Protein AF-A0AA38TT19-F1 (afdb_monomer)

Sequence (562 aa):
MSSSSSSDSDNDDIDLAINQIVMNNVRAAELIKELYDNNLLQDEVGETSKIPRGPRKDRGREEGHNKLVADYFAEHPVYNDVDFDRRFRMSRRLFLRIVNDLDREVDFFKQQWDARGVKGLSPLQKCVSAIRQLAYGSASDAFDEYLRMSETTSRDCLEHFCKGIIFLYMRQYLRKPTTTDVQAIYALHEQTHGLPGMLGSIDCMHWYWKNCPMAWRGQFHRGDHTGPSVILEAVASQDQWIWHAFFGVPGTTNDIIVVNQSPIFNDLFENKAPDSSFVMNNTHYNHGYYLADGIYPEWTTFVKAFRYPVEEPRVHFKTRQESARKDIERTFATLKDKWHVVKYPARVWTQRKLSLIMHTCIILHNMIREDEGFSYYPFDPTEVLPGEIETTISEEDRARNVNLVKNRKRHANLRHDLSIHGSGKADVAADVAAAVRVAAAPISNTSPTAFGIVVMMDNLLTVGPEPNSSHVGRAQGMYASADLNDLSFMMVQNYVFDEERYNGSTLSILGRNSVMSSMRELPVVGGSGVFRFARGYAEARTYSFNLTSQDAVVEYDVYVLH

pLDDT: mean 83.55, std 15.4, range [28.12, 98.5]

Mean predicted aligned error: 15.31 Å

Nearest PDB structures (foldseek):
  6ooc-assembly1_A  TM=9.122E-01  e=2.785E-12  Glycyrrhiza echinata
  6ooc-assembly1_C  TM=9.369E-01  e=5.289E-12  Glycyrrhiza echinata
  6ood-assembly1_A  TM=9.259E-01  e=6.769E-12  Pisum sativum
  6ooc-assembly1_B  TM=9.101E-01  e=7.849E-12  Glycyrrhiza echinata
  8th2-assembly1_C  TM=9.486E-01  e=1.645E-11  Pisum sativum

Solvent-accessible surface area (backbone atoms only — not comparable to full-atom values): 29930 Å² total; per-residue (Å²): 142,83,85,90,85,88,79,69,68,68,60,53,54,52,49,48,46,51,51,54,34,70,48,58,60,45,55,41,43,62,50,49,44,50,35,47,78,67,46,72,66,49,74,70,83,68,83,64,78,79,68,82,77,69,84,82,76,86,53,54,49,65,59,23,47,55,50,53,35,46,38,61,67,42,98,79,31,77,41,52,70,70,55,41,22,73,61,61,65,38,52,67,68,60,51,51,52,53,40,53,51,38,36,74,74,34,74,88,32,40,68,46,66,46,100,85,72,47,76,50,67,46,33,64,56,40,50,53,44,22,43,42,33,41,41,60,47,54,66,47,60,75,36,36,82,65,52,29,37,56,40,69,59,34,50,50,26,35,53,54,46,26,54,47,47,41,48,74,39,26,80,71,36,54,30,69,62,43,50,69,44,45,55,52,39,22,54,52,34,26,75,74,63,66,37,74,46,30,66,27,15,46,51,74,48,77,36,42,34,70,41,55,47,78,92,50,34,76,61,17,34,29,94,92,48,100,52,28,21,36,27,35,38,35,28,17,28,84,73,45,44,50,46,44,64,42,64,70,49,44,44,53,59,52,69,54,58,50,60,72,71,42,57,90,52,50,35,56,33,54,74,27,46,49,79,37,54,46,76,53,94,93,40,80,40,80,54,38,22,28,36,35,57,88,75,51,69,65,18,38,40,36,43,57,61,58,91,81,54,83,54,64,49,40,44,52,35,26,54,46,48,58,57,52,41,45,27,32,57,49,34,53,50,51,51,27,71,49,24,26,39,66,59,42,64,30,76,62,71,49,71,58,62,49,42,39,51,51,52,32,53,49,29,52,48,31,52,43,37,40,75,73,66,61,50,85,76,86,78,59,92,84,59,81,49,34,56,60,56,91,67,89,72,53,72,66,55,30,51,51,33,47,49,58,45,54,25,48,69,55,18,54,50,52,53,49,50,55,22,53,51,89,62,56,74,48,54,32,16,33,46,51,91,42,62,46,80,77,46,65,41,94,58,16,88,78,36,97,28,34,31,48,29,29,30,40,35,56,18,46,25,16,61,38,83,53,96,84,39,58,74,45,32,34,41,38,39,36,36,27,24,72,29,87,86,47,55,22,31,40,40,44,34,31,44,39,27,68,42,84,97,43,48,76,16,32,41,32,38,58,34,65,40,49,70,86,44,81,64,31,68,32,40,32,77,28,33,34,66,80,28,42,79,20,40,45,35,28,42,38,29,73,75,43,72,41,87,87,82,67,42,36,33,36,36,33,42,54,48,74,50,87

Radius of gyration: 32.57 Å; Cα contacts (8 Å, |Δi|>4): 1025; chains: 1; bounding box: 66×92×99 Å

Foldseek 3Di:
DDDDDDDPPLLVVVLVVLLVCLQQPLCNLVVLVVCVVVCVPVPPPPCPPCPPDPPDDDLPQVVLVVLLCQQDPDPDHVDDQVRVCLQLVFGPVLLVVLLVQCCVPPPLQPWDADPVRHIDHHSSLLSSLQSNCFQAVDQLPVCCNRNVDDSVSSVVSNQSSLSSLCNPFCCPQAAADALLRLVVLQVQCCVPLVFGLENFAKDKDWAAAPQEDPVCFVQQDDPPDPGGTKMWIWGAGQLLRTHHIRIGHRNNDDPQVVVVVHSPCVLLLQVLHHASWDAFPNDIARHGAHEYEPRYALWLNYAYQDPDDPDPLSVSLNVSSVVRNVSVVVSVVSLCNRTVCRVHHHPDHDSSSVSSSVSSSSSVSSSRSVVVVSDDPDDDPPDNGSSNDDGDDDPVSSVVSVCSRRPNVSSVVSNVSSSCRLQDFQFWKWWQPFKDWPDADPCQVVQPLSARIKIWGWIWIFSDQDPPGHTFFTKGDMWGSHDRPANKIFDWTKTAGCDDPQRRKIWTWTDIGRPPDQKDKIWGPAMDDVGHVKTFIKIKGWPDADPVVRITIITIGTRIDD

Secondary structure (DSSP, 8-state):
------SSHHHHHHHHHHHHHHHH-SSHHHHHHHHHHTTSSS----------PPP-----HHHHHHHHHHHHTSSS-SS-HHHHHHHHSS-HHHHHHHHHHHHHH-TTTS-PBPTTS-B---HHHHHHHHHHHHHH---GGGGHHHH---HHHHHHHHHHHHHHHHHHHHHHHTPPP-HHHHHHHHHHHHHHH--TTEEEEEEEEEEEBTT--HHHHHHHB-TTSSSBEEEEEEEE-TT--EEEEEEEEETTS-HHHHHHH-GGGHHHHTT-SPP--EEETTEEESS-EEEE-SSS---TTEEE--SS--SHHHHHHHHHHHHHHHHHHHHHHHHHHH-HHHHSPB--S-HHHHHHHHHHHHHHHHHHHHHTTS------TTSPPGGG------HHHHHHHHHHHT-HHHHHHHHHHHHTSS-----EEEE-TTEEEEE--TTTTT-TT-TT-EEEEEEEEESSSSTTSPEEEEEEEEEEE--SSS-EEEEEEEEEE-SGGGTT-EEEEEEEEETTSSSEEEEEEEEEGGGTT-EEEEEEEEEEE-TTT--EEEEEEEEEE-

Structure (mmCIF, N/CA/C/O backbone):
data_AF-A0AA38TT19-F1
#
_entry.id   AF-A0AA38TT19-F1
#
loop_
_atom_site.group_PDB
_atom_site.id
_atom_site.type_symbol
_atom_site.label_atom_id
_atom_site.label_alt_id
_atom_site.label_comp_id
_atom_site.label_asym_id
_atom_site.label_entity_id
_atom_site.label_seq_id
_atom_site.pdbx_PDB_ins_code
_atom_site.Cartn_x
_atom_site.Cartn_y
_atom_site.Cartn_z
_atom_site.occupancy
_atom_site.B_iso_or_equiv
_atom_site.auth_seq_id
_atom_site.auth_comp_id
_atom_site.auth_asym_id
_atom_site.auth_atom_id
_atom_site.pdbx_PDB_model_num
ATOM 1 N N . MET A 1 1 ? -17.876 47.503 28.095 1.00 33.75 1 MET A N 1
ATOM 2 C CA . MET A 1 1 ? -18.298 46.518 27.079 1.00 33.75 1 MET A CA 1
ATOM 3 C C . MET A 1 1 ? -17.035 45.915 26.501 1.00 33.75 1 MET A C 1
ATOM 5 O O . MET A 1 1 ? -16.372 46.556 25.703 1.00 33.75 1 MET A O 1
ATOM 9 N N . SER A 1 2 ? -16.650 44.752 27.009 1.00 28.12 2 SER A N 1
ATOM 10 C CA . SER A 1 2 ? -15.461 44.004 26.603 1.00 28.12 2 SER A CA 1
ATOM 11 C C . SER A 1 2 ? -15.882 42.541 26.554 1.00 28.12 2 SER A C 1
ATOM 13 O O . SER A 1 2 ? -16.122 41.938 27.598 1.00 28.12 2 SER A O 1
ATOM 15 N N . SER A 1 3 ? -16.077 42.016 25.349 1.00 31.59 3 SER A N 1
ATOM 16 C CA . SER A 1 3 ? -16.354 40.603 25.097 1.00 31.59 3 SER A CA 1
ATOM 17 C C . SER A 1 3 ? -15.047 39.921 24.713 1.00 31.59 3 SER A C 1
ATOM 19 O O . SER A 1 3 ? -14.434 40.277 23.709 1.00 31.59 3 SER A O 1
ATOM 21 N N . SER A 1 4 ? -14.628 38.977 25.548 1.00 33.00 4 SER A N 1
ATOM 22 C CA . SER A 1 4 ? -13.478 38.097 25.374 1.00 33.00 4 SER A CA 1
ATOM 23 C C . SER A 1 4 ? -13.748 37.040 24.302 1.00 33.00 4 SER A C 1
ATOM 25 O O . SER A 1 4 ? -14.723 36.297 24.401 1.00 33.00 4 SER A O 1
ATOM 27 N N . SER A 1 5 ? -12.854 36.958 23.320 1.00 37.47 5 SER A N 1
ATOM 28 C CA . SER A 1 5 ? -12.723 35.860 22.363 1.00 37.47 5 SER A CA 1
ATOM 29 C C . SER A 1 5 ? -11.367 35.181 22.576 1.00 37.47 5 SER A C 1
ATOM 31 O O . SER A 1 5 ? -10.349 35.784 22.244 1.00 37.47 5 SER A O 1
ATOM 33 N N . SER A 1 6 ? -11.339 33.964 23.116 1.00 41.88 6 SER A N 1
ATOM 34 C CA . SER A 1 6 ? -10.221 33.021 22.934 1.00 41.88 6 SER A CA 1
ATOM 35 C C . SER A 1 6 ? -10.591 31.651 23.511 1.00 41.88 6 SER A C 1
ATOM 37 O O . SER A 1 6 ? -10.704 31.525 24.729 1.00 41.88 6 SER A O 1
ATOM 39 N N . SER A 1 7 ? -10.780 30.654 22.642 1.00 37.59 7 SER A N 1
ATOM 40 C CA . SER A 1 7 ? -10.655 29.221 22.987 1.00 37.59 7 SER A CA 1
ATOM 41 C C . SER A 1 7 ? -10.660 28.286 21.764 1.00 37.59 7 SER A C 1
ATOM 43 O O . SER A 1 7 ? -10.302 27.128 21.914 1.00 37.59 7 SER A O 1
ATOM 45 N N . ASP A 1 8 ? -11.039 28.747 20.562 1.00 38.94 8 ASP A N 1
ATOM 46 C CA . ASP A 1 8 ? -11.103 27.873 19.369 1.00 38.94 8 ASP A CA 1
ATOM 47 C C . ASP A 1 8 ? -9.807 27.817 18.530 1.00 38.94 8 ASP A C 1
ATOM 49 O O . ASP A 1 8 ? -9.650 26.893 17.741 1.00 38.94 8 ASP A O 1
ATOM 53 N N . SER A 1 9 ? -8.855 28.748 18.692 1.00 46.69 9 SER A N 1
ATOM 54 C CA . SER A 1 9 ? -7.628 28.786 17.868 1.00 46.69 9 SER A CA 1
ATOM 55 C C . SER A 1 9 ? -6.648 27.649 18.158 1.00 46.69 9 SER A C 1
ATOM 57 O O . SER A 1 9 ? -5.979 27.166 17.251 1.00 46.69 9 SER A O 1
ATOM 59 N N . ASP A 1 10 ? -6.573 27.207 19.412 1.00 40.34 10 ASP A N 1
ATOM 60 C CA . ASP A 1 10 ? -5.473 26.348 19.863 1.00 40.34 10 ASP A CA 1
ATOM 61 C C . ASP A 1 10 ? -5.699 24.874 19.468 1.00 40.34 10 ASP A C 1
ATOM 63 O O . ASP A 1 10 ? -4.746 24.141 19.207 1.00 40.34 10 ASP A O 1
ATOM 67 N N . ASN A 1 11 ? -6.963 24.447 19.330 1.00 43.47 11 ASN A N 1
ATOM 68 C CA . ASN A 1 11 ? -7.315 23.120 18.806 1.00 43.47 11 ASN A CA 1
ATOM 69 C C . ASN A 1 11 ? -7.106 23.014 17.286 1.00 43.47 11 ASN A C 1
ATOM 71 O O . ASN A 1 11 ? -6.727 21.949 16.796 1.00 43.47 11 ASN A O 1
ATOM 75 N N . ASP A 1 12 ? -7.311 24.102 16.539 1.00 49.16 12 ASP A N 1
ATOM 76 C CA . ASP A 1 12 ? -7.100 24.123 15.088 1.00 49.16 12 ASP A CA 1
ATOM 77 C C . ASP A 1 12 ? -5.610 23.955 14.729 1.00 49.16 12 ASP A C 1
ATOM 79 O O . ASP A 1 12 ? -5.282 23.263 13.759 1.00 49.16 12 ASP A O 1
ATOM 83 N N . ASP A 1 13 ? -4.700 24.500 15.543 1.00 50.81 13 ASP A N 1
ATOM 84 C CA . ASP A 1 13 ? -3.249 24.373 15.347 1.00 50.81 13 ASP A CA 1
ATOM 85 C C . ASP A 1 13 ? -2.743 22.942 15.602 1.00 50.81 13 ASP A C 1
ATOM 87 O O . ASP A 1 13 ? -1.930 22.415 14.836 1.00 50.81 13 ASP A O 1
ATOM 91 N N . ILE A 1 14 ? -3.264 22.268 16.632 1.00 52.16 14 ILE A N 1
ATOM 92 C CA . ILE A 1 14 ? -2.950 20.858 16.926 1.00 52.16 14 ILE A CA 1
ATOM 93 C C . ILE A 1 14 ? -3.505 19.949 15.820 1.00 52.16 14 ILE A C 1
ATOM 95 O O . ILE A 1 14 ? -2.841 19.007 15.375 1.00 52.16 14 ILE A O 1
ATOM 99 N N . ASP A 1 15 ? -4.710 20.241 15.334 1.00 51.56 15 ASP A N 1
ATOM 100 C CA . ASP A 1 15 ? -5.358 19.501 14.253 1.00 51.56 15 ASP A CA 1
ATOM 101 C C . ASP A 1 15 ? -4.602 19.637 12.935 1.00 51.56 15 ASP A C 1
ATOM 103 O O . ASP A 1 15 ? -4.436 18.654 12.199 1.00 51.56 15 ASP A O 1
ATOM 107 N N . LEU A 1 16 ? -4.110 20.840 12.653 1.00 57.34 16 LEU A N 1
ATOM 108 C CA . LEU A 1 16 ? -3.240 21.113 11.522 1.00 57.34 16 LEU A CA 1
ATOM 109 C C . LEU A 1 16 ? -1.906 20.375 11.666 1.00 57.34 16 LEU A C 1
ATOM 111 O O . LEU A 1 16 ? -1.473 19.734 10.709 1.00 57.34 16 LEU A O 1
ATOM 115 N N . ALA A 1 17 ? -1.301 20.387 12.857 1.00 57.94 17 ALA A N 1
ATOM 116 C CA . ALA A 1 17 ? -0.060 19.674 13.131 1.00 57.94 17 ALA A CA 1
ATOM 117 C C . ALA A 1 17 ? -0.219 18.166 12.902 1.00 57.94 17 ALA A C 1
ATOM 119 O O . ALA A 1 17 ? 0.559 17.588 12.152 1.00 57.94 17 ALA A O 1
ATOM 120 N N . ILE A 1 18 ? -1.258 17.525 13.448 1.00 55.88 18 ILE A N 1
ATOM 121 C CA . ILE A 1 18 ? -1.507 16.082 13.267 1.00 55.88 18 ILE A CA 1
ATOM 122 C C . ILE A 1 18 ? -1.689 15.735 11.795 1.00 55.88 18 ILE A C 1
ATOM 124 O O . ILE A 1 18 ? -1.112 14.758 11.321 1.00 55.88 18 ILE A O 1
ATOM 128 N N . ASN A 1 19 ? -2.468 16.532 11.061 1.00 57.47 19 ASN A N 1
ATOM 129 C CA . ASN A 1 19 ? -2.633 16.324 9.628 1.00 57.47 19 ASN A CA 1
ATOM 130 C C . ASN A 1 19 ? -1.294 16.465 8.898 1.00 57.47 19 ASN A C 1
ATOM 132 O O . ASN A 1 19 ? -0.947 15.596 8.109 1.00 57.47 19 ASN A O 1
ATOM 136 N N . GLN A 1 20 ? -0.508 17.495 9.201 1.00 60.09 20 GLN A N 1
ATOM 137 C CA . GLN A 1 20 ? 0.800 17.714 8.586 1.00 60.09 20 GLN A CA 1
ATOM 138 C C . GLN A 1 20 ? 1.801 16.595 8.933 1.00 60.09 20 GLN A C 1
ATOM 140 O O . GLN A 1 20 ? 2.594 16.183 8.090 1.00 60.09 20 GLN A O 1
ATOM 145 N N . ILE A 1 21 ? 1.749 16.062 10.152 1.00 60.25 21 ILE A N 1
ATOM 146 C CA . ILE A 1 21 ? 2.613 14.986 10.653 1.00 60.25 21 ILE A CA 1
ATOM 147 C C . ILE A 1 21 ? 2.290 13.657 9.975 1.00 60.25 21 ILE A C 1
ATOM 149 O O . ILE A 1 21 ? 3.187 13.029 9.413 1.00 60.25 21 ILE A O 1
ATOM 153 N N . VAL A 1 22 ? 1.011 13.264 9.992 1.00 59.84 22 VAL A N 1
ATOM 154 C CA . VAL A 1 22 ? 0.508 12.044 9.343 1.00 59.84 22 VAL A CA 1
ATOM 155 C C . VAL A 1 22 ? 0.858 12.045 7.855 1.00 59.84 22 VAL A C 1
ATOM 157 O O . VAL A 1 22 ? 1.158 10.993 7.298 1.00 59.84 22 VAL A O 1
ATOM 160 N N . MET A 1 23 ? 0.873 13.227 7.238 1.00 57.41 23 MET A N 1
ATOM 161 C CA . MET A 1 23 ? 1.240 13.402 5.839 1.00 57.41 23 MET A CA 1
ATOM 162 C C . MET A 1 23 ? 2.754 13.303 5.600 1.00 57.41 23 MET A C 1
ATOM 164 O O . MET A 1 23 ? 3.146 12.751 4.583 1.00 57.41 23 MET A O 1
ATOM 168 N N . ASN A 1 24 ? 3.616 13.780 6.510 1.00 56.34 24 ASN A N 1
ATOM 169 C CA . ASN A 1 24 ? 5.062 13.935 6.257 1.00 56.34 24 ASN A CA 1
ATOM 170 C C . ASN A 1 24 ? 5.974 12.821 6.821 1.00 56.34 24 ASN A C 1
ATOM 172 O O . ASN A 1 24 ? 7.165 12.820 6.518 1.00 56.34 24 ASN A O 1
ATOM 176 N N . ASN A 1 25 ? 5.444 11.911 7.648 1.00 57.88 25 ASN A N 1
ATOM 177 C CA . ASN A 1 25 ? 6.090 10.768 8.331 1.00 57.88 25 ASN A CA 1
ATOM 178 C C . ASN A 1 25 ? 7.621 10.654 8.279 1.00 57.88 25 ASN A C 1
ATOM 180 O O . ASN A 1 25 ? 8.202 9.845 7.553 1.00 57.88 25 ASN A O 1
ATOM 184 N N . VAL A 1 26 ? 8.241 11.429 9.166 1.00 50.59 26 VAL A N 1
ATOM 185 C CA . VAL A 1 26 ? 9.640 11.307 9.594 1.00 50.59 26 VAL A CA 1
ATOM 186 C C . VAL A 1 26 ? 9.718 10.989 11.100 1.00 50.59 26 VAL A C 1
ATOM 188 O O . VAL A 1 26 ? 10.550 10.192 11.498 1.00 50.59 26 VAL A O 1
ATOM 191 N N . ARG A 1 27 ? 8.821 11.548 11.936 1.00 57.31 27 ARG A N 1
ATOM 192 C CA . ARG A 1 27 ? 8.788 11.369 13.413 1.00 57.31 27 ARG A CA 1
ATOM 193 C C . ARG A 1 27 ? 7.372 11.261 13.997 1.00 57.31 27 ARG A C 1
ATOM 195 O O . ARG A 1 27 ? 7.122 11.613 15.146 1.00 57.31 27 ARG A O 1
ATOM 202 N N . ALA A 1 28 ? 6.399 10.827 13.196 1.00 62.03 28 ALA A N 1
ATOM 203 C CA . ALA A 1 28 ? 4.988 10.933 13.569 1.00 62.03 28 ALA A CA 1
ATOM 204 C C . ALA A 1 28 ? 4.608 10.163 14.833 1.00 62.03 28 ALA A C 1
ATOM 206 O O . ALA A 1 28 ? 3.841 10.681 15.633 1.00 62.03 28 ALA A O 1
ATOM 207 N N . ALA A 1 29 ? 5.162 8.969 15.048 1.00 54.12 29 ALA A N 1
ATOM 208 C CA . ALA A 1 29 ? 4.875 8.186 16.248 1.00 54.12 29 ALA A CA 1
ATOM 209 C C . ALA A 1 29 ? 5.407 8.864 17.525 1.00 54.12 29 ALA A C 1
ATOM 211 O O . ALA A 1 29 ? 4.695 8.912 18.524 1.00 54.12 29 ALA A O 1
ATOM 212 N N . GLU A 1 30 ? 6.613 9.438 17.478 1.00 57.19 30 GLU A N 1
ATOM 213 C CA . GLU A 1 30 ? 7.232 10.157 18.601 1.00 57.19 30 GLU A CA 1
ATOM 214 C C . GLU A 1 30 ? 6.508 11.469 18.897 1.00 57.19 30 GLU A C 1
ATOM 216 O O . GLU A 1 30 ? 6.209 11.758 20.049 1.00 57.19 30 GLU A O 1
ATOM 221 N N . LEU A 1 31 ? 6.133 12.230 17.866 1.00 61.31 31 LEU A N 1
ATOM 222 C CA . LEU A 1 31 ? 5.399 13.476 18.074 1.00 61.31 31 LEU A CA 1
ATOM 223 C C . LEU A 1 31 ? 3.948 13.224 18.499 1.00 61.31 31 LEU A C 1
ATOM 225 O O . LEU A 1 31 ? 3.423 13.945 19.336 1.00 61.31 31 LEU A O 1
ATOM 229 N N . ILE A 1 32 ? 3.287 12.183 17.974 1.00 62.34 32 ILE A N 1
ATOM 230 C CA . ILE A 1 32 ? 1.976 11.751 18.482 1.00 62.34 32 ILE A CA 1
ATOM 231 C C . ILE A 1 32 ? 2.109 11.331 19.945 1.00 62.34 32 ILE A C 1
ATOM 233 O O . ILE A 1 32 ? 1.224 11.667 20.725 1.00 62.34 32 ILE A O 1
ATOM 237 N N . LYS A 1 33 ? 3.211 10.671 20.329 1.00 60.69 33 LYS A N 1
ATOM 238 C CA . LYS A 1 33 ? 3.522 10.373 21.731 1.00 60.69 33 LYS A CA 1
ATOM 239 C C . LYS A 1 33 ? 3.607 11.644 22.563 1.00 60.69 33 LYS A C 1
ATOM 241 O O . LYS A 1 33 ? 2.896 11.748 23.548 1.00 60.69 33 LYS A O 1
ATOM 246 N N . GLU A 1 34 ? 4.402 12.624 22.142 1.00 61.31 34 GLU A N 1
ATOM 247 C CA . GLU A 1 34 ? 4.526 13.907 22.839 1.00 61.31 34 GLU A CA 1
ATOM 248 C C . GLU A 1 34 ? 3.179 14.630 22.937 1.00 61.31 34 GLU A C 1
ATOM 250 O O . GLU A 1 34 ? 2.825 15.133 23.997 1.00 61.31 34 GLU A O 1
ATOM 255 N N . LEU A 1 35 ? 2.385 14.658 21.866 1.00 62.47 35 LEU A N 1
ATOM 256 C CA . LEU A 1 35 ? 1.050 15.260 21.882 1.00 62.47 35 LEU A CA 1
ATOM 257 C C . LEU A 1 35 ? 0.084 14.501 22.811 1.00 62.47 35 LEU A C 1
ATOM 259 O O . LEU A 1 35 ? -0.813 15.107 23.397 1.00 62.47 35 LEU A O 1
ATOM 263 N N . TYR A 1 36 ? 0.251 13.185 22.953 1.00 58.75 36 TYR A N 1
ATOM 264 C CA . TYR A 1 36 ? -0.549 12.352 23.849 1.00 58.75 36 TYR A CA 1
ATOM 265 C C . TYR A 1 36 ? -0.130 12.540 25.313 1.00 58.75 36 TYR A C 1
ATOM 267 O O . TYR A 1 36 ? -0.985 12.801 26.157 1.00 58.75 36 TYR A O 1
ATOM 275 N N . ASP A 1 37 ? 1.175 12.489 25.590 1.00 58.19 37 ASP A N 1
ATOM 276 C CA . ASP A 1 37 ? 1.792 12.661 26.912 1.00 58.19 37 ASP A CA 1
ATOM 277 C C . ASP A 1 37 ? 1.572 14.082 27.460 1.00 58.19 37 ASP A C 1
ATOM 279 O O . ASP A 1 37 ? 1.371 14.268 28.660 1.00 58.19 37 ASP A O 1
ATOM 283 N N . ASN A 1 38 ? 1.531 15.089 26.582 1.00 58.78 38 ASN A N 1
ATOM 284 C CA . ASN A 1 38 ? 1.217 16.475 26.938 1.00 58.78 38 ASN A CA 1
ATOM 285 C C . ASN A 1 38 ? -0.297 16.753 27.048 1.00 58.78 38 ASN A C 1
ATOM 287 O O . ASN A 1 38 ? -0.690 17.912 27.162 1.00 58.78 38 ASN A O 1
ATOM 291 N N . ASN A 1 39 ? -1.160 15.728 26.995 1.00 53.94 39 ASN A N 1
ATOM 292 C CA . ASN A 1 39 ? -2.626 15.843 26.990 1.00 53.94 39 ASN A CA 1
ATOM 293 C C . ASN A 1 39 ? -3.213 16.741 25.878 1.00 53.94 39 ASN A C 1
ATOM 295 O O . ASN A 1 39 ? -4.395 17.055 25.921 1.00 53.94 39 ASN A O 1
ATOM 299 N N . LEU A 1 40 ? -2.444 17.098 24.846 1.00 50.94 40 LEU A N 1
ATOM 300 C CA . LEU A 1 40 ? -2.897 17.907 23.703 1.00 50.94 40 LEU A CA 1
ATOM 301 C C . LEU A 1 40 ? -3.786 17.100 22.731 1.00 50.94 40 LEU A C 1
ATOM 303 O O . LEU A 1 40 ? -4.477 17.664 21.889 1.00 50.94 40 LEU A O 1
ATOM 307 N N . LEU A 1 41 ? -3.767 15.763 22.827 1.00 46.34 41 LEU A N 1
ATOM 308 C CA . LEU A 1 41 ? -4.659 14.840 22.103 1.00 46.34 41 LEU A CA 1
ATOM 309 C C . LEU A 1 41 ? -5.853 14.340 22.921 1.00 46.34 41 LEU A C 1
ATOM 311 O O . LEU A 1 41 ? -6.752 13.709 22.341 1.00 46.34 41 LEU A O 1
ATOM 315 N N . GLN A 1 42 ? -5.840 14.569 24.238 1.00 47.91 42 GLN A N 1
ATOM 316 C CA . GLN A 1 42 ? -7.049 14.484 25.039 1.00 47.91 42 GLN A CA 1
ATOM 317 C C . GLN A 1 42 ? -7.828 15.732 24.673 1.00 47.91 42 GLN A C 1
ATOM 319 O O . GLN A 1 42 ? -7.362 16.832 24.946 1.00 47.91 42 GLN A O 1
ATOM 324 N N . ASP A 1 43 ? -8.969 15.580 24.007 1.00 42.28 43 ASP A N 1
ATOM 325 C CA . ASP A 1 43 ? -9.863 16.719 23.864 1.00 42.28 43 ASP A CA 1
ATOM 326 C C . ASP A 1 43 ? -10.039 17.306 25.278 1.00 42.28 43 ASP A C 1
ATOM 328 O O . ASP A 1 43 ? -10.522 16.611 26.185 1.00 42.28 43 ASP A O 1
ATOM 332 N N . GLU A 1 44 ? -9.665 18.578 25.485 1.00 38.91 44 GLU A N 1
ATOM 333 C CA . GLU A 1 44 ? -10.400 19.371 26.459 1.00 38.91 44 GLU A CA 1
ATOM 334 C C . GLU A 1 44 ? -11.856 19.115 26.105 1.00 38.91 44 GLU A C 1
ATOM 336 O O . GLU A 1 44 ? -12.239 19.228 24.938 1.00 38.91 44 GLU A O 1
ATOM 341 N N . VAL A 1 45 ? -12.653 18.666 27.073 1.00 38.16 45 VAL A N 1
ATOM 342 C CA . VAL A 1 45 ? -14.098 18.567 26.905 1.00 38.16 45 VAL A CA 1
ATOM 343 C C . VAL A 1 45 ? -14.559 19.980 26.576 1.00 38.16 45 VAL A C 1
ATOM 345 O O . VAL A 1 45 ? -14.874 20.748 27.483 1.00 38.16 45 VAL A O 1
ATOM 348 N N . GLY A 1 46 ? -14.544 20.330 25.289 1.00 33.31 46 GLY A N 1
ATOM 349 C CA . GLY A 1 46 ? -14.935 21.632 24.811 1.00 33.31 46 GLY A CA 1
ATOM 350 C C . GLY A 1 46 ? -16.321 21.854 25.362 1.00 33.31 46 GLY A C 1
ATOM 351 O O . GLY A 1 46 ? -17.171 20.952 25.316 1.00 33.31 46 GLY A O 1
ATOM 352 N N . GLU A 1 47 ? -16.535 23.016 25.964 1.00 30.05 47 GLU A N 1
ATOM 353 C CA . GLU A 1 47 ? -17.848 23.443 26.408 1.00 30.05 47 GLU A CA 1
ATOM 354 C C . GLU A 1 47 ? -18.749 23.655 25.184 1.00 30.05 47 GLU A C 1
ATOM 356 O O . GLU A 1 47 ? -19.194 24.755 24.881 1.00 30.05 47 GLU A O 1
ATOM 361 N N . THR A 1 48 ? -19.101 22.576 24.479 1.00 32.44 48 THR A N 1
ATOM 362 C CA . THR A 1 48 ? -20.358 22.521 23.753 1.00 32.44 48 THR A CA 1
ATOM 363 C C . THR A 1 48 ? -21.413 22.815 24.799 1.00 32.44 48 THR A C 1
ATOM 365 O O . THR A 1 48 ? -21.485 22.102 25.807 1.00 32.44 48 THR A O 1
ATOM 368 N N . SER A 1 49 ? -22.159 23.897 24.589 1.00 34.62 49 SER A N 1
ATOM 369 C CA . SER A 1 49 ? -23.230 24.390 25.447 1.00 34.62 49 SER A CA 1
ATOM 370 C C . SER A 1 49 ? -23.911 23.207 26.133 1.00 34.62 49 SER A C 1
ATOM 372 O O . SER A 1 49 ? -24.524 22.381 25.454 1.00 34.62 49 SER A O 1
ATOM 374 N N . LYS A 1 50 ? -23.698 23.051 27.449 1.00 37.19 50 LYS A N 1
ATOM 375 C CA . LYS A 1 50 ? -24.147 21.889 28.229 1.00 37.19 50 LYS A CA 1
ATOM 376 C C . LYS A 1 50 ? -25.673 21.822 28.188 1.00 37.19 50 LYS A C 1
ATOM 378 O O . LYS A 1 50 ? -26.348 22.301 29.093 1.00 37.19 50 LYS A O 1
ATOM 383 N N . ILE A 1 51 ? -26.230 21.202 27.149 1.00 44.84 51 ILE A N 1
ATOM 384 C CA . ILE A 1 51 ? -27.583 20.663 27.206 1.00 44.84 51 ILE A CA 1
ATOM 385 C C . ILE A 1 51 ? -27.547 19.680 28.381 1.00 44.84 51 ILE A C 1
ATOM 387 O O . ILE A 1 51 ? -26.642 18.836 28.415 1.00 44.84 51 ILE A O 1
ATOM 391 N N . PRO A 1 52 ? -28.451 19.790 29.370 1.00 36.44 52 PRO A N 1
ATOM 392 C CA . PRO A 1 52 ? -28.457 18.894 30.514 1.00 36.44 52 PRO A CA 1
ATOM 393 C C . PRO A 1 52 ? -28.460 17.452 30.011 1.00 36.44 52 PRO A C 1
ATOM 395 O O . PRO A 1 52 ? -29.421 17.004 29.383 1.00 36.44 52 PRO A O 1
ATOM 398 N N . ARG A 1 53 ? -27.353 16.728 30.228 1.00 52.47 53 ARG A N 1
ATOM 399 C CA . ARG A 1 53 ? -27.287 15.308 29.887 1.00 52.47 53 ARG A CA 1
ATOM 400 C C . ARG A 1 53 ? -28.351 14.625 30.736 1.00 52.47 53 ARG A C 1
ATOM 402 O O . ARG A 1 53 ? -28.277 14.664 31.964 1.00 52.47 53 ARG A O 1
ATOM 409 N N . GLY A 1 54 ? -29.349 14.037 30.079 1.00 56.53 54 GLY A N 1
ATOM 410 C CA . GLY A 1 54 ? -30.338 13.208 30.756 1.00 56.53 54 GLY A CA 1
ATOM 411 C C . GLY A 1 54 ? -29.653 12.110 31.583 1.00 56.53 54 GLY A C 1
ATOM 412 O O . GLY A 1 54 ? -28.484 11.786 31.337 1.00 56.53 54 GLY A O 1
ATOM 413 N N . PRO A 1 55 ? -30.350 11.531 32.573 1.00 59.34 55 PRO A N 1
ATOM 414 C CA . PRO A 1 55 ? -29.770 10.523 33.451 1.00 59.34 55 PRO A CA 1
ATOM 415 C C . PRO A 1 55 ? -29.106 9.400 32.643 1.00 59.34 55 PRO A C 1
ATOM 417 O O . PRO A 1 55 ? -29.661 8.886 31.666 1.00 59.34 55 PRO A O 1
ATOM 420 N N . ARG A 1 56 ? -27.880 9.035 33.037 1.00 66.31 56 ARG A N 1
ATOM 421 C CA . ARG A 1 56 ? -27.097 7.986 32.376 1.00 66.31 56 ARG A CA 1
ATOM 422 C C . ARG A 1 56 ? -27.876 6.674 32.471 1.00 66.31 56 ARG A C 1
ATOM 424 O O . ARG A 1 56 ? -27.993 6.122 33.558 1.00 66.31 56 ARG A O 1
ATOM 431 N N . LYS A 1 57 ? -28.390 6.177 31.340 1.00 75.69 57 LYS A N 1
ATOM 432 C CA . LYS A 1 57 ? -29.044 4.861 31.289 1.00 75.69 57 LYS A CA 1
ATOM 433 C C . LYS A 1 57 ? -28.053 3.792 31.751 1.00 75.69 57 LYS A C 1
ATOM 435 O O . LYS A 1 57 ? -26.945 3.716 31.197 1.00 75.69 57 LYS A O 1
ATOM 440 N N . ASP A 1 58 ? -28.456 2.993 32.731 1.00 79.00 58 ASP A N 1
ATOM 441 C CA . ASP A 1 58 ? -27.790 1.729 33.005 1.00 79.00 58 ASP A CA 1
ATOM 442 C C . ASP A 1 58 ? -28.100 0.773 31.852 1.00 79.00 58 ASP A C 1
ATOM 444 O O . ASP A 1 58 ? -29.254 0.585 31.474 1.00 79.00 58 ASP A O 1
ATOM 448 N N . ARG A 1 59 ? -27.043 0.265 31.228 1.00 83.19 59 ARG A N 1
ATOM 449 C CA . ARG A 1 59 ? -27.116 -0.562 30.021 1.00 83.19 59 ARG A CA 1
ATOM 450 C C . ARG A 1 59 ? -26.677 -2.000 30.284 1.00 83.19 59 ARG A C 1
ATOM 452 O O . ARG A 1 59 ? -26.644 -2.773 29.339 1.00 83.19 59 ARG A O 1
ATOM 459 N N . GLY A 1 60 ? -26.295 -2.357 31.515 1.00 83.44 60 GLY A N 1
ATOM 460 C CA . GLY A 1 60 ? -25.773 -3.697 31.804 1.00 83.44 60 GLY A CA 1
ATOM 461 C C . GLY A 1 60 ? -24.451 -3.973 31.077 1.00 83.44 60 GLY A C 1
ATOM 462 O O . GLY A 1 60 ? -24.323 -4.927 30.316 1.00 83.44 60 GLY A O 1
ATOM 463 N N . ARG A 1 61 ? -23.446 -3.107 31.262 1.00 85.81 61 ARG A N 1
ATOM 464 C CA . ARG A 1 61 ? -22.165 -3.183 30.522 1.00 85.81 61 ARG A CA 1
ATOM 465 C C . ARG A 1 61 ? -21.421 -4.501 30.715 1.00 85.81 61 ARG A C 1
ATOM 467 O O . ARG A 1 61 ? -20.801 -4.980 29.770 1.00 85.81 61 ARG A O 1
ATOM 474 N N . GLU A 1 62 ? -21.476 -5.053 31.923 1.00 87.38 62 GLU A N 1
ATOM 475 C CA . GLU A 1 62 ? -20.850 -6.331 32.270 1.00 87.38 62 GLU A CA 1
ATOM 476 C C . GLU A 1 62 ? -21.550 -7.506 31.577 1.00 87.38 62 GLU A C 1
ATOM 478 O O . GLU A 1 62 ? -20.883 -8.363 31.009 1.00 87.38 62 GLU A O 1
ATOM 483 N N . GLU A 1 63 ? -22.884 -7.489 31.498 1.00 87.88 63 GLU A N 1
ATOM 484 C CA . GLU A 1 63 ? -23.651 -8.453 30.697 1.00 87.88 63 GLU A CA 1
ATOM 485 C C . GLU A 1 63 ? -23.240 -8.382 29.218 1.00 87.88 63 GLU A C 1
ATOM 487 O O . GLU A 1 63 ? -22.987 -9.409 28.587 1.00 87.88 63 GLU A O 1
ATOM 492 N N . GLY A 1 64 ? -23.092 -7.165 28.681 1.00 89.69 64 GLY A N 1
ATOM 493 C CA . GLY A 1 64 ? -22.586 -6.946 27.325 1.00 89.69 64 GLY A CA 1
ATOM 494 C C . GLY A 1 64 ? -21.179 -7.516 27.109 1.00 89.69 64 GLY A C 1
ATOM 495 O O . GLY A 1 64 ? -20.916 -8.118 26.070 1.00 89.69 64 GLY A O 1
ATOM 496 N N . HIS A 1 65 ? -20.282 -7.371 28.089 1.00 92.19 65 HIS A N 1
ATOM 497 C CA . HIS A 1 65 ? -18.943 -7.962 28.040 1.00 92.19 65 HIS A CA 1
ATOM 498 C C . HIS A 1 65 ? -19.002 -9.493 28.047 1.00 92.19 65 HIS A C 1
ATOM 500 O O . HIS A 1 65 ? -18.435 -10.128 27.161 1.00 92.19 65 HIS A O 1
ATOM 506 N N . ASN A 1 66 ? -19.725 -10.080 29.001 1.00 93.44 66 ASN A N 1
ATOM 507 C CA . ASN A 1 66 ? -19.827 -11.531 29.151 1.00 93.44 66 ASN A CA 1
ATOM 508 C C . ASN A 1 66 ? -20.409 -12.180 27.891 1.00 93.44 66 ASN A C 1
ATOM 510 O O . ASN A 1 66 ? -19.897 -13.196 27.422 1.00 93.44 66 ASN A O 1
ATOM 514 N N . LYS A 1 67 ? -21.428 -11.551 27.293 1.00 93.31 67 LYS A N 1
ATOM 515 C CA . LYS A 1 67 ? -22.000 -11.997 26.021 1.00 93.31 67 LYS A CA 1
ATOM 516 C C . LYS A 1 67 ? -20.996 -11.908 24.874 1.00 93.31 67 LYS A C 1
ATOM 518 O O . LYS A 1 67 ? -20.867 -12.857 24.112 1.00 93.31 67 LYS A O 1
ATOM 523 N N . LEU A 1 68 ? -20.262 -10.799 24.765 1.00 93.88 68 LEU A N 1
ATOM 524 C CA . LEU A 1 68 ? -19.240 -10.634 23.731 1.00 93.88 68 LEU A CA 1
ATOM 525 C C . LEU A 1 68 ? -18.147 -11.710 23.834 1.00 93.88 68 LEU A C 1
ATOM 527 O O . LEU A 1 68 ? -17.719 -12.251 22.814 1.00 93.88 68 LEU A O 1
ATOM 531 N N . VAL A 1 69 ? -17.712 -12.026 25.057 1.00 95.56 69 VAL A N 1
ATOM 532 C CA . VAL A 1 69 ? -16.730 -13.085 25.314 1.00 95.56 69 VAL A CA 1
ATOM 533 C C . VAL A 1 69 ? -17.294 -14.449 24.931 1.00 95.56 69 VAL A C 1
ATOM 535 O O . VAL A 1 69 ? -16.649 -15.161 24.170 1.00 95.56 69 VAL A O 1
ATOM 538 N N . ALA A 1 70 ? -18.505 -14.791 25.372 1.00 96.06 70 ALA A N 1
ATOM 539 C CA . ALA A 1 70 ? -19.152 -16.050 25.003 1.00 96.06 70 ALA A CA 1
ATOM 540 C C . ALA A 1 70 ? -19.322 -16.205 23.479 1.00 96.06 70 ALA A C 1
ATOM 542 O O . ALA A 1 70 ? -19.130 -17.290 22.934 1.00 96.06 70 ALA A O 1
ATOM 543 N N . ASP A 1 71 ? -19.633 -15.113 22.781 1.00 95.00 71 ASP A N 1
ATOM 544 C CA . ASP A 1 71 ? -19.870 -15.137 21.341 1.00 95.00 71 ASP A CA 1
ATOM 545 C C . ASP A 1 71 ? -18.585 -15.372 20.525 1.00 95.00 71 ASP A C 1
ATOM 547 O O . ASP A 1 71 ? -18.648 -16.072 19.516 1.00 95.00 71 ASP A O 1
ATOM 551 N N . TYR A 1 72 ? -17.435 -14.811 20.927 1.00 95.25 72 TYR A N 1
ATOM 552 C CA . TYR A 1 72 ? -16.227 -14.785 20.076 1.00 95.25 72 TYR A CA 1
ATOM 553 C C . TYR A 1 72 ? -14.900 -15.148 20.749 1.00 95.25 72 TYR A C 1
ATOM 555 O O . TYR A 1 72 ? -13.941 -15.468 20.048 1.00 95.25 72 TYR A O 1
ATOM 563 N N . PHE A 1 73 ? -14.784 -15.049 22.072 1.00 95.62 73 PHE A N 1
ATOM 564 C CA . PHE A 1 73 ? -13.485 -15.091 22.763 1.00 95.62 73 PHE A CA 1
ATOM 565 C C . PHE A 1 73 ? -13.365 -16.204 23.812 1.00 95.62 73 PHE A C 1
ATOM 567 O O . PHE A 1 73 ? -12.279 -16.411 24.342 1.00 95.62 73 PHE A O 1
ATOM 574 N N . ALA A 1 74 ? -14.446 -16.928 24.102 1.00 94.50 74 ALA A N 1
ATOM 575 C CA . ALA A 1 74 ? -14.416 -18.129 24.928 1.00 94.50 74 ALA A CA 1
ATOM 576 C C . ALA A 1 74 ? -13.670 -19.282 24.229 1.00 94.50 74 ALA A C 1
ATOM 578 O O . ALA A 1 74 ? -13.471 -19.258 23.015 1.00 94.50 74 ALA A O 1
ATOM 579 N N . GLU A 1 75 ? -13.301 -20.313 24.995 1.00 91.75 75 GLU A N 1
ATOM 580 C CA . GLU A 1 75 ? -12.669 -21.544 24.488 1.00 91.75 75 GLU A CA 1
ATOM 581 C C . GLU A 1 75 ? -13.541 -22.257 23.439 1.00 91.75 75 GLU A C 1
ATOM 583 O O . GLU A 1 75 ? -13.051 -22.743 22.419 1.00 91.75 75 GLU A O 1
ATOM 588 N N . HIS A 1 76 ? -14.859 -22.245 23.652 1.00 93.88 76 HIS A N 1
ATOM 589 C CA . HIS A 1 76 ? -15.863 -22.754 22.719 1.00 93.88 76 HIS A CA 1
ATOM 590 C C . HIS A 1 76 ? -16.849 -21.633 22.364 1.00 93.88 76 HIS A C 1
ATOM 592 O O . HIS A 1 76 ? -17.935 -21.561 22.944 1.00 93.88 76 HIS A O 1
ATOM 598 N N . PRO A 1 77 ? -16.460 -20.707 21.470 1.00 95.88 77 PRO A N 1
ATOM 599 C CA . PRO A 1 77 ? -17.279 -19.554 21.12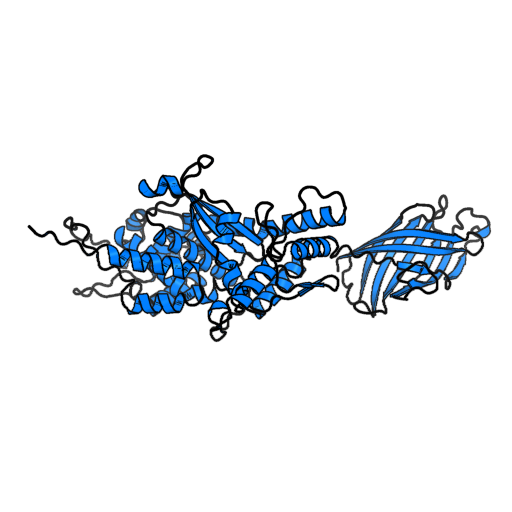9 1.00 95.88 77 PRO A CA 1
ATOM 600 C C . PRO A 1 77 ? -18.467 -19.964 20.253 1.00 95.88 77 PRO A C 1
ATOM 602 O O . PRO A 1 77 ? -18.402 -20.942 19.507 1.00 95.88 77 PRO A O 1
ATOM 605 N N . VAL A 1 78 ? -19.533 -19.164 20.283 1.00 96.31 78 VAL A N 1
ATOM 606 C CA . VAL A 1 78 ? -20.682 -19.340 19.374 1.00 96.31 78 VAL A CA 1
ATOM 607 C C . VAL A 1 78 ? -20.261 -19.169 17.911 1.00 96.31 78 VAL A C 1
ATOM 609 O O . VAL A 1 78 ? -20.730 -19.898 17.039 1.00 96.31 78 VAL A O 1
ATOM 612 N N . TYR A 1 79 ? -19.377 -18.206 17.640 1.00 95.50 79 TYR A N 1
ATOM 613 C CA . TYR A 1 79 ? -18.865 -17.904 16.307 1.00 95.50 79 TYR A CA 1
ATOM 614 C C . TYR A 1 79 ? -17.407 -18.349 16.183 1.00 95.50 79 TYR A C 1
ATOM 616 O O . TYR A 1 79 ? -16.556 -17.979 16.993 1.00 95.50 79 TYR A O 1
ATOM 624 N N . ASN A 1 80 ? -17.119 -19.139 15.150 1.00 95.25 80 ASN A N 1
ATOM 625 C CA . ASN A 1 80 ? -15.778 -19.662 14.891 1.00 95.25 80 ASN A CA 1
ATOM 626 C C . ASN A 1 80 ? -14.854 -18.606 14.247 1.00 95.25 80 ASN A C 1
ATOM 628 O O . ASN A 1 80 ? -15.250 -17.462 14.019 1.00 95.25 80 ASN A O 1
ATOM 632 N N . ASP A 1 81 ? -13.615 -18.986 13.922 1.00 94.62 81 ASP A N 1
ATOM 633 C CA . ASP A 1 81 ? -12.641 -18.065 13.318 1.00 94.62 81 ASP A CA 1
ATOM 634 C C . ASP A 1 81 ? -13.038 -17.550 11.933 1.00 94.62 81 ASP A C 1
ATOM 636 O O . ASP A 1 81 ? -12.719 -16.413 11.600 1.00 94.62 81 ASP A O 1
ATOM 640 N N . VAL A 1 82 ? -13.780 -18.333 11.145 1.00 94.38 82 VAL A N 1
ATOM 641 C CA . VAL A 1 82 ? -14.276 -17.896 9.829 1.00 94.38 82 VAL A CA 1
ATOM 642 C C . VAL A 1 82 ? -15.333 -16.806 9.998 1.00 94.38 82 VAL A C 1
ATOM 644 O O . VAL A 1 82 ? -15.324 -15.790 9.299 1.00 94.38 82 VAL A O 1
ATOM 647 N N . ASP A 1 83 ? -16.242 -16.984 10.957 1.00 94.62 83 ASP A N 1
ATOM 648 C CA . ASP A 1 83 ? -17.201 -15.947 11.321 1.00 94.62 83 ASP A CA 1
ATOM 649 C C . ASP A 1 83 ? -16.515 -14.710 11.895 1.00 94.62 83 ASP A C 1
ATOM 651 O O . ASP A 1 83 ? -16.935 -13.589 11.591 1.00 94.62 83 ASP A O 1
ATOM 655 N N . PHE A 1 84 ? -15.477 -14.908 12.710 1.00 95.12 84 PHE A N 1
ATOM 656 C CA . PHE A 1 84 ? -14.688 -13.827 13.280 1.00 95.12 84 PHE A CA 1
ATOM 657 C C . PHE A 1 84 ? -14.021 -13.006 12.177 1.00 95.12 84 PHE A C 1
ATOM 659 O O . PHE A 1 84 ? -14.280 -11.807 12.086 1.00 95.12 84 PHE A O 1
ATOM 666 N N . ASP A 1 85 ? -13.250 -13.640 11.294 1.00 93.75 85 ASP A N 1
ATOM 667 C CA . ASP A 1 85 ? -12.556 -12.960 10.199 1.00 93.75 85 ASP A CA 1
ATOM 668 C C . ASP A 1 85 ? -13.538 -12.200 9.305 1.00 93.75 85 ASP A C 1
ATOM 670 O O . ASP A 1 85 ? -13.381 -11.005 9.056 1.00 93.75 85 ASP A O 1
ATOM 674 N N . ARG A 1 86 ? -14.662 -12.826 8.942 1.00 91.12 86 ARG A N 1
ATOM 675 C CA . ARG A 1 86 ? -15.705 -12.146 8.171 1.00 91.12 86 ARG A CA 1
ATOM 676 C C . ARG A 1 86 ? -16.233 -10.899 8.881 1.00 91.12 86 ARG A C 1
ATOM 678 O O . ARG A 1 86 ? -16.527 -9.910 8.207 1.00 91.12 86 ARG A O 1
ATOM 685 N N . ARG A 1 87 ? -16.403 -10.937 10.208 1.00 91.12 87 ARG A N 1
ATOM 686 C CA . ARG A 1 87 ? -17.056 -9.861 10.974 1.00 91.12 87 ARG A CA 1
ATOM 687 C C . ARG A 1 87 ? -16.116 -8.758 11.446 1.00 91.12 87 ARG A C 1
ATOM 689 O O . ARG A 1 87 ? -16.572 -7.622 11.580 1.00 91.12 87 ARG A O 1
ATOM 696 N N . PHE A 1 88 ? -14.860 -9.096 11.700 1.00 93.69 88 PHE A N 1
ATOM 697 C CA . PHE A 1 88 ? -13.819 -8.202 12.208 1.00 93.69 88 PHE A CA 1
ATOM 698 C C . PHE A 1 88 ? -12.774 -7.839 11.148 1.00 93.69 88 PHE A C 1
ATOM 700 O O . PHE A 1 88 ? -11.980 -6.932 11.373 1.00 93.69 88 PHE A O 1
ATOM 707 N N . ARG A 1 89 ? -12.842 -8.480 9.973 1.00 95.00 89 ARG A N 1
ATOM 708 C CA . ARG A 1 89 ? -12.001 -8.272 8.777 1.00 95.00 89 ARG A CA 1
ATOM 709 C C . ARG A 1 89 ? -10.540 -8.693 8.943 1.00 95.00 89 ARG A C 1
ATOM 711 O O . ARG A 1 89 ? -9.738 -8.431 8.048 1.00 95.00 89 ARG A O 1
ATOM 718 N N . MET A 1 90 ? -10.231 -9.340 10.062 1.00 96.81 90 MET A N 1
ATOM 719 C CA . MET A 1 90 ? -8.909 -9.802 10.462 1.00 96.81 90 MET A CA 1
ATOM 720 C C . MET A 1 90 ? -9.018 -11.045 11.345 1.00 96.81 90 MET A C 1
ATOM 722 O O . MET A 1 90 ? -10.058 -11.281 11.972 1.00 96.81 90 MET A O 1
ATOM 726 N N . SER A 1 91 ? -7.911 -11.776 11.480 1.00 96.81 91 SER A N 1
ATOM 727 C CA . SER A 1 91 ? -7.839 -12.926 12.375 1.00 96.81 91 SER A CA 1
ATOM 728 C C . SER A 1 91 ? -8.069 -12.535 13.839 1.00 96.81 91 SER A C 1
ATOM 730 O O . SER A 1 91 ? -7.737 -11.434 14.296 1.00 96.81 91 SER A O 1
ATOM 732 N N . ARG A 1 92 ? -8.599 -13.481 14.620 1.00 96.44 92 ARG A N 1
ATOM 733 C CA . ARG A 1 92 ? -8.792 -13.309 16.066 1.00 96.44 92 ARG A CA 1
ATOM 734 C C . ARG A 1 92 ? -7.477 -13.036 16.794 1.00 96.44 92 ARG A C 1
ATOM 736 O O . ARG A 1 92 ? -7.449 -12.236 17.726 1.00 96.44 92 ARG A O 1
ATOM 743 N N . ARG A 1 93 ? -6.386 -13.667 16.347 1.00 96.44 93 ARG A N 1
ATOM 744 C CA . ARG A 1 93 ? -5.039 -13.474 16.898 1.00 96.44 93 ARG A CA 1
ATOM 745 C C . ARG A 1 93 ? -4.568 -12.033 16.705 1.00 96.44 93 ARG A C 1
ATOM 747 O O . ARG A 1 93 ? -4.142 -11.414 17.679 1.00 96.44 93 ARG A O 1
ATOM 754 N N . LEU A 1 94 ? -4.675 -11.497 15.486 1.00 97.62 94 LEU A N 1
ATOM 755 C CA . LEU A 1 94 ? -4.296 -10.114 15.197 1.00 97.62 94 LEU A CA 1
ATOM 756 C C . LEU A 1 94 ? -5.161 -9.123 15.981 1.00 97.62 94 LEU A C 1
ATOM 758 O O . LEU A 1 94 ? -4.634 -8.201 16.601 1.00 97.62 94 LEU A O 1
ATOM 762 N N . PHE A 1 95 ? -6.475 -9.357 16.029 1.00 98.31 95 PHE A N 1
ATOM 763 C CA . PHE A 1 95 ? -7.384 -8.528 16.815 1.00 98.31 95 PHE A CA 1
ATOM 764 C C . PHE A 1 95 ? -6.986 -8.494 18.297 1.00 98.31 95 PHE A C 1
ATOM 766 O O . PHE A 1 95 ? -6.870 -7.418 18.875 1.00 98.31 95 PHE A O 1
ATOM 773 N N . LEU A 1 96 ? -6.733 -9.650 18.920 1.00 98.19 96 LEU A N 1
ATOM 774 C CA . LEU A 1 96 ? -6.345 -9.713 20.332 1.00 98.19 96 LEU A CA 1
ATOM 775 C C . LEU A 1 96 ? -4.986 -9.056 20.604 1.00 98.19 96 LEU A C 1
ATOM 777 O O . LEU A 1 96 ? -4.838 -8.417 21.644 1.00 98.19 96 LEU A O 1
ATOM 781 N N . ARG A 1 97 ? -4.023 -9.148 19.674 1.00 98.19 97 ARG A N 1
ATOM 782 C CA . ARG A 1 97 ? -2.758 -8.394 19.755 1.00 98.19 97 ARG A CA 1
ATOM 783 C C . ARG A 1 97 ? -3.029 -6.891 19.849 1.00 98.19 97 ARG A C 1
ATOM 785 O O . ARG A 1 97 ? -2.557 -6.257 20.785 1.00 98.19 97 ARG A O 1
ATOM 792 N N . ILE A 1 98 ? -3.861 -6.361 18.949 1.00 98.50 98 ILE A N 1
ATOM 793 C CA . ILE A 1 98 ? -4.255 -4.945 18.941 1.00 98.50 98 ILE A CA 1
ATOM 794 C C . ILE A 1 98 ? -4.941 -4.549 20.252 1.00 98.50 98 ILE A C 1
ATOM 796 O O . ILE A 1 98 ? -4.611 -3.516 20.828 1.00 98.50 98 ILE A O 1
ATOM 800 N N . VAL A 1 99 ? -5.885 -5.359 20.746 1.00 98.38 99 VAL A N 1
ATOM 801 C CA . VAL A 1 99 ? -6.582 -5.063 22.009 1.00 98.38 99 VAL A CA 1
ATOM 802 C C . VAL A 1 99 ? -5.607 -4.994 23.182 1.00 98.38 99 VAL A C 1
ATOM 804 O O . VAL A 1 99 ? -5.706 -4.071 23.986 1.00 98.38 99 VAL A O 1
ATOM 807 N N . ASN A 1 100 ? -4.673 -5.941 23.274 1.00 98.19 100 ASN A N 1
ATOM 808 C CA . ASN A 1 100 ? -3.703 -5.993 24.364 1.00 98.19 100 ASN A CA 1
ATOM 809 C C . ASN A 1 100 ? -2.718 -4.819 24.316 1.00 98.19 100 ASN A C 1
ATOM 811 O O . ASN A 1 100 ? -2.430 -4.226 25.354 1.00 98.19 100 ASN A O 1
ATOM 815 N N . ASP A 1 101 ? -2.220 -4.464 23.129 1.00 97.19 101 ASP A N 1
ATOM 816 C CA . ASP A 1 101 ? -1.310 -3.326 22.978 1.00 97.19 101 ASP A CA 1
ATOM 817 C C . ASP A 1 101 ? -2.028 -2.000 23.297 1.00 97.19 101 ASP A C 1
ATOM 819 O O . ASP A 1 101 ? -1.486 -1.169 24.023 1.00 97.19 101 ASP A O 1
ATOM 823 N N . LEU A 1 102 ? -3.281 -1.823 22.856 1.00 95.81 102 LEU A N 1
ATOM 824 C CA . LEU A 1 102 ? -4.084 -0.645 23.204 1.00 95.81 102 LEU A CA 1
ATOM 825 C C . LEU A 1 102 ? -4.403 -0.568 24.704 1.00 95.81 102 LEU A C 1
ATOM 827 O O . LEU A 1 102 ? -4.323 0.512 25.278 1.00 95.81 102 LEU A O 1
ATOM 831 N N . ASP A 1 103 ? -4.756 -1.681 25.350 1.00 95.62 103 ASP A N 1
ATOM 832 C CA . ASP A 1 103 ? -5.000 -1.719 26.800 1.00 95.62 103 ASP A CA 1
ATOM 833 C C . ASP A 1 103 ? -3.742 -1.354 27.601 1.00 95.62 103 ASP A C 1
ATOM 835 O O . ASP A 1 103 ? -3.819 -0.638 28.599 1.00 95.62 103 ASP A O 1
ATOM 839 N N . ARG A 1 104 ? -2.562 -1.786 27.141 1.00 93.94 104 ARG A N 1
ATOM 840 C CA . ARG A 1 104 ? -1.289 -1.481 27.803 1.00 93.94 104 ARG A CA 1
ATOM 841 C C . ARG A 1 104 ? -0.883 -0.015 27.630 1.00 93.94 104 ARG A C 1
ATOM 843 O O . ARG A 1 104 ? -0.561 0.647 28.618 1.00 93.94 104 ARG A O 1
ATOM 850 N N . GLU A 1 105 ? -0.922 0.485 26.399 1.00 89.88 105 GLU A N 1
ATOM 851 C CA . GLU A 1 105 ? -0.276 1.750 26.025 1.00 89.88 105 GLU A CA 1
ATOM 852 C C . GLU A 1 105 ? -1.233 2.952 25.978 1.00 89.88 105 GLU A C 1
ATOM 854 O O . GLU A 1 105 ? -0.789 4.091 26.078 1.00 89.88 105 GLU A O 1
ATOM 859 N N . VAL A 1 106 ? -2.547 2.739 25.842 1.00 86.69 106 VAL A N 1
ATOM 860 C CA . VAL A 1 106 ? -3.514 3.824 25.602 1.00 86.69 106 VAL A CA 1
ATOM 861 C C . VAL A 1 106 ? -4.533 3.908 26.737 1.00 86.69 106 VAL A C 1
ATOM 863 O O . VAL A 1 106 ? -5.433 3.076 26.867 1.00 86.69 106 VAL A O 1
ATOM 866 N N . ASP A 1 107 ? -4.456 4.977 27.533 1.00 89.06 107 ASP A N 1
ATOM 867 C CA . ASP A 1 107 ? -5.265 5.147 28.752 1.00 89.06 107 ASP A CA 1
ATOM 868 C C . ASP A 1 107 ? -6.779 5.053 28.539 1.00 89.06 107 ASP A C 1
ATOM 870 O O . ASP A 1 107 ? -7.498 4.541 29.399 1.00 89.06 107 ASP A O 1
ATOM 874 N N . PHE A 1 108 ? -7.276 5.485 27.375 1.00 90.12 108 PHE A N 1
ATOM 875 C CA . PHE A 1 108 ? -8.693 5.355 27.042 1.00 90.12 108 PHE A CA 1
ATOM 876 C C . PHE A 1 108 ? -9.154 3.893 27.030 1.00 90.12 108 PHE A C 1
ATOM 878 O O . PHE A 1 108 ? -10.309 3.623 27.365 1.00 90.12 108 PHE A O 1
ATOM 885 N N . PHE A 1 109 ? -8.297 2.939 26.653 1.00 92.88 109 PHE A N 1
ATOM 886 C CA . PHE A 1 109 ? -8.667 1.527 26.555 1.00 92.88 109 PHE A CA 1
ATOM 887 C C . PHE A 1 109 ? -8.621 0.810 27.901 1.00 92.88 109 PHE A C 1
ATOM 889 O O . PHE A 1 109 ? -9.527 0.002 28.134 1.00 92.88 109 PHE A O 1
ATOM 896 N N . LYS A 1 110 ? -7.738 1.227 28.819 1.00 92.12 110 LYS A N 1
ATOM 897 C CA . LYS A 1 110 ? -7.650 0.706 30.194 1.00 92.12 110 LYS A CA 1
ATOM 898 C C . LYS A 1 110 ? -9.018 0.656 30.871 1.00 92.12 110 LYS A C 1
ATOM 900 O O . LYS A 1 110 ? -9.798 1.620 30.853 1.00 92.12 110 LYS A O 1
ATOM 905 N N . GLN A 1 111 ? -9.358 -0.492 31.453 1.00 90.38 111 GLN A N 1
ATOM 906 C CA . GLN A 1 111 ? -10.623 -0.639 32.170 1.00 90.38 111 GLN A CA 1
ATOM 907 C C . GLN A 1 111 ? -10.535 0.055 33.533 1.00 90.38 111 GLN A C 1
ATOM 909 O O . GLN A 1 111 ? -9.838 -0.396 34.435 1.00 90.38 111 GLN A O 1
ATOM 914 N N . GLN A 1 112 ? -11.275 1.151 33.679 1.00 86.00 112 GLN A N 1
ATOM 915 C CA . GLN A 1 112 ? -11.330 1.930 34.915 1.00 86.00 112 GLN A CA 1
ATOM 916 C C . GLN A 1 112 ? -12.516 1.517 35.790 1.00 86.00 112 GLN A C 1
ATOM 918 O O . GLN A 1 112 ? -13.512 0.979 35.297 1.00 86.00 112 GLN A O 1
ATOM 923 N N . TRP A 1 113 ? -12.428 1.819 37.082 1.00 85.31 113 TRP A N 1
ATOM 924 C CA . TRP A 1 113 ? -13.521 1.683 38.043 1.00 85.31 113 TRP A CA 1
ATOM 925 C C . TRP A 1 113 ? -14.124 3.058 38.308 1.00 85.31 113 TRP A C 1
ATOM 927 O O . TRP A 1 113 ? -13.394 4.042 38.425 1.00 85.31 113 TRP A O 1
ATOM 937 N N . ASP A 1 114 ? -15.449 3.151 38.385 1.00 79.44 114 ASP A N 1
ATOM 938 C CA . ASP A 1 114 ? -16.070 4.395 38.830 1.00 79.44 114 ASP A CA 1
ATOM 939 C C . ASP A 1 114 ? -16.008 4.547 40.360 1.00 79.44 114 ASP A C 1
ATOM 941 O O . ASP A 1 114 ? -15.698 3.609 41.096 1.00 79.44 114 ASP A O 1
ATOM 945 N N . ALA A 1 115 ? -16.330 5.745 40.857 1.00 76.50 115 ALA A N 1
ATOM 946 C CA . ALA A 1 115 ? -16.311 6.054 42.290 1.00 76.50 115 ALA A CA 1
ATOM 947 C C . ALA A 1 115 ? -17.297 5.210 43.130 1.00 76.50 115 ALA A C 1
ATOM 949 O O . ALA A 1 115 ? -17.275 5.282 44.355 1.00 76.50 115 ALA A O 1
ATOM 950 N N . ARG A 1 116 ? -18.180 4.434 42.487 1.00 78.19 116 ARG A N 1
ATOM 951 C CA . ARG A 1 116 ? -19.128 3.514 43.130 1.00 78.19 116 ARG A CA 1
ATOM 952 C C . ARG A 1 116 ? -18.645 2.061 43.073 1.00 78.19 116 ARG A C 1
ATOM 954 O O . ARG A 1 116 ? -19.385 1.173 43.485 1.00 78.19 116 ARG A O 1
ATOM 961 N N . GLY A 1 117 ? -17.434 1.816 42.569 1.00 78.56 117 GLY A N 1
ATOM 962 C CA . GLY A 1 117 ? -16.865 0.480 42.421 1.00 78.56 117 GLY A CA 1
ATOM 963 C C . GLY A 1 117 ? -17.444 -0.310 41.246 1.00 78.56 117 GLY A C 1
ATOM 964 O O . GLY A 1 117 ? -17.319 -1.531 41.224 1.00 78.56 117 GLY A O 1
ATOM 965 N N . VAL A 1 118 ? -18.072 0.344 40.263 1.00 78.19 118 VAL A N 1
ATOM 966 C CA . VAL A 1 118 ? -18.589 -0.322 39.060 1.00 78.19 118 VAL A CA 1
ATOM 967 C C . VAL A 1 118 ? -17.528 -0.298 37.963 1.00 78.19 118 VAL A C 1
ATOM 969 O O . VAL A 1 118 ? -16.966 0.753 37.641 1.00 78.19 118 VAL A O 1
ATOM 972 N N . LYS A 1 119 ? -17.269 -1.458 37.347 1.00 85.44 119 LYS A N 1
ATOM 973 C CA . LYS A 1 119 ? -16.333 -1.563 36.221 1.00 85.44 119 LYS A CA 1
ATOM 974 C C . LYS A 1 119 ? -16.831 -0.783 35.000 1.00 85.44 119 LYS A C 1
ATOM 976 O O . LYS A 1 119 ? -17.993 -0.866 34.590 1.00 85.44 119 LYS A O 1
ATOM 981 N N . GLY A 1 120 ? -15.917 -0.049 34.375 1.00 88.44 120 GLY A N 1
ATOM 982 C CA . GLY A 1 120 ? -16.104 0.566 33.067 1.00 88.44 120 GLY A CA 1
ATOM 983 C C . GLY A 1 120 ? -16.175 -0.463 31.934 1.00 88.44 120 GLY A C 1
ATOM 984 O O . GLY A 1 120 ? -16.083 -1.671 32.146 1.00 88.44 120 GLY A O 1
ATOM 985 N N . LEU A 1 121 ? -16.331 0.021 30.699 1.00 91.31 121 LEU A N 1
ATOM 986 C CA . LEU A 1 121 ? -16.292 -0.837 29.509 1.00 91.31 121 LEU A CA 1
ATOM 987 C C . LEU A 1 121 ? -14.910 -1.480 29.355 1.00 91.31 121 LEU A C 1
ATOM 989 O O . LEU A 1 121 ? -13.893 -0.808 29.533 1.00 91.31 121 LEU A O 1
ATOM 993 N N . SER A 1 122 ? -14.901 -2.759 28.993 1.00 94.44 122 SER A N 1
ATOM 994 C CA . SER A 1 122 ? -13.671 -3.511 28.727 1.00 94.44 122 SER A CA 1
ATOM 995 C C . SER A 1 122 ? -12.955 -3.030 27.451 1.00 94.44 122 SER A C 1
ATOM 997 O O . SER A 1 122 ? -13.619 -2.512 26.542 1.00 94.44 122 SER A O 1
ATOM 999 N N . PRO A 1 123 ? -11.633 -3.259 27.325 1.00 95.69 123 PRO A N 1
ATOM 1000 C CA . PRO A 1 123 ? -10.883 -2.989 26.096 1.00 95.69 123 PRO A CA 1
ATOM 1001 C C . PRO A 1 123 ? -11.485 -3.702 24.882 1.00 95.69 123 PRO A C 1
ATOM 1003 O O . PRO A 1 123 ? -11.643 -3.092 23.825 1.00 95.69 123 PRO A O 1
ATOM 1006 N N . LEU A 1 124 ? -11.932 -4.955 25.062 1.00 95.81 124 LEU A N 1
ATOM 1007 C CA . LEU A 1 124 ? -12.641 -5.728 24.039 1.00 95.81 124 LEU A CA 1
ATOM 1008 C C . LEU A 1 124 ? -13.875 -4.979 23.528 1.00 95.81 124 LEU A C 1
ATOM 1010 O O . LEU A 1 124 ? -13.998 -4.758 22.329 1.00 95.81 124 LEU A O 1
ATOM 1014 N N . GLN A 1 125 ? -14.771 -4.528 24.412 1.00 94.81 125 GLN A N 1
ATOM 1015 C CA . GLN A 1 125 ? -15.977 -3.801 23.989 1.00 94.81 125 GLN A CA 1
ATOM 1016 C C . GLN A 1 125 ? -15.641 -2.527 23.206 1.00 94.81 125 GLN A C 1
ATOM 1018 O O . GLN A 1 125 ? -16.282 -2.251 22.190 1.00 94.81 125 GLN A O 1
ATOM 1023 N N . LYS A 1 126 ? -14.635 -1.766 23.656 1.00 95.44 126 LYS A N 1
ATOM 1024 C CA . LYS A 1 126 ? -14.193 -0.530 22.993 1.00 95.44 126 LYS A CA 1
ATOM 1025 C C . LYS A 1 126 ? -13.619 -0.817 21.599 1.00 95.44 126 LYS A C 1
ATOM 1027 O O . LYS A 1 126 ? -14.043 -0.198 20.625 1.00 95.44 126 LYS A O 1
ATOM 1032 N N . CYS A 1 127 ? -12.736 -1.807 21.474 1.00 96.62 127 CYS A N 1
ATOM 1033 C CA . CYS A 1 127 ? -12.129 -2.181 20.192 1.00 96.62 127 CYS A CA 1
ATOM 1034 C C . CYS A 1 127 ? -13.144 -2.797 19.221 1.00 96.62 127 CYS A C 1
ATOM 1036 O O . CYS A 1 127 ? -13.141 -2.466 18.038 1.00 96.62 127 CYS A O 1
ATOM 1038 N N . VAL A 1 128 ? -14.066 -3.641 19.705 1.00 95.19 128 VAL A N 1
ATOM 1039 C CA . VAL A 1 128 ? -15.148 -4.194 18.873 1.00 95.19 128 VAL A CA 1
ATOM 1040 C C . VAL A 1 128 ? -16.046 -3.082 18.330 1.00 95.19 128 VAL A C 1
ATOM 1042 O O . VAL A 1 128 ? -16.440 -3.137 17.164 1.00 95.19 128 VAL A O 1
ATOM 1045 N N . SER A 1 129 ? -16.342 -2.060 19.138 1.00 94.19 129 SER A N 1
ATOM 1046 C CA . SER A 1 129 ? -17.094 -0.886 18.686 1.00 94.19 129 SER A CA 1
ATOM 1047 C C . SER A 1 129 ? -16.385 -0.155 17.540 1.00 94.19 129 SER A C 1
ATOM 1049 O O . SER A 1 129 ? -17.006 0.139 16.516 1.00 94.19 129 SER A O 1
ATOM 1051 N N . ALA A 1 130 ? -15.079 0.091 17.667 1.00 95.25 130 ALA A N 1
ATOM 1052 C CA . ALA A 1 130 ? -14.291 0.763 16.635 1.00 95.25 130 ALA A CA 1
ATOM 1053 C C . ALA A 1 130 ? -14.169 -0.069 15.346 1.00 95.25 130 ALA A C 1
ATOM 1055 O O . ALA A 1 130 ? -14.510 0.411 14.264 1.00 95.25 130 ALA A O 1
ATOM 1056 N N . ILE A 1 131 ? -13.768 -1.342 15.450 1.00 95.75 131 ILE A N 1
ATOM 1057 C CA . ILE A 1 131 ? -13.596 -2.222 14.284 1.00 95.75 131 ILE A CA 1
ATOM 1058 C C . ILE A 1 131 ? -14.905 -2.402 13.523 1.00 95.75 131 ILE A C 1
ATOM 1060 O O . ILE A 1 131 ? -14.902 -2.348 12.297 1.00 95.75 131 ILE A O 1
ATOM 1064 N N . ARG A 1 132 ? -16.048 -2.555 14.203 1.00 92.50 132 ARG A N 1
ATOM 1065 C CA . ARG A 1 132 ? -17.331 -2.677 13.496 1.00 92.50 132 ARG A CA 1
ATOM 1066 C C . ARG A 1 132 ? -17.724 -1.394 12.764 1.00 92.50 132 ARG A C 1
ATOM 1068 O O . ARG A 1 132 ? -18.314 -1.482 11.688 1.00 92.50 132 ARG A O 1
ATOM 1075 N N . GLN A 1 133 ? -17.385 -0.222 13.299 1.00 92.94 133 GLN A N 1
ATOM 1076 C CA . GLN A 1 133 ? -17.576 1.040 12.579 1.00 92.94 133 GLN A CA 1
ATOM 1077 C C . GLN A 1 133 ? -16.721 1.086 11.305 1.00 92.94 133 GLN A C 1
ATOM 1079 O O . GLN A 1 133 ? -17.252 1.407 10.242 1.00 92.94 133 GLN A O 1
ATOM 1084 N N . LEU A 1 134 ? -15.448 0.681 11.370 1.00 95.31 134 LEU A N 1
ATOM 1085 C CA . LEU A 1 134 ? -14.559 0.623 10.200 1.00 95.31 134 LEU A CA 1
ATOM 1086 C C . LEU A 1 134 ? -15.014 -0.429 9.167 1.00 95.31 134 LEU A C 1
ATOM 1088 O O . LEU A 1 134 ? -15.120 -0.146 7.971 1.00 95.31 134 LEU A O 1
ATOM 1092 N N . ALA A 1 135 ? -15.335 -1.636 9.634 1.00 93.88 135 ALA A N 1
ATOM 1093 C CA . ALA A 1 135 ? -15.662 -2.802 8.815 1.00 93.88 135 ALA A CA 1
ATOM 1094 C C . ALA A 1 135 ? -16.989 -2.677 8.056 1.00 93.88 135 ALA A C 1
ATOM 1096 O O . ALA A 1 135 ? -17.121 -3.249 6.971 1.00 93.88 135 ALA A O 1
ATOM 1097 N N . TYR A 1 136 ? -17.972 -1.967 8.623 1.00 90.12 136 TYR A N 1
ATOM 1098 C CA . TYR A 1 136 ? -19.327 -1.876 8.066 1.00 90.12 136 TYR A CA 1
ATOM 1099 C C . TYR A 1 136 ? -19.769 -0.458 7.695 1.00 90.12 136 TYR A C 1
ATOM 1101 O O . TYR A 1 136 ? -20.749 -0.312 6.966 1.00 90.12 136 TYR A O 1
ATOM 1109 N N . GLY A 1 137 ? -19.081 0.588 8.165 1.00 82.12 137 GLY A N 1
ATOM 1110 C CA . GLY A 1 137 ? -19.553 1.969 8.016 1.00 82.12 137 GLY A CA 1
ATOM 1111 C C . GLY A 1 137 ? -20.875 2.229 8.754 1.00 82.12 137 GLY A C 1
ATOM 1112 O O . GLY A 1 137 ? -21.671 3.075 8.328 1.00 82.12 137 GLY A O 1
ATOM 1113 N N . SER A 1 138 ? -21.146 1.454 9.811 1.00 75.88 138 SER A N 1
ATOM 1114 C CA . SER A 1 138 ? -22.376 1.523 10.604 1.00 75.88 138 SER A CA 1
ATOM 1115 C C . SER A 1 138 ? -22.494 2.841 11.367 1.00 75.88 138 SER A C 1
ATOM 1117 O O . SER A 1 138 ? -21.495 3.470 11.711 1.00 75.88 138 SER A O 1
ATOM 1119 N N . ALA A 1 139 ? -23.732 3.247 11.653 1.00 69.56 139 ALA A N 1
ATOM 1120 C CA . ALA A 1 139 ? -23.990 4.346 12.574 1.00 69.56 139 ALA A CA 1
ATOM 1121 C C . ALA A 1 139 ? -23.648 3.932 14.020 1.00 69.56 139 ALA A C 1
ATOM 1123 O O . ALA A 1 139 ? -23.741 2.756 14.379 1.00 69.56 139 ALA A O 1
ATOM 1124 N N . SER A 1 140 ? -23.201 4.894 14.829 1.00 65.44 140 SER A N 1
ATOM 1125 C CA . SER A 1 140 ? -22.694 4.680 16.193 1.00 65.44 140 SER A CA 1
ATOM 1126 C C . SER A 1 140 ? -23.769 4.250 17.200 1.00 65.44 140 SER A C 1
ATOM 1128 O O . SER A 1 140 ? -23.447 3.697 18.248 1.00 65.44 140 SER A O 1
ATOM 1130 N N . ASP A 1 141 ? -25.041 4.489 16.896 1.00 60.88 141 ASP A N 1
ATOM 1131 C CA . ASP A 1 141 ? -26.206 4.112 17.701 1.00 60.88 141 ASP A CA 1
ATOM 1132 C C . ASP A 1 141 ? -26.534 2.612 17.613 1.00 60.88 141 ASP A C 1
ATOM 1134 O O . ASP A 1 141 ? -27.006 2.029 18.589 1.00 60.88 141 ASP A O 1
ATOM 1138 N N . ALA A 1 142 ? -26.187 1.952 16.502 1.00 68.12 142 ALA A N 1
ATOM 1139 C CA . ALA A 1 142 ? -26.429 0.522 16.277 1.00 68.12 142 ALA A CA 1
ATOM 1140 C C . ALA A 1 142 ? -25.727 -0.410 17.293 1.00 68.12 142 ALA A C 1
ATOM 1142 O O . ALA A 1 142 ? -26.013 -1.607 17.353 1.00 68.12 142 ALA A O 1
ATOM 1143 N N . PHE A 1 143 ? -24.794 0.113 18.094 1.00 69.31 143 PHE A N 1
ATOM 1144 C CA . PHE A 1 143 ? -24.038 -0.651 19.088 1.00 69.31 143 PHE A CA 1
ATOM 1145 C C . PHE A 1 143 ? -24.630 -0.600 20.504 1.00 69.31 143 PHE A C 1
ATOM 1147 O O . PHE A 1 143 ? -24.152 -1.336 21.372 1.00 69.31 143 PHE A O 1
ATOM 1154 N N . ASP A 1 144 ? -25.676 0.201 20.742 1.00 67.56 144 ASP A N 1
ATOM 1155 C CA . ASP A 1 144 ? -26.338 0.283 22.055 1.00 67.56 144 ASP A CA 1
ATOM 1156 C C . ASP A 1 144 ? -26.965 -1.066 22.450 1.00 67.56 144 ASP A C 1
ATOM 1158 O O . ASP A 1 144 ? -26.861 -1.498 23.598 1.00 67.56 144 ASP A O 1
ATOM 1162 N N . GLU A 1 145 ? -27.528 -1.795 21.481 1.00 67.69 145 GLU A N 1
ATOM 1163 C CA . GLU A 1 145 ? -28.201 -3.078 21.721 1.00 67.69 145 GLU A CA 1
ATOM 1164 C C . GLU A 1 145 ? -27.224 -4.217 22.036 1.00 67.69 145 GLU A C 1
ATOM 1166 O O . GLU A 1 145 ? -27.437 -4.974 22.984 1.00 67.69 145 GLU A O 1
ATOM 1171 N N . TYR A 1 146 ? -26.143 -4.340 21.256 1.00 77.00 146 TYR A N 1
ATOM 1172 C CA . TYR A 1 146 ? -25.214 -5.469 21.367 1.00 77.00 146 TYR A CA 1
ATOM 1173 C C . TYR A 1 146 ? -24.048 -5.200 22.326 1.00 77.00 146 TYR A C 1
ATOM 1175 O O . TYR A 1 146 ? -23.739 -6.042 23.165 1.00 77.00 146 TYR A O 1
ATOM 1183 N N . LEU A 1 147 ? -23.404 -4.030 22.235 1.00 80.06 147 LEU A N 1
ATOM 1184 C CA . LEU A 1 147 ? -22.248 -3.688 23.075 1.00 80.06 147 LEU A CA 1
ATOM 1185 C C . LEU A 1 147 ? -22.638 -2.978 24.373 1.00 80.06 147 LEU A C 1
ATOM 1187 O O . LEU A 1 147 ? -21.762 -2.743 25.210 1.00 80.06 147 LEU A O 1
ATOM 1191 N N . ARG A 1 148 ? -23.928 -2.652 24.556 1.00 84.75 148 ARG A N 1
ATOM 1192 C CA . ARG A 1 148 ? -24.446 -1.934 25.732 1.00 84.75 148 ARG A CA 1
ATOM 1193 C C . ARG A 1 148 ? -23.734 -0.586 25.937 1.00 84.75 148 ARG A C 1
ATOM 1195 O O . ARG A 1 148 ? -23.418 -0.178 27.061 1.00 84.75 148 ARG A O 1
ATOM 1202 N N . MET A 1 149 ? -23.451 0.097 24.826 1.00 85.44 149 MET A N 1
ATOM 1203 C CA . MET A 1 149 ? -22.599 1.284 24.740 1.00 85.44 149 MET A CA 1
ATOM 1204 C C . MET A 1 149 ? -23.378 2.472 24.163 1.00 85.44 149 MET A C 1
ATOM 1206 O O . MET A 1 149 ? -24.021 2.351 23.129 1.00 85.44 149 MET A O 1
ATOM 1210 N N . SER A 1 150 ? -23.293 3.645 24.801 1.00 86.00 150 SER A N 1
ATOM 1211 C CA . SER A 1 150 ? -23.907 4.861 24.251 1.00 86.00 150 SER A CA 1
ATOM 1212 C C . SER A 1 150 ? -23.215 5.328 22.976 1.00 86.00 150 SER A C 1
ATOM 1214 O O . SER A 1 150 ? -21.996 5.213 22.864 1.00 86.00 150 SER A O 1
ATOM 1216 N N . GLU A 1 151 ? -23.975 5.977 22.094 1.00 83.94 151 GLU A N 1
ATOM 1217 C CA . GLU A 1 151 ? -23.485 6.531 20.829 1.00 83.94 151 GLU A CA 1
ATOM 1218 C C . GLU A 1 151 ? -22.220 7.394 20.985 1.00 83.94 151 GLU A C 1
ATOM 1220 O O . GLU A 1 151 ? -21.247 7.179 20.268 1.00 83.94 151 GLU A O 1
ATOM 1225 N N . THR A 1 152 ? -22.194 8.325 21.950 1.00 84.56 152 THR A N 1
ATOM 1226 C CA . THR A 1 152 ? -21.017 9.174 22.220 1.00 84.56 152 THR A CA 1
ATOM 1227 C C . THR A 1 152 ? -19.780 8.324 22.487 1.00 84.56 152 THR A C 1
ATOM 1229 O O . THR A 1 152 ? -18.790 8.441 21.782 1.00 84.56 152 THR A O 1
ATOM 1232 N N . THR A 1 153 ? -19.886 7.364 23.407 1.00 88.19 153 THR A N 1
ATOM 1233 C CA . THR A 1 153 ? -18.789 6.444 23.728 1.00 88.19 153 THR A CA 1
ATOM 1234 C C . THR A 1 153 ? -18.373 5.594 22.530 1.00 88.19 153 THR A C 1
ATOM 1236 O O . THR A 1 153 ? -17.192 5.311 22.384 1.00 88.19 153 THR A O 1
ATOM 1239 N N . SER A 1 154 ? -19.304 5.202 21.656 1.00 89.56 154 SER A N 1
ATOM 1240 C CA . SER A 1 154 ? -18.975 4.484 20.418 1.00 89.56 154 SER A CA 1
ATOM 1241 C C . SER A 1 154 ? -18.132 5.338 19.471 1.00 89.56 154 SER A C 1
ATOM 1243 O O . SER A 1 154 ? -17.179 4.832 18.878 1.00 89.56 154 SER A O 1
ATOM 1245 N N . ARG A 1 155 ? -18.453 6.629 19.340 1.00 87.81 155 ARG A N 1
ATOM 1246 C CA . ARG A 1 155 ? -17.673 7.577 18.534 1.00 87.81 155 ARG A CA 1
ATOM 1247 C C . ARG A 1 155 ? -16.289 7.810 19.138 1.00 87.81 155 ARG A C 1
ATOM 1249 O O . ARG A 1 155 ? -15.308 7.751 18.402 1.00 87.81 155 ARG A O 1
ATOM 1256 N N . ASP A 1 156 ? -16.215 7.974 20.458 1.00 89.25 156 ASP A N 1
ATOM 1257 C CA . ASP A 1 156 ? -14.949 8.129 21.184 1.00 89.25 156 ASP A CA 1
ATOM 1258 C C . ASP A 1 156 ? -14.068 6.881 21.007 1.00 89.25 156 ASP A C 1
ATOM 1260 O O . ASP A 1 156 ? -12.871 6.993 20.759 1.00 89.25 156 ASP A O 1
ATOM 1264 N N . CYS A 1 157 ? -14.666 5.681 21.038 1.00 92.88 157 CYS A N 1
ATOM 1265 C CA . CYS A 1 157 ? -13.947 4.435 20.768 1.00 92.88 157 CYS A CA 1
ATOM 1266 C C . CYS A 1 157 ? -13.310 4.433 19.380 1.00 92.88 157 CYS A C 1
ATOM 1268 O O . CYS A 1 157 ? -12.153 4.054 19.272 1.00 92.88 157 CYS A O 1
ATOM 1270 N N . LEU A 1 158 ? -14.030 4.852 18.332 1.00 92.69 158 LEU A N 1
ATOM 1271 C CA . LEU A 1 158 ? -13.468 4.921 16.979 1.00 92.69 158 LEU A CA 1
ATOM 1272 C C . LEU A 1 158 ? -12.284 5.890 16.920 1.00 92.69 158 LEU A C 1
ATOM 1274 O O . LEU A 1 158 ? -11.243 5.557 16.365 1.00 92.69 158 LEU A O 1
ATOM 1278 N N . GLU A 1 159 ? -12.434 7.075 17.503 1.00 88.06 159 GLU A N 1
ATOM 1279 C CA . GLU A 1 159 ? -11.398 8.101 17.456 1.00 88.06 159 GLU A CA 1
ATOM 1280 C C . GLU A 1 159 ? -10.131 7.698 18.218 1.00 88.06 159 GLU A C 1
ATOM 1282 O O . GLU A 1 159 ? -9.038 7.743 17.650 1.00 88.06 159 GLU A O 1
ATOM 1287 N N . HIS A 1 160 ? -10.269 7.248 19.469 1.00 90.62 160 HIS A N 1
ATOM 1288 C CA . HIS A 1 160 ? -9.134 6.768 20.258 1.00 90.62 160 HIS A CA 1
ATOM 1289 C C . HIS A 1 160 ? -8.512 5.508 19.659 1.00 90.62 160 HIS A C 1
ATOM 1291 O O . HIS A 1 160 ? -7.296 5.345 19.731 1.00 90.62 160 HIS A O 1
ATOM 1297 N N . PHE A 1 161 ? -9.311 4.638 19.034 1.00 95.81 161 PHE A N 1
ATOM 1298 C CA . PHE A 1 161 ? -8.790 3.483 18.311 1.00 95.81 161 PHE A CA 1
ATOM 1299 C C . PHE A 1 161 ? -7.922 3.922 17.133 1.00 95.81 161 PHE A C 1
ATOM 1301 O O . PHE A 1 161 ? -6.786 3.475 17.032 1.00 95.81 161 PHE A O 1
ATOM 1308 N N . CYS A 1 162 ? -8.397 4.837 16.281 1.00 93.56 162 CYS A N 1
ATOM 1309 C CA . CYS A 1 162 ? -7.606 5.316 15.148 1.00 93.56 162 CYS A CA 1
ATOM 1310 C C . CYS A 1 162 ? -6.302 5.994 15.597 1.00 93.56 162 CYS A C 1
ATOM 1312 O O . CYS A 1 162 ? -5.234 5.674 15.073 1.00 93.56 162 CYS A O 1
ATOM 1314 N N . LYS A 1 163 ? -6.375 6.879 16.606 1.00 88.31 163 LYS A N 1
ATOM 1315 C CA . LYS A 1 163 ? -5.196 7.524 17.213 1.00 88.31 163 LYS A CA 1
ATOM 1316 C C . LYS A 1 163 ? -4.210 6.474 17.748 1.00 88.31 163 LYS A C 1
ATOM 1318 O O . LYS A 1 163 ? -3.027 6.543 17.434 1.00 88.31 163 LYS A O 1
ATOM 1323 N N . GLY A 1 164 ? -4.703 5.477 18.486 1.00 90.38 164 GLY A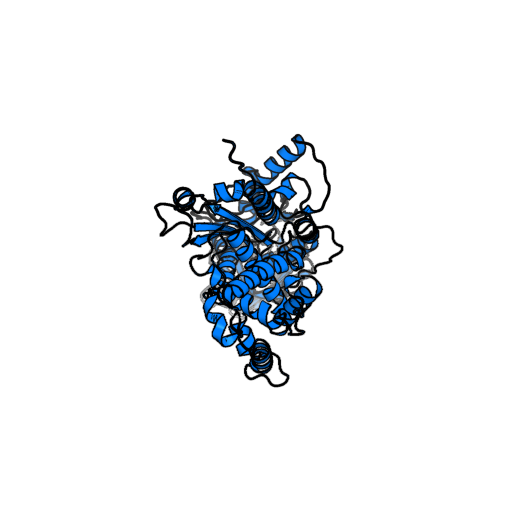 N 1
ATOM 1324 C CA . GLY A 1 164 ? -3.892 4.396 19.052 1.00 90.38 164 GLY A CA 1
ATOM 1325 C C . GLY A 1 164 ? -3.247 3.491 17.999 1.00 90.38 164 GLY A C 1
ATOM 1326 O O . GLY A 1 164 ? -2.071 3.169 18.122 1.00 90.38 164 GLY A O 1
ATOM 1327 N N . ILE A 1 165 ? -3.965 3.128 16.930 1.00 95.00 165 ILE A N 1
ATOM 1328 C CA . ILE A 1 165 ? -3.398 2.336 15.826 1.00 95.00 165 ILE A CA 1
ATOM 1329 C C . ILE A 1 165 ? -2.265 3.092 15.134 1.00 95.00 165 ILE A C 1
ATOM 1331 O O . ILE A 1 165 ? -1.211 2.515 14.881 1.00 95.00 165 ILE A O 1
ATOM 1335 N N . ILE A 1 166 ? -2.468 4.376 14.836 1.00 88.44 166 ILE A N 1
ATOM 1336 C CA . ILE A 1 166 ? -1.432 5.203 14.210 1.00 88.44 166 ILE A CA 1
ATOM 1337 C C . ILE A 1 166 ? -0.218 5.302 15.139 1.00 88.44 166 ILE A C 1
ATOM 1339 O O . ILE A 1 166 ? 0.899 5.030 14.710 1.00 88.44 166 ILE A O 1
ATOM 1343 N N . PHE A 1 167 ? -0.444 5.608 16.416 1.00 85.50 167 PHE A N 1
ATOM 1344 C CA . PHE A 1 167 ? 0.612 5.705 17.420 1.00 85.50 167 PHE A CA 1
ATOM 1345 C C . PHE A 1 167 ? 1.456 4.423 17.526 1.00 85.50 167 PHE A C 1
ATOM 1347 O O . PHE A 1 167 ? 2.682 4.490 17.479 1.00 85.50 167 PHE A O 1
ATOM 1354 N N . LEU A 1 168 ? 0.811 3.259 17.634 1.00 89.94 168 LEU A N 1
ATOM 1355 C CA . LEU A 1 168 ? 1.495 1.992 17.902 1.00 89.94 168 LEU A CA 1
ATOM 1356 C C . LEU A 1 168 ? 2.120 1.354 16.661 1.00 89.94 168 LEU A C 1
ATOM 1358 O O . LEU A 1 168 ? 3.158 0.705 16.763 1.00 89.94 168 LEU A O 1
ATOM 1362 N N . TYR A 1 169 ? 1.479 1.493 15.499 1.00 93.00 169 TYR A N 1
ATOM 1363 C CA . TYR A 1 169 ? 1.762 0.628 14.353 1.00 93.00 169 TYR A CA 1
ATOM 1364 C C . TYR A 1 169 ? 2.220 1.376 13.098 1.00 93.00 169 TYR A C 1
ATOM 1366 O O . TYR A 1 169 ? 2.775 0.740 12.205 1.00 93.00 169 TYR A O 1
ATOM 1374 N N . MET A 1 170 ? 2.065 2.702 13.003 1.00 88.75 170 MET A N 1
ATOM 1375 C CA . MET A 1 170 ? 2.444 3.447 11.790 1.00 88.75 170 MET A CA 1
ATOM 1376 C C . MET A 1 170 ? 3.933 3.315 11.451 1.00 88.75 170 MET A C 1
ATOM 1378 O O . MET A 1 170 ? 4.268 3.090 10.291 1.00 88.75 170 MET A O 1
ATOM 1382 N N . ARG A 1 171 ? 4.820 3.383 12.458 1.00 86.81 171 ARG A N 1
ATOM 1383 C CA . ARG A 1 171 ? 6.282 3.297 12.267 1.00 86.81 171 ARG A CA 1
ATOM 1384 C C . ARG A 1 171 ? 6.733 1.983 11.615 1.00 86.81 171 ARG A C 1
ATOM 1386 O O . ARG A 1 171 ? 7.783 1.954 10.991 1.00 86.81 171 ARG A O 1
ATOM 1393 N N . GLN A 1 172 ? 5.946 0.916 11.737 1.00 89.75 172 GLN A N 1
ATOM 1394 C CA . GLN A 1 172 ? 6.213 -0.365 11.083 1.00 89.75 172 GLN A CA 1
ATOM 1395 C C . GLN A 1 172 ? 5.381 -0.528 9.805 1.00 89.75 172 GLN A C 1
ATOM 1397 O O . GLN A 1 172 ? 5.908 -0.793 8.727 1.00 89.75 172 GLN A O 1
ATOM 1402 N N . TYR A 1 173 ? 4.065 -0.375 9.924 1.00 93.69 173 TYR A N 1
ATOM 1403 C CA . TYR A 1 173 ? 3.108 -0.806 8.909 1.00 93.69 173 TYR A CA 1
ATOM 1404 C C . TYR A 1 173 ? 2.709 0.300 7.928 1.00 93.69 173 TYR A C 1
ATOM 1406 O O . TYR A 1 173 ? 1.935 0.037 7.020 1.00 93.69 173 TYR A O 1
ATOM 1414 N N . LEU A 1 174 ? 3.214 1.526 8.069 1.00 91.69 174 LEU A N 1
ATOM 1415 C CA . LEU A 1 174 ? 3.116 2.584 7.056 1.00 91.69 174 LEU A CA 1
ATOM 1416 C C . LEU A 1 174 ? 4.396 3.431 7.075 1.00 91.69 174 LEU A C 1
ATOM 1418 O O . LEU A 1 174 ? 4.381 4.648 7.253 1.00 91.69 174 LEU A O 1
ATOM 1422 N N . ARG A 1 175 ? 5.527 2.737 6.949 1.00 89.19 175 ARG A N 1
ATOM 1423 C CA . ARG A 1 175 ? 6.867 3.323 6.908 1.00 89.19 175 ARG A CA 1
ATOM 1424 C C . ARG A 1 175 ? 7.378 3.438 5.482 1.00 89.19 175 ARG A C 1
ATOM 1426 O O . ARG A 1 175 ? 6.975 2.676 4.605 1.00 89.19 175 ARG A O 1
ATOM 1433 N N . LYS A 1 176 ? 8.341 4.334 5.293 1.00 88.44 176 LYS A N 1
ATOM 1434 C CA . LYS A 1 176 ? 9.123 4.407 4.059 1.00 88.44 176 LYS A CA 1
ATOM 1435 C C . LYS A 1 176 ? 10.052 3.189 3.967 1.00 88.44 176 LYS A C 1
ATOM 1437 O O . LYS A 1 176 ? 10.557 2.766 5.009 1.00 88.44 176 LYS A O 1
ATOM 1442 N N . PRO A 1 177 ? 10.274 2.631 2.764 1.00 91.62 177 PRO A N 1
ATOM 1443 C CA . PRO A 1 177 ? 11.102 1.444 2.604 1.00 91.62 177 PRO A CA 1
ATOM 1444 C C . PRO A 1 177 ? 12.545 1.725 3.023 1.00 91.62 177 PRO A C 1
ATOM 1446 O O . PRO A 1 177 ? 13.081 2.790 2.720 1.00 91.62 177 PRO A O 1
ATOM 1449 N N . THR A 1 178 ? 13.170 0.775 3.710 1.00 90.50 178 THR A N 1
ATOM 1450 C CA . THR A 1 178 ? 14.609 0.774 3.997 1.00 90.50 178 THR A CA 1
ATOM 1451 C C . THR A 1 178 ? 15.390 0.159 2.835 1.00 90.50 178 THR A C 1
ATOM 1453 O O . THR A 1 178 ? 14.806 -0.320 1.862 1.00 90.50 178 THR A O 1
ATOM 1456 N N . THR A 1 179 ? 16.723 0.144 2.897 1.00 89.56 179 THR A N 1
ATOM 1457 C CA . THR A 1 179 ? 17.539 -0.502 1.852 1.00 89.56 179 THR A CA 1
ATOM 1458 C C . THR A 1 179 ? 17.174 -1.981 1.694 1.00 89.56 179 THR A C 1
ATOM 1460 O O . THR A 1 179 ? 17.072 -2.473 0.572 1.00 89.56 179 THR A O 1
ATOM 1463 N N . THR A 1 180 ? 16.915 -2.680 2.802 1.00 89.50 180 THR A N 1
ATOM 1464 C CA . THR A 1 180 ? 16.484 -4.085 2.791 1.00 89.50 180 THR A CA 1
ATOM 1465 C C . THR A 1 180 ? 15.123 -4.243 2.116 1.00 89.50 180 THR A C 1
ATOM 1467 O O . THR A 1 180 ? 14.953 -5.132 1.280 1.00 89.50 180 THR A O 1
ATOM 1470 N N . ASP A 1 181 ? 14.178 -3.348 2.418 1.00 92.69 181 ASP A N 1
ATOM 1471 C CA . ASP A 1 181 ? 12.864 -3.345 1.774 1.00 92.69 181 ASP A CA 1
ATOM 1472 C C . ASP A 1 181 ? 12.976 -3.116 0.268 1.00 92.69 181 ASP A C 1
ATOM 1474 O O . ASP A 1 181 ? 12.374 -3.854 -0.504 1.00 92.69 181 ASP A O 1
ATOM 1478 N N . VAL A 1 182 ? 13.777 -2.135 -0.166 1.00 94.06 182 VAL A N 1
ATOM 1479 C CA . VAL A 1 182 ? 13.971 -1.825 -1.591 1.00 94.06 182 VAL A CA 1
ATOM 1480 C C . VAL A 1 182 ? 14.460 -3.053 -2.358 1.00 94.06 182 VAL A C 1
ATOM 1482 O O . VAL A 1 182 ? 13.909 -3.369 -3.411 1.00 94.06 182 VAL A O 1
ATOM 1485 N N . GLN A 1 183 ? 15.438 -3.788 -1.822 1.00 91.75 183 GLN A N 1
ATOM 1486 C CA . GLN A 1 183 ? 15.936 -5.008 -2.467 1.00 91.75 183 GLN A CA 1
ATOM 1487 C C . GLN A 1 183 ? 14.863 -6.105 -2.536 1.00 91.75 183 GLN A C 1
ATOM 1489 O O . GLN A 1 183 ? 14.724 -6.770 -3.564 1.00 91.75 183 GLN A O 1
ATOM 1494 N N . ALA A 1 184 ? 14.067 -6.274 -1.475 1.00 91.88 184 ALA A N 1
ATOM 1495 C CA . ALA A 1 184 ? 12.964 -7.232 -1.462 1.00 91.88 184 ALA A CA 1
ATOM 1496 C C . ALA A 1 184 ? 11.855 -6.853 -2.462 1.00 91.88 184 ALA A C 1
ATOM 1498 O O . ALA A 1 184 ? 11.352 -7.713 -3.186 1.00 91.88 184 ALA A O 1
ATOM 1499 N N . ILE A 1 185 ? 11.507 -5.567 -2.547 1.00 94.69 185 ILE A N 1
ATOM 1500 C CA . ILE A 1 185 ? 10.534 -5.026 -3.505 1.00 94.69 185 ILE A CA 1
ATOM 1501 C C . ILE A 1 185 ? 11.027 -5.234 -4.945 1.00 94.69 185 ILE A C 1
ATOM 1503 O O . ILE A 1 185 ? 10.256 -5.690 -5.792 1.00 94.69 185 ILE A O 1
ATOM 1507 N N . TYR A 1 186 ? 12.309 -4.967 -5.221 1.00 94.31 186 TYR A N 1
ATOM 1508 C CA . TYR A 1 186 ? 12.917 -5.210 -6.533 1.00 94.31 186 TYR A CA 1
ATOM 1509 C C . TYR A 1 186 ? 12.844 -6.678 -6.926 1.00 94.31 186 TYR A C 1
ATOM 1511 O O . TYR A 1 186 ? 12.338 -6.986 -8.003 1.00 94.31 186 TYR A O 1
ATOM 1519 N N . ALA A 1 187 ? 13.273 -7.580 -6.042 1.00 91.81 187 ALA A N 1
ATOM 1520 C CA . ALA A 1 187 ? 13.209 -9.014 -6.299 1.00 91.81 187 ALA A CA 1
ATOM 1521 C C . ALA A 1 187 ? 11.768 -9.474 -6.584 1.00 91.81 187 ALA A C 1
ATOM 1523 O O . ALA A 1 187 ? 11.535 -10.216 -7.539 1.00 91.81 187 ALA A O 1
ATOM 1524 N N . LEU A 1 188 ? 10.792 -8.986 -5.809 1.00 92.00 188 LEU A N 1
ATOM 1525 C CA . LEU A 1 188 ? 9.379 -9.322 -5.978 1.00 92.00 188 LEU A CA 1
ATOM 1526 C C . LEU A 1 188 ? 8.829 -8.868 -7.340 1.00 92.00 188 LEU A C 1
ATOM 1528 O O . LEU A 1 188 ? 8.181 -9.651 -8.045 1.00 92.00 188 LEU A O 1
ATOM 1532 N N . HIS A 1 189 ? 9.077 -7.614 -7.730 1.00 93.75 189 HIS A N 1
ATOM 1533 C CA . HIS A 1 189 ? 8.572 -7.075 -8.995 1.00 93.75 189 HIS A CA 1
ATOM 1534 C C . HIS A 1 189 ? 9.330 -7.596 -10.218 1.00 93.75 189 HIS A C 1
ATOM 1536 O O . HIS A 1 189 ? 8.718 -7.792 -11.273 1.00 93.75 189 HIS A O 1
ATOM 1542 N N . GLU A 1 190 ? 10.626 -7.874 -10.097 1.00 90.62 190 GLU A N 1
ATOM 1543 C CA . GLU A 1 190 ? 11.398 -8.515 -11.159 1.00 90.62 190 GLU A CA 1
ATOM 1544 C C . GLU A 1 190 ? 10.921 -9.954 -11.376 1.00 90.62 190 GLU A C 1
ATOM 1546 O O . GLU A 1 190 ? 10.605 -10.323 -12.505 1.00 90.62 190 GLU A O 1
ATOM 1551 N N . GLN A 1 191 ? 10.729 -10.733 -10.308 1.00 87.94 191 GLN A N 1
ATOM 1552 C CA . GLN A 1 191 ? 10.201 -12.094 -10.411 1.00 87.94 191 GLN A CA 1
ATOM 1553 C C . GLN A 1 191 ? 8.776 -12.132 -10.984 1.00 87.94 191 GLN A C 1
ATOM 1555 O O . GLN A 1 191 ? 8.449 -13.017 -11.775 1.00 87.94 191 GLN A O 1
ATOM 1560 N N . THR A 1 192 ? 7.914 -11.188 -10.591 1.00 87.69 192 THR A N 1
ATOM 1561 C CA . THR A 1 192 ? 6.485 -11.247 -10.943 1.00 87.69 192 THR A CA 1
ATOM 1562 C C . THR A 1 192 ? 6.154 -10.561 -12.268 1.00 87.69 192 THR A C 1
ATOM 1564 O O . THR A 1 192 ? 5.299 -11.041 -13.014 1.00 87.69 192 THR A O 1
ATOM 1567 N N . HIS A 1 193 ? 6.804 -9.437 -12.582 1.00 90.69 193 HIS A N 1
ATOM 1568 C CA . HIS A 1 193 ? 6.504 -8.633 -13.777 1.00 90.69 193 HIS A CA 1
ATOM 1569 C C . HIS A 1 193 ? 7.680 -8.513 -14.755 1.00 90.69 193 HIS A C 1
ATOM 1571 O O . HIS A 1 193 ? 7.516 -7.940 -15.842 1.00 90.69 193 HIS A O 1
ATOM 1577 N N . GLY A 1 194 ? 8.869 -8.998 -14.384 1.00 88.81 194 GLY A N 1
ATOM 1578 C CA . GLY A 1 194 ? 10.104 -8.835 -15.154 1.00 88.81 194 GLY A CA 1
ATOM 1579 C C . GLY A 1 194 ? 10.624 -7.397 -15.183 1.00 88.81 194 GLY A C 1
ATOM 1580 O O . GLY A 1 194 ? 11.277 -7.028 -16.157 1.00 88.81 194 GLY A O 1
ATOM 1581 N N . LEU A 1 195 ? 10.230 -6.543 -14.230 1.00 92.00 195 LEU A N 1
ATOM 1582 C CA . LEU A 1 195 ? 10.522 -5.103 -14.221 1.00 92.00 195 LEU A CA 1
ATOM 1583 C C . LEU A 1 195 ? 11.570 -4.769 -13.138 1.00 92.00 195 LEU A C 1
ATOM 1585 O O . LEU A 1 195 ? 11.185 -4.516 -11.995 1.00 92.00 195 LEU A O 1
ATOM 1589 N N . PRO A 1 196 ? 12.878 -4.743 -13.467 1.00 92.19 196 PRO A N 1
ATOM 1590 C CA . PRO A 1 196 ? 13.923 -4.384 -12.511 1.00 92.19 196 PRO A CA 1
ATOM 1591 C C . PRO A 1 196 ? 13.798 -2.922 -12.094 1.00 92.19 196 PRO A C 1
ATOM 1593 O O . PRO A 1 196 ? 13.376 -2.088 -12.898 1.00 92.19 196 PRO A O 1
ATOM 1596 N N . GLY A 1 197 ? 14.187 -2.599 -10.860 1.00 94.75 197 GLY A N 1
ATOM 1597 C CA . GLY A 1 197 ? 14.169 -1.226 -10.341 1.00 94.75 197 GLY A CA 1
ATOM 1598 C C . GLY A 1 197 ? 12.775 -0.670 -10.011 1.00 94.75 197 GLY A C 1
ATOM 1599 O O . GLY A 1 197 ? 12.647 0.508 -9.669 1.00 94.75 197 GLY A O 1
ATOM 1600 N N . MET A 1 198 ? 11.722 -1.489 -10.123 1.00 96.94 198 MET A N 1
ATOM 1601 C CA . MET A 1 198 ? 10.348 -1.100 -9.799 1.00 96.94 198 MET A CA 1
ATOM 1602 C C . MET A 1 198 ? 10.123 -1.115 -8.282 1.00 96.94 198 MET A C 1
ATOM 1604 O O . MET A 1 198 ? 10.262 -2.154 -7.645 1.00 96.94 198 MET A O 1
ATOM 1608 N N . LEU A 1 199 ? 9.710 0.024 -7.721 1.00 96.88 199 LEU A N 1
ATOM 1609 C CA . LEU A 1 199 ? 9.358 0.183 -6.301 1.00 96.88 199 LEU A CA 1
ATOM 1610 C C . LEU A 1 199 ? 7.868 -0.066 -6.007 1.00 96.88 199 LEU A C 1
ATOM 1612 O O . LEU A 1 199 ? 7.466 -0.165 -4.851 1.00 96.88 199 LEU A O 1
ATOM 1616 N N . GLY A 1 200 ? 7.035 -0.105 -7.045 1.00 97.31 200 GLY A N 1
ATOM 1617 C CA . GLY A 1 200 ? 5.591 -0.279 -6.928 1.00 97.31 200 GLY A CA 1
ATOM 1618 C C . GLY A 1 200 ? 4.825 0.513 -7.978 1.00 97.31 200 GLY A C 1
ATOM 1619 O O . GLY A 1 200 ? 5.404 1.122 -8.883 1.00 97.31 200 GLY A O 1
ATOM 1620 N N . SER A 1 201 ? 3.504 0.518 -7.853 1.00 98.06 201 SER A N 1
ATOM 1621 C CA . SER A 1 201 ? 2.616 1.347 -8.671 1.00 98.06 201 SER A CA 1
ATOM 1622 C C . SER A 1 201 ? 2.039 2.483 -7.834 1.00 98.06 201 SER A C 1
ATOM 1624 O O . SER A 1 201 ? 1.592 2.244 -6.713 1.00 98.06 201 SER A O 1
ATOM 1626 N N . ILE A 1 202 ? 2.042 3.700 -8.385 1.00 97.38 202 ILE A N 1
ATOM 1627 C CA . ILE A 1 202 ? 1.461 4.894 -7.759 1.00 97.38 202 ILE A CA 1
ATOM 1628 C C . ILE A 1 202 ? 0.119 5.227 -8.402 1.00 97.38 202 ILE A C 1
ATOM 1630 O O . ILE A 1 202 ? -0.008 5.185 -9.630 1.00 97.38 202 ILE A O 1
ATOM 1634 N N . ASP A 1 203 ? -0.882 5.552 -7.595 1.00 96.31 203 ASP A N 1
ATOM 1635 C CA . ASP A 1 203 ? -2.156 6.044 -8.110 1.00 96.31 203 ASP A CA 1
ATOM 1636 C C . ASP A 1 203 ? -2.942 6.828 -7.058 1.00 96.31 203 ASP A C 1
ATOM 1638 O O . ASP A 1 203 ? -2.668 6.735 -5.856 1.00 96.31 203 ASP A O 1
ATOM 1642 N N . CYS A 1 204 ? -3.951 7.561 -7.521 1.00 94.31 204 CYS A N 1
ATOM 1643 C CA . CYS A 1 204 ? -4.903 8.263 -6.679 1.00 94.31 204 CYS A CA 1
ATOM 1644 C C . CYS A 1 204 ? -6.246 7.528 -6.617 1.00 94.31 204 CYS A C 1
ATOM 1646 O O . CYS A 1 204 ? -6.753 7.000 -7.605 1.00 94.31 204 CYS A O 1
ATOM 1648 N N . MET A 1 205 ? -6.900 7.569 -5.458 1.00 93.50 205 MET A N 1
ATOM 1649 C CA . MET A 1 205 ? -8.311 7.220 -5.336 1.00 93.50 205 MET A CA 1
ATOM 1650 C C . MET A 1 205 ? -9.110 8.311 -4.631 1.00 93.50 205 MET A C 1
ATOM 1652 O O . MET A 1 205 ? -8.644 8.964 -3.699 1.00 93.50 205 MET A O 1
ATOM 1656 N N . HIS A 1 206 ? -10.367 8.459 -5.045 1.00 92.56 206 HIS A N 1
ATOM 1657 C CA . HIS A 1 206 ? -11.305 9.396 -4.440 1.00 92.56 206 HIS A CA 1
ATOM 1658 C C . HIS A 1 206 ? -12.146 8.718 -3.358 1.00 92.56 206 HIS A C 1
ATOM 1660 O O . HIS A 1 206 ? -12.730 7.649 -3.576 1.00 92.56 206 HIS A O 1
ATOM 1666 N N . TRP A 1 207 ? -12.277 9.390 -2.215 1.00 93.69 207 TRP A N 1
ATOM 1667 C CA . TRP A 1 207 ? -13.251 9.061 -1.181 1.00 93.69 207 TRP A CA 1
ATOM 1668 C C . TRP A 1 207 ? -14.285 10.182 -1.064 1.00 93.69 207 TRP A C 1
ATOM 1670 O O . TRP A 1 207 ? -13.966 11.326 -0.739 1.00 93.69 207 TRP A O 1
ATOM 1680 N N . TYR A 1 208 ? -15.544 9.871 -1.370 1.00 92.69 208 TYR A N 1
ATOM 1681 C CA . TYR A 1 208 ? -16.626 10.854 -1.332 1.00 92.69 208 TYR A CA 1
ATOM 1682 C C . TYR A 1 208 ? -16.908 11.330 0.090 1.00 92.69 208 TYR A C 1
ATOM 1684 O O . TYR A 1 208 ? -17.051 10.525 1.004 1.00 92.69 208 TYR A O 1
ATOM 1692 N N . TRP A 1 209 ? -17.090 12.636 0.265 1.00 90.75 209 TRP A N 1
ATOM 1693 C CA . TRP A 1 209 ? -17.322 13.260 1.560 1.00 90.75 209 TRP A CA 1
ATOM 1694 C C . TRP A 1 209 ? -18.764 13.763 1.678 1.00 90.75 209 TRP A C 1
ATOM 1696 O O . TRP A 1 209 ? -19.072 14.926 1.426 1.00 90.75 209 TRP A O 1
ATOM 1706 N N . LYS A 1 210 ? -19.685 12.878 2.080 1.00 87.81 210 LYS A N 1
ATOM 1707 C CA . LYS A 1 210 ? -21.127 13.186 2.155 1.00 87.81 210 LYS A CA 1
ATOM 1708 C C . LYS A 1 210 ? -21.424 14.402 3.035 1.00 87.81 210 LYS A C 1
ATOM 1710 O O . LYS A 1 210 ? -22.206 15.263 2.638 1.00 87.81 210 LYS A O 1
ATOM 1715 N N . ASN A 1 211 ? -20.792 14.459 4.205 1.00 87.06 211 ASN A N 1
ATOM 1716 C CA . ASN A 1 211 ? -20.989 15.522 5.193 1.00 87.06 211 ASN A CA 1
ATOM 1717 C C . ASN A 1 211 ? -19.953 16.654 5.064 1.00 87.06 211 ASN A C 1
ATOM 1719 O O . ASN A 1 211 ? -19.681 17.344 6.042 1.00 87.06 211 ASN A O 1
ATOM 1723 N N . CYS A 1 212 ? -19.373 16.848 3.872 1.00 85.00 212 CYS A N 1
ATOM 1724 C CA . CYS A 1 212 ? -18.476 17.971 3.602 1.00 85.00 212 CYS A CA 1
ATOM 1725 C C . CYS A 1 212 ? -19.173 19.301 3.950 1.00 85.00 212 CYS A C 1
ATOM 1727 O O . CYS A 1 212 ? -20.245 19.578 3.387 1.00 85.00 212 CYS A O 1
ATOM 1729 N N . PRO A 1 213 ? -18.602 20.117 4.859 1.00 83.00 213 PRO A N 1
ATOM 1730 C CA . PRO A 1 213 ? -19.186 21.397 5.239 1.00 83.00 213 PRO A CA 1
ATOM 1731 C C . PRO A 1 213 ? -19.384 22.317 4.030 1.00 83.00 213 PRO A C 1
ATOM 1733 O O . PRO A 1 213 ? -18.572 22.336 3.104 1.00 83.00 213 PRO A O 1
ATOM 1736 N N . MET A 1 214 ? -20.440 23.136 4.048 1.00 78.44 214 MET A N 1
ATOM 1737 C CA . MET A 1 214 ? -20.766 24.030 2.925 1.00 78.44 214 MET A CA 1
ATOM 1738 C C . MET A 1 214 ? -19.616 24.974 2.552 1.00 78.44 214 MET A C 1
ATOM 1740 O O . MET A 1 214 ? -19.396 25.207 1.368 1.00 78.44 214 MET A O 1
ATOM 1744 N N . ALA A 1 215 ? -18.852 25.453 3.540 1.00 76.44 215 ALA A N 1
ATOM 1745 C CA . ALA A 1 215 ? -17.685 26.309 3.320 1.00 76.44 215 ALA A CA 1
ATOM 1746 C C . ALA A 1 215 ? -16.570 25.625 2.500 1.00 76.44 215 ALA A C 1
ATOM 1748 O O . ALA A 1 215 ? -15.840 26.295 1.779 1.00 76.44 215 ALA A O 1
ATOM 1749 N N . TRP A 1 216 ? -16.476 24.294 2.562 1.00 72.38 216 TRP A N 1
ATOM 1750 C CA . TRP A 1 216 ? -15.443 23.496 1.896 1.00 72.38 216 TRP A CA 1
ATOM 1751 C C . TRP A 1 216 ? -15.947 22.867 0.589 1.00 72.38 216 TRP A C 1
ATOM 1753 O O . TRP A 1 216 ? -15.153 22.487 -0.271 1.00 72.38 216 TRP A O 1
ATOM 1763 N N . ARG A 1 217 ? -17.271 22.806 0.373 1.00 72.94 217 ARG A N 1
ATOM 1764 C CA . ARG A 1 217 ? -17.866 22.167 -0.813 1.00 72.94 217 ARG A CA 1
ATOM 1765 C C . ARG A 1 217 ? -17.309 22.685 -2.133 1.00 72.94 217 ARG A C 1
ATOM 1767 O O . ARG A 1 217 ? -17.058 21.872 -3.012 1.00 72.94 217 ARG A O 1
ATOM 1774 N N . GLY A 1 218 ? -17.109 23.996 -2.273 1.00 68.62 218 GLY A N 1
ATOM 1775 C CA . GLY A 1 218 ? -16.598 24.584 -3.517 1.00 68.62 218 GLY A CA 1
ATOM 1776 C C . GLY A 1 218 ? -15.186 24.110 -3.881 1.00 68.62 218 GLY A C 1
ATOM 1777 O O . GLY A 1 218 ? -14.893 23.919 -5.053 1.00 68.62 218 GLY A O 1
ATOM 1778 N N . GLN A 1 219 ? -14.333 23.864 -2.883 1.00 72.25 219 GLN A N 1
ATOM 1779 C CA . GLN A 1 219 ? -12.964 23.385 -3.095 1.00 72.25 219 GLN A CA 1
ATOM 1780 C C . GLN A 1 219 ? -12.910 21.871 -3.343 1.00 72.25 219 GLN A C 1
ATOM 1782 O O . GLN A 1 219 ? -12.046 21.405 -4.076 1.00 72.25 219 GLN A O 1
ATOM 1787 N N . PHE A 1 220 ? -13.825 21.096 -2.753 1.00 75.00 220 PHE A N 1
ATOM 1788 C CA . PHE A 1 220 ? -13.784 19.627 -2.774 1.00 75.00 220 PHE A CA 1
ATOM 1789 C C . PHE A 1 220 ? -14.697 18.999 -3.832 1.00 75.00 220 PHE A C 1
ATOM 1791 O O . PHE A 1 220 ? -14.570 17.807 -4.115 1.00 75.00 220 PHE A O 1
ATOM 1798 N N . HIS A 1 221 ? -15.619 19.767 -4.414 1.00 72.62 221 HIS A N 1
ATOM 1799 C CA . HIS A 1 221 ? -16.550 19.304 -5.437 1.00 72.62 221 HIS A CA 1
ATOM 1800 C C . HIS A 1 221 ? -16.089 19.697 -6.839 1.00 72.62 221 HIS A C 1
ATOM 1802 O O . HIS A 1 221 ? -16.073 20.869 -7.206 1.00 72.62 221 HIS A O 1
ATOM 1808 N N . ARG A 1 222 ? -15.755 18.687 -7.640 1.00 64.12 222 ARG A N 1
ATOM 1809 C CA . ARG A 1 222 ? -15.488 18.830 -9.071 1.00 64.12 222 ARG A CA 1
ATOM 1810 C C . ARG A 1 222 ? -16.808 18.668 -9.832 1.00 64.12 222 ARG A C 1
ATOM 1812 O O . ARG A 1 222 ? -17.578 17.767 -9.515 1.00 64.12 222 ARG A O 1
ATOM 1819 N N . GLY A 1 223 ? -17.089 19.542 -10.801 1.00 61.81 223 GLY A N 1
ATOM 1820 C CA . GLY A 1 223 ? -18.393 19.592 -11.488 1.00 61.81 223 GLY A CA 1
ATOM 1821 C C . GLY A 1 223 ? -18.745 18.355 -12.331 1.00 61.81 223 GLY A C 1
ATOM 1822 O O . GLY A 1 223 ? -19.899 18.179 -12.701 1.00 61.81 223 GLY A O 1
ATOM 1823 N N . ASP A 1 224 ? -17.766 17.497 -12.616 1.00 61.44 224 ASP A N 1
ATOM 1824 C CA . ASP A 1 224 ? -17.901 16.197 -13.286 1.00 61.44 224 ASP A CA 1
ATOM 1825 C C . ASP A 1 224 ? -18.089 15.018 -12.306 1.00 61.44 224 ASP A C 1
ATOM 1827 O O . ASP A 1 224 ? -18.312 13.890 -12.739 1.00 61.44 224 ASP A O 1
ATOM 1831 N N . HIS A 1 225 ? -18.026 15.259 -10.991 1.00 65.75 225 HIS A N 1
ATOM 1832 C CA . HIS A 1 225 ? -18.192 14.244 -9.947 1.00 65.75 225 HIS A CA 1
ATOM 1833 C C . HIS A 1 225 ? -19.544 14.379 -9.240 1.00 65.75 225 HIS A C 1
ATOM 1835 O O . HIS A 1 225 ? -20.121 15.456 -9.140 1.00 65.75 225 HIS A O 1
ATOM 1841 N N . THR A 1 226 ? -20.045 13.284 -8.663 1.00 69.31 226 THR A N 1
ATOM 1842 C CA . THR A 1 226 ? -21.363 13.249 -7.999 1.00 69.31 226 THR A CA 1
ATOM 1843 C C . THR A 1 226 ? -21.423 14.009 -6.667 1.00 69.31 226 THR A C 1
ATOM 1845 O O . THR A 1 226 ? -22.497 14.159 -6.088 1.00 69.31 226 THR A O 1
ATOM 1848 N N . GLY A 1 227 ? -20.286 14.463 -6.136 1.00 80.75 227 GLY A N 1
ATOM 1849 C CA . GLY A 1 227 ? -20.207 15.168 -4.859 1.00 80.75 227 GLY A CA 1
ATOM 1850 C C . GLY A 1 227 ? -18.774 15.554 -4.485 1.00 80.75 227 GLY A C 1
ATOM 1851 O O . GLY A 1 227 ? -17.845 15.253 -5.236 1.00 80.75 227 GLY A O 1
ATOM 1852 N N . PRO A 1 228 ? -18.577 16.251 -3.354 1.00 87.44 228 PRO A N 1
ATOM 1853 C CA . PRO A 1 228 ? -17.246 16.553 -2.847 1.00 87.44 228 PRO A CA 1
ATOM 1854 C C . PRO A 1 228 ? -16.488 15.268 -2.498 1.00 87.44 228 PRO A C 1
ATOM 1856 O O . PRO A 1 228 ? -17.080 14.311 -1.992 1.00 87.44 228 PRO A O 1
ATOM 1859 N N . SER A 1 229 ? -15.185 15.233 -2.766 1.00 90.56 229 SER A N 1
ATOM 1860 C CA . SER A 1 229 ? -14.324 14.085 -2.456 1.00 90.56 229 SER A CA 1
ATOM 1861 C C . SER A 1 229 ? -12.952 14.524 -1.965 1.00 90.56 229 SER A C 1
ATOM 1863 O O . SER A 1 229 ? -12.528 15.649 -2.222 1.00 90.56 229 SER A O 1
ATOM 1865 N N . VAL A 1 230 ? -12.284 13.631 -1.241 1.00 90.06 230 VAL A N 1
ATOM 1866 C CA . VAL A 1 230 ? -10.908 13.784 -0.763 1.00 90.06 230 VAL A CA 1
ATOM 1867 C C . VAL A 1 230 ? -10.055 12.710 -1.433 1.00 90.06 230 VAL A C 1
ATOM 1869 O O . VAL A 1 230 ? -10.501 11.565 -1.551 1.00 90.06 230 VAL A O 1
ATOM 1872 N N . ILE A 1 231 ? -8.862 13.077 -1.892 1.00 90.69 231 ILE A N 1
ATOM 1873 C CA . ILE A 1 231 ? -7.947 12.185 -2.610 1.00 90.69 231 ILE A CA 1
ATOM 1874 C C . ILE A 1 231 ? -6.982 11.511 -1.631 1.00 90.69 231 ILE A C 1
ATOM 1876 O O . ILE A 1 231 ? -6.457 12.165 -0.725 1.00 90.69 231 ILE A O 1
ATOM 1880 N N . LEU A 1 232 ? -6.764 10.212 -1.848 1.00 93.88 232 LEU A N 1
ATOM 1881 C CA . LEU A 1 232 ? -5.625 9.429 -1.367 1.00 93.88 232 LEU A CA 1
ATOM 1882 C C . LEU A 1 232 ? -4.701 9.156 -2.558 1.00 93.88 232 LEU A C 1
ATOM 1884 O O . LEU A 1 232 ? -5.126 8.449 -3.466 1.00 93.88 232 LEU A O 1
ATOM 1888 N N . GLU A 1 233 ? -3.466 9.642 -2.535 1.00 94.94 233 GLU A N 1
ATOM 1889 C CA . GLU A 1 233 ? -2.372 9.100 -3.351 1.00 94.94 233 GLU A CA 1
ATOM 1890 C C . GLU A 1 233 ? -1.692 7.979 -2.563 1.00 94.94 233 GLU A C 1
ATOM 1892 O O . GLU A 1 233 ? -1.413 8.148 -1.375 1.00 94.94 233 GLU A O 1
ATOM 1897 N N . ALA A 1 234 ? -1.422 6.842 -3.200 1.00 96.38 234 ALA A N 1
ATOM 1898 C CA . ALA A 1 234 ? -0.708 5.747 -2.559 1.00 96.38 234 ALA A CA 1
ATOM 1899 C C . ALA A 1 234 ? 0.258 5.040 -3.510 1.00 96.38 234 ALA A C 1
ATOM 1901 O O . ALA A 1 234 ? 0.054 5.027 -4.724 1.00 96.38 234 ALA A O 1
ATOM 1902 N N . VAL A 1 235 ? 1.282 4.411 -2.928 1.00 97.38 235 VAL A N 1
ATOM 1903 C CA . VAL A 1 235 ? 2.151 3.445 -3.612 1.00 97.38 235 VAL A CA 1
ATOM 1904 C C . VAL A 1 235 ? 1.937 2.072 -3.006 1.00 97.38 235 VAL A C 1
ATOM 1906 O O . VAL A 1 235 ? 2.023 1.923 -1.785 1.00 97.38 235 VAL A O 1
ATOM 1909 N N . ALA A 1 236 ? 1.720 1.077 -3.863 1.00 97.12 236 ALA A N 1
ATOM 1910 C CA . ALA A 1 236 ? 1.641 -0.318 -3.459 1.00 97.12 236 ALA A CA 1
ATOM 1911 C C . ALA A 1 236 ? 2.571 -1.212 -4.283 1.00 97.12 236 ALA A C 1
ATOM 1913 O O . ALA A 1 236 ? 2.715 -1.023 -5.498 1.00 97.12 236 ALA A O 1
ATOM 1914 N N . SER A 1 237 ? 3.170 -2.193 -3.611 1.00 96.00 237 SER A N 1
ATOM 1915 C CA . SER A 1 237 ? 3.909 -3.294 -4.231 1.00 96.00 237 SER A CA 1
ATOM 1916 C C . SER A 1 237 ? 2.973 -4.437 -4.647 1.00 96.00 237 SER A C 1
ATOM 1918 O O . SER A 1 237 ? 1.759 -4.402 -4.422 1.00 96.00 237 SER A O 1
ATOM 1920 N N . GLN A 1 238 ? 3.532 -5.454 -5.307 1.00 94.75 238 GLN A N 1
ATOM 1921 C CA . GLN A 1 238 ? 2.776 -6.548 -5.931 1.00 94.75 238 GLN A CA 1
ATOM 1922 C C . GLN A 1 238 ? 1.922 -7.345 -4.932 1.00 94.75 238 GLN A C 1
ATOM 1924 O O . GLN A 1 238 ? 0.793 -7.745 -5.234 1.00 94.75 238 GLN A O 1
ATOM 1929 N N . ASP A 1 239 ? 2.448 -7.518 -3.725 1.00 94.25 239 ASP A N 1
ATOM 1930 C CA . ASP A 1 239 ? 1.833 -8.172 -2.570 1.00 94.25 239 ASP A CA 1
ATOM 1931 C C . ASP A 1 239 ? 0.736 -7.324 -1.893 1.00 94.25 239 ASP A C 1
ATOM 1933 O O . ASP A 1 239 ? 0.144 -7.751 -0.896 1.00 94.25 239 ASP A O 1
ATOM 1937 N N . GLN A 1 240 ? 0.404 -6.164 -2.472 1.00 95.94 240 GLN A N 1
ATOM 1938 C CA . GLN A 1 240 ? -0.549 -5.171 -1.973 1.00 95.94 240 GLN A CA 1
ATOM 1939 C C . GLN A 1 240 ? -0.114 -4.466 -0.685 1.00 95.94 240 GLN A C 1
ATOM 1941 O O . GLN A 1 240 ? -0.966 -3.893 0.001 1.00 95.94 240 GLN A O 1
ATOM 1946 N N . TRP A 1 241 ? 1.174 -4.501 -0.334 1.00 97.06 241 TRP A N 1
ATOM 1947 C CA . TRP A 1 241 ? 1.689 -3.685 0.760 1.00 97.06 241 TRP A CA 1
ATOM 1948 C C . TRP A 1 241 ? 1.726 -2.212 0.352 1.00 97.06 241 TRP A C 1
ATOM 1950 O O . TRP A 1 241 ? 2.267 -1.864 -0.698 1.00 97.06 241 TRP A O 1
ATOM 1960 N N . ILE A 1 242 ? 1.144 -1.338 1.174 1.00 97.00 242 ILE A N 1
ATOM 1961 C CA . ILE A 1 242 ? 1.117 0.108 0.925 1.00 97.00 242 ILE A CA 1
ATOM 1962 C C . ILE A 1 242 ? 2.330 0.759 1.595 1.00 97.00 242 ILE A C 1
ATOM 1964 O O . ILE A 1 242 ? 2.435 0.764 2.819 1.00 97.00 242 ILE A O 1
ATOM 1968 N N . TRP A 1 243 ? 3.227 1.328 0.793 1.00 94.69 243 TRP A N 1
ATOM 1969 C CA . TRP A 1 243 ? 4.483 1.947 1.246 1.00 94.69 243 TRP A CA 1
ATOM 1970 C C . TRP A 1 243 ? 4.386 3.456 1.447 1.00 94.69 243 TRP A C 1
ATOM 1972 O O . TRP A 1 243 ? 5.107 4.038 2.252 1.00 94.69 243 TRP A O 1
ATOM 1982 N N . HIS A 1 244 ? 3.492 4.096 0.700 1.00 93.88 244 HIS A N 1
ATOM 1983 C CA . HIS A 1 244 ? 3.270 5.536 0.742 1.00 93.88 244 HIS A CA 1
ATOM 1984 C C . HIS A 1 244 ? 1.776 5.814 0.729 1.00 93.88 244 HIS A C 1
ATOM 1986 O O . HIS A 1 244 ? 1.029 5.139 0.019 1.00 93.88 244 HIS A O 1
ATOM 1992 N N . ALA A 1 245 ? 1.363 6.819 1.496 1.00 93.38 245 ALA A N 1
ATOM 1993 C CA . ALA A 1 245 ? 0.001 7.319 1.539 1.00 93.38 245 ALA A CA 1
ATOM 1994 C C . ALA A 1 245 ? 0.021 8.832 1.791 1.00 93.38 245 ALA A C 1
ATOM 1996 O O . ALA A 1 245 ? 0.593 9.293 2.775 1.00 93.38 245 ALA A O 1
ATOM 1997 N N . PHE A 1 246 ? -0.633 9.596 0.920 1.00 90.38 246 PHE A N 1
ATOM 1998 C CA . PHE A 1 246 ? -0.830 11.035 1.060 1.00 90.38 246 PHE A CA 1
ATOM 1999 C C . PHE A 1 246 ? -2.317 11.346 0.872 1.00 90.38 246 PHE A C 1
ATOM 2001 O O . PHE A 1 246 ? -2.866 11.189 -0.219 1.00 90.38 246 PHE A O 1
ATOM 2008 N N . PHE A 1 247 ? -3.000 11.731 1.953 1.00 89.25 247 PHE A N 1
ATOM 2009 C CA . PHE A 1 247 ? -4.459 11.838 1.991 1.00 89.25 247 PHE A CA 1
ATOM 2010 C C . PHE A 1 247 ? -4.963 13.164 2.551 1.00 89.25 247 PHE A C 1
ATOM 2012 O O . PHE A 1 247 ? -4.694 13.517 3.695 1.00 89.25 247 PHE A O 1
ATOM 2019 N N . GLY A 1 248 ? -5.821 13.850 1.802 1.00 83.69 248 GLY A N 1
ATOM 2020 C CA . GLY A 1 248 ? -6.405 15.117 2.256 1.00 83.69 248 GLY A CA 1
ATOM 2021 C C . GLY A 1 248 ? -6.580 16.146 1.151 1.00 83.69 248 GLY A C 1
ATOM 2022 O O . GLY A 1 248 ? -7.212 17.178 1.365 1.00 83.69 248 GLY A O 1
ATOM 2023 N N . VAL A 1 249 ? -6.041 15.874 -0.036 1.00 83.62 249 VAL A N 1
ATOM 2024 C CA . VAL A 1 249 ? -6.108 16.816 -1.148 1.00 83.62 249 VAL A CA 1
ATOM 2025 C C . VAL A 1 249 ? -7.552 16.902 -1.666 1.00 83.62 249 VAL A C 1
ATOM 2027 O O . VAL A 1 249 ? -8.223 15.867 -1.780 1.00 83.62 249 VAL A O 1
ATOM 2030 N N . PRO A 1 250 ? -8.073 18.105 -1.974 1.00 83.50 250 PRO A N 1
ATOM 2031 C CA . PRO A 1 250 ? -9.413 18.244 -2.526 1.00 83.50 250 PRO A CA 1
ATOM 2032 C C . PRO A 1 250 ? -9.578 17.494 -3.851 1.00 83.50 250 PRO A C 1
ATOM 2034 O O . PRO A 1 250 ? -8.748 17.617 -4.749 1.00 83.50 250 PRO A O 1
ATOM 2037 N N . GLY A 1 251 ? -10.704 16.801 -4.031 1.00 82.56 251 GLY A N 1
ATOM 2038 C CA . GLY A 1 251 ? -11.028 16.023 -5.235 1.00 82.56 251 GLY A CA 1
ATOM 2039 C C . GLY A 1 251 ? -11.154 16.809 -6.543 1.00 82.56 251 GLY A C 1
ATOM 2040 O O . GLY A 1 251 ? -11.380 16.224 -7.598 1.00 82.56 251 GLY A O 1
ATOM 2041 N N . THR A 1 252 ? -11.040 18.135 -6.492 1.00 79.50 252 THR A N 1
ATOM 2042 C CA . THR A 1 252 ? -10.943 19.004 -7.672 1.00 79.50 252 THR A CA 1
ATOM 2043 C C . THR A 1 252 ? -9.546 19.021 -8.286 1.00 79.50 252 THR A C 1
ATOM 2045 O O . THR A 1 252 ? -9.399 19.421 -9.442 1.00 79.50 252 THR A O 1
ATOM 2048 N N . THR A 1 253 ? -8.527 18.599 -7.536 1.00 82.62 253 THR A N 1
ATOM 2049 C CA . THR A 1 253 ? -7.150 18.508 -8.026 1.00 82.62 253 THR A CA 1
ATOM 2050 C C . THR A 1 253 ? -6.954 17.285 -8.918 1.00 82.62 253 THR A C 1
ATOM 2052 O O . THR A 1 253 ? -7.674 16.295 -8.819 1.00 82.62 253 THR A O 1
ATOM 2055 N N . ASN A 1 254 ? -5.997 17.387 -9.838 1.00 83.75 254 ASN A N 1
ATOM 2056 C CA . ASN A 1 254 ? -5.550 16.268 -10.662 1.00 83.75 254 ASN A CA 1
ATOM 2057 C C . ASN A 1 254 ? -4.268 15.656 -10.080 1.00 83.75 254 ASN A C 1
ATOM 2059 O O . ASN A 1 254 ? -3.605 16.271 -9.241 1.00 83.75 254 ASN A O 1
ATOM 2063 N N . ASP A 1 255 ? -3.883 14.487 -10.586 1.00 84.69 255 ASP A N 1
ATOM 2064 C CA . ASP A 1 255 ? -2.748 13.711 -10.067 1.00 84.69 255 ASP A CA 1
ATOM 2065 C C . ASP A 1 255 ? -1.419 14.475 -10.141 1.00 84.69 255 ASP A C 1
ATOM 2067 O O . ASP A 1 255 ? -0.575 14.354 -9.258 1.00 84.69 255 ASP A O 1
ATOM 2071 N N . ILE A 1 256 ? -1.250 15.354 -11.140 1.00 86.38 256 ILE A N 1
ATOM 2072 C CA . ILE A 1 256 ? -0.066 16.221 -11.261 1.00 86.38 256 ILE A CA 1
ATOM 2073 C C . ILE A 1 256 ? 0.030 17.198 -10.084 1.00 86.38 256 ILE A C 1
ATOM 2075 O O . ILE A 1 256 ? 1.123 17.466 -9.586 1.00 86.38 256 ILE A O 1
ATOM 2079 N N . ILE A 1 257 ? -1.084 17.789 -9.655 1.00 84.25 257 ILE A N 1
ATOM 2080 C CA . ILE A 1 257 ? -1.078 18.716 -8.518 1.00 84.25 257 ILE A CA 1
ATOM 2081 C C . ILE A 1 257 ? -0.845 17.938 -7.224 1.00 84.25 257 ILE A C 1
ATOM 2083 O O . ILE A 1 257 ? -0.029 18.369 -6.412 1.00 84.25 257 ILE A O 1
ATOM 2087 N N . VAL A 1 258 ? -1.500 16.784 -7.073 1.00 86.25 258 VAL A N 1
ATOM 2088 C CA . VAL A 1 258 ? -1.348 15.910 -5.903 1.00 86.25 258 VAL A CA 1
ATOM 2089 C C . VAL A 1 258 ? 0.116 15.505 -5.723 1.00 86.25 258 VAL A C 1
ATOM 2091 O O . VAL A 1 258 ? 0.692 15.779 -4.673 1.00 86.25 258 VAL A O 1
ATOM 2094 N N . VAL A 1 259 ? 0.766 14.979 -6.766 1.00 88.62 259 VAL A N 1
ATOM 2095 C CA . VAL A 1 259 ? 2.161 14.513 -6.678 1.00 88.62 259 VAL A CA 1
ATOM 2096 C C . VAL A 1 259 ? 3.167 15.645 -6.440 1.00 88.62 259 VAL A C 1
ATOM 2098 O O . VAL A 1 259 ? 4.229 15.426 -5.868 1.00 88.62 259 VAL A O 1
ATOM 2101 N N . ASN A 1 260 ? 2.858 16.879 -6.857 1.00 85.12 260 ASN A N 1
ATOM 2102 C CA . ASN A 1 260 ? 3.709 18.039 -6.564 1.00 85.12 260 ASN A CA 1
ATOM 2103 C C . ASN A 1 260 ? 3.587 18.519 -5.109 1.00 85.12 260 ASN A C 1
ATOM 2105 O O . ASN A 1 260 ? 4.496 19.192 -4.629 1.00 85.12 260 ASN A O 1
ATOM 2109 N N . GLN A 1 261 ? 2.473 18.218 -4.437 1.00 84.06 261 GLN A N 1
ATOM 2110 C CA . GLN A 1 261 ? 2.264 18.494 -3.011 1.00 84.06 261 GLN A CA 1
ATOM 2111 C C . GLN A 1 261 ? 2.690 17.317 -2.124 1.00 84.06 261 GLN A C 1
ATOM 2113 O O . GLN A 1 261 ? 2.941 17.503 -0.936 1.00 84.06 261 GLN A O 1
ATOM 2118 N N . SER A 1 262 ? 2.753 16.121 -2.705 1.00 87.50 262 SER A N 1
ATOM 2119 C CA . SER A 1 262 ? 3.081 14.880 -2.022 1.00 87.50 262 SER A CA 1
ATOM 2120 C C . SER A 1 262 ? 4.520 14.860 -1.493 1.00 87.50 262 SER A C 1
ATOM 2122 O O . SER A 1 262 ? 5.449 15.255 -2.204 1.00 87.50 262 SER A O 1
ATOM 2124 N N . PRO A 1 263 ? 4.745 14.317 -0.284 1.00 87.75 263 PRO A N 1
ATOM 2125 C CA . PRO A 1 263 ? 6.076 14.164 0.289 1.00 87.75 263 PRO A CA 1
ATOM 2126 C C . PRO A 1 263 ? 6.841 12.944 -0.239 1.00 87.75 263 PRO A C 1
ATOM 2128 O O . PRO A 1 263 ? 7.952 12.685 0.224 1.00 87.75 263 PRO A O 1
ATOM 2131 N N . ILE A 1 264 ? 6.292 12.204 -1.211 1.00 89.81 264 ILE A N 1
ATOM 2132 C CA . ILE A 1 264 ? 6.867 10.961 -1.756 1.00 89.81 264 ILE A CA 1
ATOM 2133 C C . ILE A 1 264 ? 8.339 11.089 -2.195 1.00 89.81 264 ILE A C 1
ATOM 2135 O O . ILE A 1 264 ? 9.094 10.122 -2.120 1.00 89.81 264 ILE A O 1
ATOM 2139 N N . PHE A 1 265 ? 8.772 12.280 -2.623 1.00 91.31 265 PHE A N 1
ATOM 2140 C CA . PHE A 1 265 ? 10.146 12.535 -3.071 1.00 91.31 265 PHE A CA 1
ATOM 2141 C C . PHE A 1 265 ? 10.993 13.363 -2.095 1.00 91.31 265 PHE A C 1
ATOM 2143 O O . PHE A 1 265 ? 12.161 13.606 -2.391 1.00 91.31 265 PHE A O 1
ATOM 2150 N N . ASN A 1 266 ? 10.459 13.784 -0.943 1.00 88.94 266 ASN A N 1
ATOM 2151 C CA . ASN A 1 266 ? 11.182 14.668 -0.019 1.00 88.94 266 ASN A CA 1
ATOM 2152 C C . ASN A 1 266 ? 12.511 14.055 0.434 1.00 88.94 266 ASN A C 1
ATOM 2154 O O . ASN A 1 266 ? 13.544 14.713 0.368 1.00 88.94 266 ASN A O 1
ATOM 2158 N N . ASP A 1 267 ? 12.517 12.766 0.768 1.00 88.81 267 ASP A N 1
ATOM 2159 C CA . ASP A 1 267 ? 13.728 12.083 1.234 1.00 88.81 267 ASP A CA 1
ATOM 2160 C C . ASP A 1 267 ? 14.771 11.928 0.123 1.00 88.81 267 ASP A C 1
ATOM 2162 O O . ASP A 1 267 ? 15.971 11.926 0.387 1.00 88.81 267 ASP A O 1
ATOM 2166 N N . LEU A 1 268 ? 14.335 11.845 -1.136 1.00 90.88 268 LEU A N 1
ATOM 2167 C CA . LEU A 1 268 ? 15.240 11.867 -2.285 1.00 90.88 268 LEU A CA 1
ATOM 2168 C C . LEU A 1 268 ? 15.827 13.266 -2.494 1.00 90.88 268 LEU A C 1
ATOM 2170 O O . LEU A 1 268 ? 16.996 13.397 -2.846 1.00 90.88 268 LEU A O 1
ATOM 2174 N N . PHE A 1 269 ? 15.045 14.319 -2.249 1.00 91.06 269 PHE A N 1
ATOM 2175 C CA . PHE A 1 269 ? 15.543 15.691 -2.314 1.00 91.06 269 PHE A CA 1
ATOM 2176 C C . PHE A 1 269 ? 16.535 15.988 -1.191 1.00 91.06 269 PHE A C 1
ATOM 2178 O O . PHE A 1 269 ? 17.514 16.680 -1.449 1.00 91.06 269 PHE A O 1
ATOM 2185 N N . GLU A 1 270 ? 16.319 15.428 0.001 1.00 88.94 270 GLU A N 1
ATOM 2186 C CA . GLU A 1 270 ? 17.102 15.660 1.223 1.00 88.94 270 GLU A CA 1
ATOM 2187 C C . GLU A 1 270 ? 18.280 14.682 1.434 1.00 88.94 270 GLU A C 1
ATOM 2189 O O . GLU A 1 270 ? 18.972 14.776 2.448 1.00 88.94 270 GLU A O 1
ATOM 2194 N N . ASN A 1 271 ? 18.546 13.763 0.493 1.00 89.00 271 ASN A N 1
ATOM 2195 C CA . ASN A 1 271 ? 19.544 12.680 0.635 1.00 89.00 271 ASN A CA 1
ATOM 2196 C C . ASN A 1 271 ? 19.322 11.792 1.874 1.00 89.00 271 ASN A C 1
ATOM 2198 O O . ASN A 1 271 ? 20.267 11.354 2.526 1.00 89.00 271 ASN A O 1
ATOM 2202 N N . LYS A 1 272 ? 18.055 11.542 2.194 1.00 89.44 272 LYS A N 1
ATOM 2203 C CA . LYS A 1 272 ? 17.593 10.698 3.301 1.00 89.44 272 LYS A CA 1
ATOM 2204 C C . LYS A 1 272 ? 17.038 9.354 2.832 1.00 89.44 272 LYS A C 1
ATOM 2206 O O . LYS A 1 272 ? 16.946 8.415 3.611 1.00 89.44 272 LYS A O 1
ATOM 2211 N N . ALA A 1 273 ? 16.652 9.258 1.560 1.00 89.75 273 ALA A N 1
ATOM 2212 C CA . ALA A 1 273 ? 16.116 8.033 0.980 1.00 89.75 273 ALA A CA 1
ATOM 2213 C C . ALA A 1 273 ? 17.175 6.915 0.962 1.00 89.75 273 ALA A C 1
ATOM 2215 O O . ALA A 1 273 ? 18.361 7.209 0.782 1.00 89.75 273 ALA A O 1
ATOM 2216 N N . PRO A 1 274 ? 16.767 5.639 1.092 1.00 91.31 274 PRO A N 1
ATOM 2217 C CA . PRO A 1 274 ? 17.692 4.524 0.927 1.00 91.31 274 PRO A CA 1
ATOM 2218 C C . PRO A 1 274 ? 18.259 4.501 -0.497 1.00 91.31 274 PRO A C 1
ATOM 2220 O O . PRO A 1 274 ? 17.645 5.012 -1.445 1.00 91.31 274 PRO A O 1
ATOM 2223 N N . ASP A 1 275 ? 19.411 3.849 -0.660 1.00 90.50 275 ASP A N 1
ATOM 2224 C CA . ASP A 1 275 ? 19.942 3.600 -1.994 1.00 90.50 275 ASP A CA 1
ATOM 2225 C C . ASP A 1 275 ? 18.987 2.681 -2.764 1.00 90.50 275 ASP A C 1
ATOM 2227 O O . ASP A 1 275 ? 18.731 1.536 -2.392 1.00 90.50 275 ASP A O 1
ATOM 2231 N N . SER A 1 276 ? 18.437 3.233 -3.838 1.00 93.50 276 SER A N 1
ATOM 2232 C CA . SER A 1 276 ? 17.553 2.550 -4.778 1.00 93.50 276 SER A CA 1
ATOM 2233 C C . SER A 1 276 ? 18.147 2.553 -6.184 1.00 93.50 276 SER A C 1
ATOM 2235 O O . SER A 1 276 ? 17.437 2.331 -7.164 1.00 93.50 276 SER A O 1
ATOM 2237 N N . SER A 1 277 ? 19.447 2.821 -6.312 1.00 93.06 277 SER A N 1
ATOM 2238 C CA . SER A 1 277 ? 20.129 2.749 -7.593 1.00 93.06 277 SER A CA 1
ATOM 2239 C C . SER A 1 277 ? 20.106 1.329 -8.160 1.00 93.06 277 SER A C 1
ATOM 2241 O O . SER A 1 277 ? 20.078 0.331 -7.440 1.00 93.06 277 SER A O 1
ATOM 2243 N N . PHE A 1 278 ? 20.059 1.237 -9.485 1.00 91.88 278 PHE A N 1
ATOM 2244 C CA . PHE A 1 278 ? 20.094 -0.036 -10.194 1.00 91.88 278 PHE A CA 1
ATOM 2245 C C . PHE A 1 278 ? 20.713 0.147 -11.578 1.00 91.88 278 PHE A C 1
ATOM 2247 O O . PHE A 1 278 ? 20.790 1.258 -12.116 1.00 91.88 278 PHE A O 1
ATOM 2254 N N . VAL A 1 279 ? 21.174 -0.958 -12.158 1.00 86.62 279 VAL A N 1
ATOM 2255 C CA . VAL A 1 279 ? 21.795 -0.978 -13.484 1.00 86.62 279 VAL A CA 1
ATOM 2256 C C . VAL A 1 279 ? 20.882 -1.701 -14.453 1.00 86.62 279 VAL A C 1
ATOM 2258 O O . VAL A 1 279 ? 20.364 -2.775 -14.162 1.00 86.62 279 VAL A O 1
ATOM 2261 N N . MET A 1 280 ? 20.709 -1.109 -15.627 1.00 82.25 280 MET A N 1
ATOM 2262 C CA . MET A 1 280 ? 19.872 -1.653 -16.678 1.00 82.25 280 MET A CA 1
ATOM 2263 C C . MET A 1 280 ? 20.479 -1.339 -18.040 1.00 82.25 280 MET A C 1
ATOM 2265 O O . MET A 1 280 ? 20.782 -0.183 -18.314 1.00 82.25 280 MET A O 1
ATOM 2269 N N . ASN A 1 281 ? 20.689 -2.360 -18.877 1.00 80.50 281 ASN A N 1
ATOM 2270 C CA . ASN A 1 281 ? 21.332 -2.235 -20.195 1.00 80.50 281 ASN A CA 1
ATOM 2271 C C . ASN A 1 281 ? 22.620 -1.382 -20.155 1.00 80.50 281 ASN A C 1
ATOM 2273 O O . ASN A 1 281 ? 22.783 -0.444 -20.932 1.00 80.50 281 ASN A O 1
ATOM 2277 N N . ASN A 1 282 ? 23.514 -1.665 -19.199 1.00 79.88 282 ASN A N 1
ATOM 2278 C CA . ASN A 1 282 ? 24.754 -0.912 -18.935 1.00 79.88 282 ASN A CA 1
ATOM 2279 C C . ASN A 1 282 ? 24.565 0.571 -18.558 1.00 79.88 282 ASN A C 1
ATOM 2281 O O . ASN A 1 282 ? 25.539 1.317 -18.448 1.00 79.88 282 ASN A O 1
ATOM 2285 N N . THR A 1 283 ? 23.331 1.002 -18.301 1.00 85.31 283 THR A N 1
ATOM 2286 C CA . THR A 1 283 ? 23.003 2.341 -17.816 1.00 85.31 283 THR A CA 1
ATOM 2287 C C . THR A 1 283 ? 22.731 2.298 -16.319 1.00 85.31 283 THR A C 1
ATOM 2289 O O . THR A 1 283 ? 21.893 1.538 -15.839 1.00 85.31 283 THR A O 1
ATOM 2292 N N . HIS A 1 284 ? 23.434 3.143 -15.569 1.00 90.12 284 HIS A N 1
ATOM 2293 C CA . HIS A 1 284 ? 23.208 3.316 -14.138 1.00 90.12 284 HIS A CA 1
ATOM 2294 C C . HIS A 1 284 ? 22.098 4.346 -13.883 1.00 90.12 284 HIS A C 1
ATOM 2296 O O . HIS A 1 284 ? 22.225 5.526 -14.245 1.00 90.12 284 HIS A O 1
ATOM 2302 N N . TYR A 1 285 ? 21.039 3.912 -13.204 1.00 92.44 285 TYR A N 1
ATOM 2303 C CA . TYR A 1 285 ? 19.930 4.746 -12.753 1.00 92.44 285 TYR A CA 1
ATOM 2304 C C . TYR A 1 285 ? 20.077 5.035 -11.261 1.00 92.44 285 TYR A C 1
ATOM 2306 O O . TYR A 1 285 ? 20.342 4.147 -10.463 1.00 92.44 285 TYR A O 1
ATOM 2314 N N . ASN A 1 286 ? 19.950 6.309 -10.886 1.00 91.88 286 ASN A N 1
ATOM 2315 C CA . ASN A 1 286 ? 20.211 6.762 -9.516 1.00 91.88 286 ASN A CA 1
ATOM 2316 C C . ASN A 1 286 ? 19.110 6.378 -8.520 1.00 91.88 286 ASN A C 1
ATOM 2318 O O . ASN A 1 286 ? 19.369 6.363 -7.322 1.00 91.88 286 ASN A O 1
ATOM 2322 N N . HIS A 1 287 ? 17.898 6.122 -9.007 1.00 94.00 287 HIS A N 1
ATOM 2323 C CA . HIS A 1 287 ? 16.717 5.903 -8.185 1.00 94.00 287 HIS A CA 1
ATOM 2324 C C . HIS A 1 287 ? 15.845 4.833 -8.821 1.00 94.00 287 HIS A C 1
ATOM 2326 O O . HIS A 1 287 ? 15.746 4.783 -10.051 1.00 94.00 287 HIS A O 1
ATOM 2332 N N . GLY A 1 288 ? 15.161 4.062 -7.980 1.00 95.75 288 GLY A N 1
ATOM 2333 C CA . GLY A 1 288 ? 14.040 3.235 -8.400 1.00 95.75 288 GLY A CA 1
ATOM 2334 C C . GLY A 1 288 ? 12.892 4.069 -8.952 1.00 95.75 288 GLY A C 1
ATOM 2335 O O . GLY A 1 288 ? 12.852 5.297 -8.811 1.00 95.75 288 GLY A O 1
ATOM 2336 N N . TYR A 1 289 ? 11.936 3.398 -9.582 1.00 97.25 289 TYR A N 1
ATOM 2337 C CA . TYR A 1 289 ? 10.792 4.061 -10.197 1.00 97.25 289 TYR A CA 1
ATOM 2338 C C . TYR A 1 289 ? 9.460 3.452 -9.772 1.00 97.25 289 TYR A C 1
ATOM 2340 O O . TYR A 1 289 ? 9.355 2.274 -9.432 1.00 97.25 289 TYR A O 1
ATOM 2348 N N . TYR A 1 290 ? 8.416 4.270 -9.866 1.00 97.94 290 TYR A N 1
ATOM 2349 C CA . TYR A 1 290 ? 7.029 3.867 -9.705 1.00 97.94 290 TYR A CA 1
ATOM 2350 C C . TYR A 1 290 ? 6.347 3.778 -11.069 1.00 97.94 290 TYR A C 1
ATOM 2352 O O . TYR A 1 290 ? 6.547 4.631 -11.943 1.00 97.94 290 TYR A O 1
ATOM 2360 N N . LEU A 1 291 ? 5.500 2.770 -11.259 1.00 97.75 291 LEU A N 1
ATOM 2361 C CA . LEU A 1 291 ? 4.626 2.727 -12.425 1.00 97.75 291 LEU A CA 1
ATOM 2362 C C . LEU A 1 291 ? 3.488 3.725 -12.259 1.00 97.75 291 LEU A C 1
ATOM 2364 O O . LEU A 1 291 ? 2.735 3.672 -11.288 1.00 97.75 291 LEU A O 1
ATOM 2368 N N . ALA A 1 292 ? 3.333 4.595 -13.248 1.00 95.50 292 ALA A N 1
ATOM 2369 C CA . ALA A 1 292 ? 2.369 5.684 -13.239 1.00 95.50 292 ALA A CA 1
ATOM 2370 C C . ALA A 1 292 ? 1.500 5.661 -14.506 1.00 95.50 292 ALA A C 1
ATOM 2372 O O . ALA A 1 292 ? 1.861 5.045 -15.518 1.00 95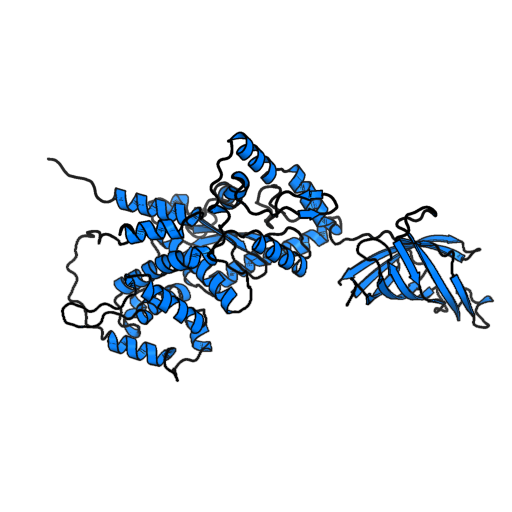.50 292 ALA A O 1
ATOM 2373 N N . ASP A 1 293 ? 0.344 6.314 -14.451 1.00 90.19 293 ASP A N 1
ATOM 2374 C CA . ASP A 1 293 ? -0.540 6.456 -15.603 1.00 90.19 293 ASP A CA 1
ATOM 2375 C C . ASP A 1 293 ? -0.058 7.562 -16.573 1.00 90.19 293 ASP A C 1
ATOM 2377 O O . ASP A 1 293 ? 1.035 8.122 -16.451 1.00 90.19 293 ASP A O 1
ATOM 2381 N N . GLY A 1 294 ? -0.868 7.875 -17.588 1.00 87.75 294 GLY A N 1
ATOM 2382 C CA . GLY A 1 294 ? -0.547 8.895 -18.587 1.00 87.75 294 GLY A CA 1
ATOM 2383 C C . GLY A 1 294 ? -0.527 10.342 -18.071 1.00 87.75 294 GLY A C 1
ATOM 2384 O O . GLY A 1 294 ? 0.087 11.186 -18.733 1.00 87.75 294 GLY A O 1
ATOM 2385 N N . ILE A 1 295 ? -1.171 10.636 -16.939 1.00 87.38 295 ILE A N 1
ATOM 2386 C CA . ILE A 1 295 ? -1.348 11.981 -16.374 1.00 87.38 295 ILE A CA 1
ATOM 2387 C C . ILE A 1 295 ? -0.106 12.407 -15.586 1.00 87.38 295 ILE A C 1
ATOM 2389 O O . ILE A 1 295 ? 0.269 13.578 -15.638 1.00 87.38 295 ILE A O 1
ATOM 2393 N N . TYR A 1 296 ? 0.599 11.471 -14.945 1.00 92.19 296 TYR A N 1
ATOM 2394 C CA . TYR A 1 296 ? 1.828 11.772 -14.202 1.00 92.19 296 TYR A CA 1
ATOM 2395 C C . TYR A 1 296 ? 2.938 12.386 -15.083 1.00 92.19 296 TYR A C 1
ATOM 2397 O O . TYR A 1 296 ? 3.022 12.117 -16.291 1.00 92.19 296 TYR A O 1
ATOM 2405 N N . PRO A 1 297 ? 3.822 13.220 -14.506 1.00 92.50 297 PRO A N 1
ATOM 2406 C CA . PRO A 1 297 ? 4.890 13.879 -15.249 1.00 92.50 297 PRO A CA 1
ATOM 2407 C C . PRO A 1 297 ? 5.977 12.900 -15.728 1.00 92.50 297 PRO A C 1
ATOM 2409 O O . PRO A 1 297 ? 6.155 11.808 -15.198 1.00 92.50 297 PRO A O 1
ATOM 2412 N N . GLU A 1 298 ? 6.742 13.312 -16.741 1.00 94.31 298 GLU A N 1
ATOM 2413 C CA . GLU A 1 298 ? 7.862 12.539 -17.305 1.00 94.31 298 GLU A CA 1
ATOM 2414 C C . GLU A 1 298 ? 9.135 12.694 -16.450 1.00 94.31 298 GLU A C 1
ATOM 2416 O O . GLU A 1 298 ? 10.128 13.284 -16.879 1.00 94.31 298 GLU A O 1
ATOM 2421 N N . TRP A 1 299 ? 9.079 12.215 -15.206 1.00 94.75 299 TRP A N 1
ATOM 2422 C CA . TRP A 1 299 ? 10.209 12.179 -14.267 1.00 94.75 299 TRP A CA 1
ATOM 2423 C C . TRP A 1 299 ? 10.914 10.822 -14.314 1.00 94.75 299 TRP A C 1
ATOM 2425 O O . TRP A 1 299 ? 10.309 9.820 -14.686 1.00 94.75 299 TRP A O 1
ATOM 2435 N N . THR A 1 300 ? 12.198 10.768 -13.950 1.00 93.50 300 THR A N 1
ATOM 2436 C CA . THR A 1 300 ? 12.987 9.515 -13.983 1.00 93.50 300 THR A CA 1
ATOM 2437 C C . THR A 1 300 ? 12.441 8.449 -13.050 1.00 93.50 300 THR A C 1
ATOM 2439 O O . THR A 1 300 ? 12.546 7.267 -13.342 1.00 93.50 300 THR A O 1
ATOM 2442 N N . THR A 1 301 ? 11.820 8.885 -11.959 1.00 94.56 301 THR A N 1
ATOM 2443 C CA . THR A 1 301 ? 11.194 8.050 -10.940 1.00 94.56 301 THR A CA 1
ATOM 2444 C C . THR A 1 301 ? 9.780 7.612 -11.317 1.00 94.56 301 THR A C 1
ATOM 2446 O O . THR A 1 301 ? 9.139 6.908 -10.542 1.00 94.56 301 THR A O 1
ATOM 2449 N N . PHE A 1 302 ? 9.279 7.997 -12.496 1.00 97.00 302 PHE A N 1
ATOM 2450 C CA . PHE A 1 302 ? 8.007 7.522 -13.030 1.00 97.00 302 PHE A CA 1
ATOM 2451 C C . PHE A 1 302 ? 8.194 6.804 -14.355 1.00 97.00 302 PHE A C 1
ATOM 2453 O O . PHE A 1 302 ? 8.831 7.310 -15.277 1.00 97.00 302 PHE A O 1
ATOM 2460 N N . VAL A 1 303 ? 7.550 5.649 -14.486 1.00 96.25 303 VAL A N 1
ATOM 2461 C CA . VAL A 1 303 ? 7.518 4.879 -15.726 1.00 96.25 303 VAL A CA 1
ATOM 2462 C C . VAL A 1 303 ? 6.077 4.731 -16.198 1.00 96.25 303 VAL A C 1
ATOM 2464 O O . VAL A 1 303 ? 5.222 4.142 -15.535 1.00 96.25 303 VAL A O 1
ATOM 2467 N N . LYS A 1 304 ? 5.826 5.278 -17.388 1.00 94.12 304 LYS A N 1
ATOM 2468 C CA . LYS A 1 304 ? 4.506 5.377 -18.017 1.00 94.12 304 LYS A CA 1
ATOM 2469 C C . LYS A 1 304 ? 4.399 4.410 -19.191 1.00 94.12 304 LYS A C 1
ATOM 2471 O O . LYS A 1 304 ? 5.381 4.187 -19.904 1.00 94.12 304 LYS A O 1
ATOM 2476 N N . ALA A 1 305 ? 3.200 3.903 -19.453 1.00 92.12 305 ALA A N 1
ATOM 2477 C CA . ALA A 1 305 ? 2.927 3.108 -20.647 1.00 92.12 305 ALA A CA 1
ATOM 2478 C C . ALA A 1 305 ? 3.120 3.926 -21.944 1.00 92.12 305 ALA A C 1
ATOM 2480 O O . ALA A 1 305 ? 2.935 5.147 -21.971 1.00 92.12 305 ALA A O 1
ATOM 2481 N N . PHE A 1 306 ? 3.453 3.265 -23.059 1.00 90.06 306 PHE A N 1
ATOM 2482 C CA . PHE A 1 306 ? 3.393 3.913 -24.375 1.00 90.06 306 PHE A CA 1
ATOM 2483 C C . PHE A 1 306 ? 1.931 4.131 -24.774 1.00 90.06 306 PHE A C 1
ATOM 2485 O O . PHE A 1 306 ? 1.128 3.202 -24.747 1.00 90.06 306 PHE A O 1
ATOM 2492 N N . ARG A 1 307 ? 1.579 5.347 -25.207 1.00 86.12 307 ARG A N 1
ATOM 2493 C CA . ARG A 1 307 ? 0.196 5.660 -25.600 1.00 86.12 307 ARG A CA 1
ATOM 2494 C C . ARG A 1 307 ? -0.245 4.853 -26.829 1.00 86.12 307 ARG A C 1
ATOM 2496 O O . ARG A 1 307 ? -1.270 4.178 -26.781 1.00 86.12 307 ARG A O 1
ATOM 2503 N N . TYR A 1 308 ? 0.576 4.865 -27.881 1.00 87.31 308 TYR A N 1
ATOM 2504 C CA . TYR A 1 308 ? 0.323 4.180 -29.155 1.00 87.31 308 TYR A CA 1
ATOM 2505 C C . TYR A 1 308 ? 1.600 3.474 -29.651 1.00 87.31 308 TYR A C 1
ATOM 2507 O O . TYR A 1 308 ? 2.281 3.994 -30.536 1.00 87.31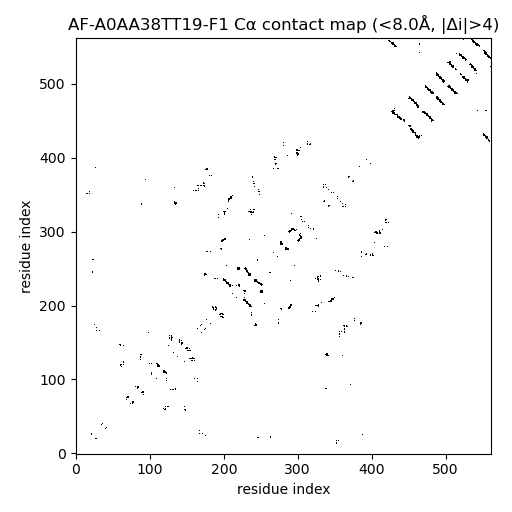 308 TYR A O 1
ATOM 2515 N N . PRO A 1 309 ? 2.011 2.354 -29.027 1.00 86.25 309 PRO A N 1
ATOM 2516 C CA . PRO A 1 309 ? 3.175 1.608 -29.488 1.00 86.25 309 PRO A CA 1
ATOM 2517 C C . PRO A 1 309 ? 2.854 0.852 -30.781 1.00 86.25 309 PRO A C 1
ATOM 2519 O O . PRO A 1 309 ? 1.785 0.261 -30.903 1.00 86.25 309 PRO A O 1
ATOM 2522 N N . VAL A 1 310 ? 3.794 0.880 -31.725 1.00 81.31 310 VAL A N 1
ATOM 2523 C CA . VAL A 1 310 ? 3.750 0.092 -32.971 1.00 81.31 310 VAL A CA 1
ATOM 2524 C C . VAL A 1 310 ? 4.863 -0.958 -32.978 1.00 81.31 310 VAL A C 1
ATOM 2526 O O . VAL A 1 310 ? 4.663 -2.068 -33.444 1.00 81.31 310 VAL A O 1
ATOM 2529 N N . GLU A 1 311 ? 6.030 -0.615 -32.429 1.00 82.19 311 GLU A N 1
ATOM 2530 C CA . GLU A 1 311 ? 7.162 -1.531 -32.265 1.00 82.19 311 GLU A CA 1
ATOM 2531 C C . GLU A 1 311 ? 6.838 -2.617 -31.225 1.00 82.19 311 GLU A C 1
ATOM 2533 O O . GLU A 1 311 ? 6.466 -2.284 -30.096 1.00 82.19 311 GLU A O 1
ATOM 2538 N N . GLU A 1 312 ? 7.044 -3.890 -31.581 1.00 81.25 312 GLU A N 1
ATOM 2539 C CA . GLU A 1 312 ? 6.783 -5.065 -30.727 1.00 81.25 312 GLU A CA 1
ATOM 2540 C C . GLU A 1 312 ? 7.327 -4.930 -29.290 1.00 81.25 312 GLU A C 1
ATOM 2542 O O . GLU A 1 312 ? 6.540 -5.072 -28.348 1.00 81.25 312 GLU A O 1
ATOM 2547 N N . PRO A 1 313 ? 8.598 -4.529 -29.054 1.00 81.75 313 PRO A N 1
ATOM 2548 C CA . PRO A 1 313 ? 9.113 -4.358 -27.690 1.00 81.75 313 PRO A CA 1
ATOM 2549 C C . PRO A 1 313 ? 8.295 -3.357 -26.859 1.00 81.75 313 PRO A C 1
ATOM 2551 O O . PRO A 1 313 ? 8.021 -3.564 -25.676 1.00 81.75 313 PRO A O 1
ATOM 2554 N N . ARG A 1 314 ? 7.801 -2.284 -27.490 1.00 87.19 314 ARG A N 1
ATOM 2555 C CA . ARG A 1 314 ? 6.969 -1.274 -26.819 1.00 87.19 314 ARG A CA 1
ATOM 2556 C C . ARG A 1 314 ? 5.545 -1.763 -26.571 1.00 87.19 314 ARG A C 1
ATOM 2558 O O . ARG A 1 314 ? 4.949 -1.357 -25.572 1.00 87.19 314 ARG A O 1
ATOM 2565 N N . VAL A 1 315 ? 4.993 -2.590 -27.461 1.00 86.06 315 VAL A N 1
ATOM 2566 C CA . VAL A 1 315 ? 3.673 -3.226 -27.291 1.00 86.06 315 VAL A CA 1
ATOM 2567 C C . VAL A 1 315 ? 3.723 -4.216 -26.127 1.00 86.06 315 VAL A C 1
ATOM 2569 O O . VAL A 1 315 ? 2.876 -4.170 -25.228 1.00 86.06 315 VAL A O 1
ATOM 2572 N N . HIS A 1 316 ? 4.761 -5.050 -26.091 1.00 86.50 316 HIS A N 1
ATOM 2573 C CA . HIS A 1 316 ? 4.995 -6.001 -25.015 1.00 86.50 316 HIS A CA 1
ATOM 2574 C C . HIS A 1 316 ? 5.200 -5.291 -23.670 1.00 86.50 316 HIS A C 1
ATOM 2576 O O . HIS A 1 316 ? 4.520 -5.599 -22.687 1.00 86.50 316 HIS A O 1
ATOM 2582 N N . PHE A 1 317 ? 6.060 -4.269 -23.637 1.00 91.00 317 PHE A N 1
ATOM 2583 C CA . PHE A 1 317 ? 6.273 -3.461 -22.440 1.00 91.00 317 PHE A CA 1
ATOM 2584 C C . PHE A 1 317 ? 5.000 -2.766 -21.962 1.00 91.00 317 PHE A C 1
ATOM 2586 O O . PHE A 1 317 ? 4.718 -2.789 -20.768 1.00 91.00 317 PHE A O 1
ATOM 2593 N N . LYS A 1 318 ? 4.204 -2.181 -22.869 1.00 92.44 318 LYS A N 1
ATOM 2594 C CA . LYS A 1 318 ? 2.913 -1.576 -22.510 1.00 92.44 318 LYS A CA 1
ATOM 2595 C C . LYS A 1 318 ? 2.031 -2.585 -21.776 1.00 92.44 318 LYS A C 1
ATOM 2597 O O . LYS A 1 318 ? 1.540 -2.278 -20.698 1.00 92.44 318 LYS A O 1
ATOM 2602 N N . THR A 1 319 ? 1.891 -3.788 -22.329 1.00 90.50 319 THR A N 1
ATOM 2603 C CA . THR A 1 319 ? 1.068 -4.853 -21.738 1.00 90.50 319 THR A CA 1
ATOM 2604 C C . THR A 1 319 ? 1.566 -5.240 -20.344 1.00 90.50 319 THR A C 1
ATOM 2606 O O . THR A 1 319 ? 0.774 -5.359 -19.410 1.00 90.50 319 THR A O 1
ATOM 2609 N N . ARG A 1 320 ? 2.885 -5.389 -20.176 1.00 91.81 320 ARG A N 1
ATOM 2610 C CA . ARG A 1 320 ? 3.504 -5.697 -18.879 1.00 91.81 320 ARG A CA 1
ATOM 2611 C C . ARG A 1 320 ? 3.314 -4.578 -17.860 1.00 91.81 320 ARG A C 1
ATOM 2613 O O . ARG A 1 320 ? 2.921 -4.856 -16.730 1.00 91.81 320 ARG A O 1
ATOM 2620 N N . GLN A 1 321 ? 3.539 -3.330 -18.264 1.00 94.50 321 GLN A N 1
ATOM 2621 C CA . GLN A 1 321 ? 3.363 -2.152 -17.418 1.00 94.50 321 GLN A CA 1
ATOM 2622 C C . GLN A 1 321 ? 1.903 -2.004 -16.969 1.00 94.50 321 GLN A C 1
ATOM 2624 O O . GLN A 1 321 ? 1.651 -1.854 -15.776 1.00 94.50 321 GLN A O 1
ATOM 2629 N N . GLU A 1 322 ? 0.942 -2.118 -17.891 1.00 93.62 322 GLU A N 1
ATOM 2630 C CA . GLU A 1 322 ? -0.492 -2.021 -17.586 1.00 93.62 322 GLU A CA 1
ATOM 2631 C C . GLU A 1 322 ? -0.957 -3.187 -16.702 1.00 93.62 322 GLU A C 1
ATOM 2633 O O . GLU A 1 322 ? -1.782 -3.002 -15.809 1.00 93.62 322 GLU A O 1
ATOM 2638 N N . SER A 1 323 ? -0.402 -4.389 -16.896 1.00 93.19 323 SER A N 1
ATOM 2639 C CA . SER A 1 323 ? -0.679 -5.533 -16.025 1.00 93.19 323 SER A CA 1
ATOM 2640 C C . SER A 1 323 ? -0.139 -5.328 -14.609 1.00 93.19 323 SER A C 1
ATOM 2642 O O . SER A 1 323 ? -0.850 -5.625 -13.653 1.00 93.19 323 SER A O 1
ATOM 2644 N N . ALA A 1 324 ? 1.088 -4.824 -14.462 1.00 95.56 324 ALA A N 1
ATOM 2645 C CA . ALA A 1 324 ? 1.690 -4.531 -13.160 1.00 95.56 324 ALA A CA 1
ATOM 2646 C C . ALA A 1 324 ? 0.978 -3.366 -12.447 1.00 95.56 324 ALA A C 1
ATOM 2648 O O . ALA A 1 324 ? 0.759 -3.407 -11.240 1.00 95.56 324 ALA A O 1
ATOM 2649 N N . ARG A 1 325 ? 0.488 -2.366 -13.192 1.00 96.00 325 ARG A N 1
ATOM 2650 C CA . ARG A 1 325 ? -0.350 -1.292 -12.633 1.00 96.00 325 ARG A CA 1
ATOM 2651 C C . ARG A 1 325 ? -1.630 -1.785 -11.963 1.00 96.00 325 ARG A C 1
ATOM 2653 O O . ARG A 1 325 ? -2.112 -1.131 -11.042 1.00 96.00 325 ARG A O 1
ATOM 2660 N N . LYS A 1 326 ? -2.154 -2.956 -12.337 1.00 95.38 326 LYS A N 1
ATOM 2661 C CA . LYS A 1 326 ? -3.310 -3.537 -11.638 1.00 95.38 326 LYS A CA 1
ATOM 2662 C C . LYS A 1 326 ? -3.023 -3.829 -10.167 1.00 95.38 326 LYS A C 1
ATOM 2664 O O . LYS A 1 326 ? -3.965 -4.074 -9.424 1.00 95.38 326 LYS A O 1
ATOM 2669 N N . ASP A 1 327 ? -1.770 -3.851 -9.722 1.00 96.06 327 ASP A N 1
ATOM 2670 C CA . ASP A 1 327 ? -1.432 -4.110 -8.321 1.00 96.06 327 ASP A CA 1
ATOM 2671 C C . ASP A 1 327 ? -1.987 -3.027 -7.387 1.00 96.06 327 ASP A C 1
ATOM 2673 O O . ASP A 1 327 ? -2.647 -3.362 -6.400 1.00 96.06 327 ASP A O 1
ATOM 2677 N N . ILE A 1 328 ? -1.830 -1.742 -7.731 1.00 97.38 328 ILE A N 1
ATOM 2678 C CA . ILE A 1 328 ? -2.395 -0.638 -6.935 1.00 97.38 328 ILE A CA 1
ATOM 2679 C C . ILE A 1 328 ? -3.925 -0.585 -7.051 1.00 97.38 328 ILE A C 1
ATOM 2681 O O . ILE A 1 328 ? -4.611 -0.401 -6.047 1.00 97.38 328 ILE A O 1
ATOM 2685 N N . GLU A 1 329 ? -4.486 -0.867 -8.231 1.00 97.06 329 GLU A N 1
ATOM 2686 C CA . GLU A 1 329 ? -5.942 -0.947 -8.424 1.00 97.06 329 GLU A CA 1
ATOM 2687 C C . GLU A 1 329 ? -6.567 -2.049 -7.554 1.00 97.06 329 GLU A C 1
ATOM 2689 O O . GLU A 1 329 ? -7.563 -1.821 -6.858 1.00 97.06 329 GLU A O 1
ATOM 2694 N N . ARG A 1 330 ? -5.956 -3.244 -7.543 1.00 96.81 330 ARG A N 1
ATOM 2695 C CA . ARG A 1 330 ? -6.372 -4.347 -6.668 1.00 96.81 330 ARG A CA 1
ATOM 2696 C C . ARG A 1 330 ? -6.191 -3.979 -5.200 1.00 96.81 330 ARG A C 1
ATOM 2698 O O . ARG A 1 330 ? -7.057 -4.314 -4.403 1.00 96.81 330 ARG A O 1
ATOM 2705 N N . THR A 1 331 ? -5.122 -3.268 -4.847 1.00 98.06 331 THR A N 1
ATOM 2706 C CA . THR A 1 331 ? -4.888 -2.802 -3.472 1.00 98.06 331 THR A CA 1
ATOM 2707 C C . THR A 1 331 ? -6.012 -1.878 -2.998 1.00 98.06 331 THR A C 1
ATOM 2709 O O . THR A 1 331 ? -6.575 -2.100 -1.926 1.00 98.06 331 THR A O 1
ATOM 2712 N N . PHE A 1 332 ? -6.431 -0.905 -3.813 1.00 98.12 332 PHE A N 1
ATOM 2713 C CA . PHE A 1 332 ? -7.575 -0.048 -3.486 1.00 98.12 332 PHE A CA 1
ATOM 2714 C C . PHE A 1 332 ? -8.898 -0.810 -3.396 1.00 98.12 332 PHE A C 1
ATOM 2716 O O . PHE A 1 332 ? -9.723 -0.501 -2.530 1.00 98.12 332 PHE A O 1
ATOM 2723 N N . ALA A 1 333 ? -9.115 -1.800 -4.265 1.00 97.12 333 ALA A N 1
ATOM 2724 C CA . ALA A 1 333 ? -10.291 -2.661 -4.189 1.00 97.12 333 ALA A CA 1
ATOM 2725 C C . ALA A 1 333 ? -10.310 -3.457 -2.873 1.00 97.12 333 ALA A C 1
ATOM 2727 O O . ALA A 1 333 ? -11.298 -3.383 -2.141 1.00 97.12 333 ALA A O 1
ATOM 2728 N N . THR A 1 334 ? -9.199 -4.117 -2.520 1.00 96.50 334 THR A N 1
ATOM 2729 C CA . THR A 1 334 ? -9.039 -4.843 -1.251 1.00 96.50 334 THR A CA 1
ATOM 2730 C C . THR A 1 334 ? -9.282 -3.925 -0.053 1.00 96.50 334 THR A C 1
ATOM 2732 O O . THR A 1 334 ? -10.058 -4.279 0.836 1.00 96.50 334 THR A O 1
ATOM 2735 N N . LEU A 1 335 ? -8.692 -2.724 -0.044 1.00 97.50 335 LEU A N 1
ATOM 2736 C CA . LEU A 1 335 ? -8.854 -1.750 1.039 1.00 97.50 335 LEU A CA 1
ATOM 2737 C C . LEU A 1 335 ? -10.329 -1.364 1.238 1.00 97.50 335 LEU A C 1
ATOM 2739 O O . LEU A 1 335 ? -10.824 -1.358 2.366 1.00 97.50 335 LEU A O 1
ATOM 2743 N N . LYS A 1 336 ? -11.056 -1.080 0.148 1.00 96.00 336 LYS A N 1
ATOM 2744 C CA . LYS A 1 336 ? -12.488 -0.732 0.190 1.00 96.00 336 LYS A CA 1
ATOM 2745 C C . LYS A 1 336 ? -13.362 -1.918 0.598 1.00 96.00 336 LYS A C 1
ATOM 2747 O O . LYS A 1 336 ? -14.323 -1.741 1.346 1.00 96.00 336 LYS A O 1
ATOM 2752 N N . ASP A 1 337 ? -13.059 -3.120 0.122 1.00 93.44 337 ASP A N 1
ATOM 2753 C CA . ASP A 1 337 ? -13.846 -4.310 0.449 1.00 93.44 337 ASP A CA 1
ATOM 2754 C C . ASP A 1 337 ? -13.631 -4.779 1.892 1.00 93.44 337 ASP A C 1
ATOM 2756 O O . ASP A 1 337 ? -14.593 -5.195 2.544 1.00 93.44 337 ASP A O 1
ATOM 2760 N N . LYS A 1 338 ? -12.416 -4.635 2.435 1.00 94.88 338 LYS A N 1
ATOM 2761 C CA . LYS A 1 338 ? -12.150 -4.857 3.864 1.00 94.88 338 LYS A CA 1
ATOM 2762 C C . LYS A 1 338 ? -12.812 -3.768 4.717 1.00 94.88 338 LYS A C 1
ATOM 2764 O O . LYS A 1 338 ? -13.502 -4.092 5.685 1.00 94.88 338 LYS A O 1
ATOM 2769 N N . TRP A 1 339 ? -12.683 -2.493 4.340 1.00 96.75 339 TRP A N 1
ATOM 2770 C CA . TRP A 1 339 ? -13.146 -1.356 5.144 1.00 96.75 339 TRP A CA 1
ATOM 2771 C C . TRP A 1 339 ? -14.278 -0.587 4.470 1.00 96.75 339 TRP A C 1
ATOM 2773 O O . TRP A 1 339 ? -14.080 0.397 3.751 1.00 96.75 339 TRP A O 1
ATOM 2783 N N . HIS A 1 340 ? -15.515 -0.986 4.771 1.00 95.62 340 HIS A N 1
ATOM 2784 C CA . HIS A 1 340 ? -16.698 -0.335 4.210 1.00 95.62 340 HIS A CA 1
ATOM 2785 C C . HIS A 1 340 ? -16.796 1.159 4.551 1.00 95.62 340 HIS A C 1
ATOM 2787 O O . HIS A 1 340 ? -17.421 1.907 3.797 1.00 95.62 340 HIS A O 1
ATOM 2793 N N . VAL A 1 341 ? -16.180 1.615 5.649 1.00 94.38 341 VAL A N 1
ATOM 2794 C CA . VAL A 1 341 ? -16.105 3.049 5.967 1.00 94.38 341 VAL A CA 1
ATOM 2795 C C . VAL A 1 341 ? -15.450 3.853 4.834 1.00 94.38 341 VAL A C 1
ATOM 2797 O O . VAL A 1 341 ? -15.896 4.963 4.561 1.00 94.38 341 VAL A O 1
ATOM 2800 N N . VAL A 1 342 ? -14.472 3.270 4.129 1.00 94.94 342 VAL A N 1
ATOM 2801 C CA . VAL A 1 342 ? -13.768 3.873 2.983 1.00 94.94 342 VAL A CA 1
ATOM 2802 C C . VAL A 1 342 ? -14.485 3.591 1.653 1.00 94.94 342 VAL A C 1
ATOM 2804 O O . VAL A 1 342 ? -14.395 4.373 0.706 1.00 94.94 342 VAL A O 1
ATOM 2807 N N . LYS A 1 343 ? -15.244 2.492 1.569 1.00 94.19 343 LYS A N 1
ATOM 2808 C CA . LYS A 1 343 ? -16.051 2.146 0.385 1.00 94.19 343 LYS A CA 1
ATOM 2809 C C . LYS A 1 343 ? -17.204 3.115 0.145 1.00 94.19 343 LYS A C 1
ATOM 2811 O O . LYS A 1 343 ? -17.507 3.446 -0.999 1.00 94.19 343 LYS A O 1
ATOM 2816 N N . TYR A 1 344 ? -17.871 3.534 1.217 1.00 92.81 344 TYR A N 1
ATOM 2817 C CA . TYR A 1 344 ? -19.053 4.389 1.145 1.00 92.81 344 TYR A CA 1
ATOM 2818 C C . TYR A 1 344 ? -18.725 5.858 1.441 1.00 92.81 344 TYR A C 1
ATOM 2820 O O . TYR A 1 344 ? -17.721 6.149 2.091 1.00 92.81 344 TYR A O 1
ATOM 2828 N N . PRO A 1 345 ? -19.585 6.804 1.012 1.00 92.06 345 PRO A N 1
ATOM 2829 C CA . PRO A 1 345 ? -19.383 8.218 1.294 1.00 92.06 345 PRO A CA 1
ATOM 2830 C C . PRO A 1 345 ? -19.246 8.516 2.792 1.00 92.06 345 PRO A C 1
ATOM 2832 O O . PRO A 1 345 ? -20.105 8.150 3.603 1.00 92.06 345 PRO A O 1
ATOM 2835 N N . ALA A 1 346 ? -18.186 9.237 3.142 1.00 91.38 346 ALA A N 1
ATOM 2836 C CA . ALA A 1 346 ? -17.826 9.560 4.507 1.00 91.38 346 ALA A CA 1
ATOM 2837 C C . ALA A 1 346 ? -18.868 10.466 5.173 1.00 91.38 346 ALA A C 1
ATOM 2839 O O . ALA A 1 346 ? -19.240 11.520 4.649 1.00 91.38 346 ALA A O 1
ATOM 2840 N N . ARG A 1 347 ? -19.313 10.068 6.369 1.00 88.25 347 ARG A N 1
ATOM 2841 C CA . ARG A 1 347 ? -20.276 10.821 7.201 1.00 88.25 347 ARG A CA 1
ATOM 2842 C C . ARG A 1 347 ? -19.596 11.642 8.300 1.00 88.25 347 ARG A C 1
ATOM 2844 O O . ARG A 1 347 ? -20.257 12.304 9.096 1.00 88.25 347 ARG A O 1
ATOM 2851 N N . VAL A 1 348 ? -18.276 11.570 8.367 1.00 86.06 348 VAL A N 1
ATOM 2852 C CA . VAL A 1 348 ? -17.456 12.335 9.300 1.00 86.06 348 VAL A CA 1
ATOM 2853 C C . VAL A 1 348 ? -17.383 13.787 8.825 1.00 86.06 348 VAL A C 1
ATOM 2855 O O . VAL A 1 348 ? -17.392 14.037 7.625 1.00 86.06 348 VAL A O 1
ATOM 2858 N N . TRP A 1 349 ? -17.364 14.743 9.753 1.00 82.00 349 TRP A N 1
ATOM 2859 C CA . TRP A 1 349 ? -17.501 16.175 9.451 1.00 82.00 349 TRP A CA 1
ATOM 2860 C C . TRP A 1 349 ? -16.183 16.924 9.270 1.00 82.00 349 TRP A C 1
ATOM 2862 O O . TRP A 1 349 ? -16.205 18.034 8.751 1.00 82.00 349 TRP A O 1
ATOM 2872 N N . THR A 1 350 ? -15.054 16.353 9.694 1.00 80.94 350 THR A N 1
ATOM 2873 C CA . THR A 1 350 ? -13.751 17.032 9.677 1.00 80.94 350 THR A CA 1
ATOM 2874 C C . THR A 1 350 ? -12.729 16.242 8.873 1.00 80.94 350 THR A C 1
ATOM 2876 O O . THR A 1 350 ? -12.699 15.009 8.925 1.00 80.94 350 THR A O 1
ATOM 2879 N N . GLN A 1 351 ? -11.860 16.955 8.155 1.00 77.06 351 GLN A N 1
ATOM 2880 C CA . GLN A 1 351 ? -10.782 16.354 7.369 1.00 77.06 351 GLN A CA 1
ATOM 2881 C C . GLN A 1 351 ? -9.787 15.584 8.250 1.00 77.06 351 GLN A C 1
ATOM 2883 O O . GLN A 1 351 ? -9.362 14.498 7.866 1.00 77.06 351 GLN A O 1
ATOM 2888 N N . ARG A 1 352 ? -9.507 16.066 9.471 1.00 79.56 352 ARG A N 1
ATOM 2889 C CA . ARG A 1 352 ? -8.677 15.355 10.460 1.00 79.56 352 ARG A CA 1
ATOM 2890 C C . ARG A 1 352 ? -9.181 13.944 10.733 1.00 79.56 352 ARG A C 1
ATOM 2892 O O . ARG A 1 352 ? -8.434 12.979 10.627 1.00 79.56 352 ARG A O 1
ATOM 2899 N N . LYS A 1 353 ? -10.468 13.800 11.054 1.00 83.56 353 LYS A N 1
ATOM 2900 C CA . LYS A 1 353 ? -11.043 12.486 11.362 1.00 83.56 353 LYS A CA 1
ATOM 2901 C C . LYS A 1 353 ? -11.106 11.588 10.122 1.00 83.56 353 LYS A C 1
ATOM 2903 O O . LYS A 1 353 ? -10.951 10.379 10.260 1.00 83.56 353 LYS A O 1
ATOM 2908 N N . LEU A 1 354 ? -11.273 12.155 8.919 1.00 86.56 354 LEU A N 1
ATOM 2909 C CA . LEU A 1 354 ? -11.101 11.399 7.670 1.00 86.56 354 LEU A CA 1
ATOM 2910 C C . LEU A 1 354 ? -9.670 10.869 7.537 1.00 86.56 354 LEU A C 1
ATOM 2912 O O . LEU A 1 354 ? -9.496 9.693 7.230 1.00 86.56 354 LEU A O 1
ATOM 2916 N N . SER A 1 355 ? -8.670 11.711 7.809 1.00 86.44 355 SER A N 1
ATOM 2917 C CA . SER A 1 355 ? -7.258 11.332 7.755 1.00 86.44 355 SER A CA 1
ATOM 2918 C C . SER A 1 355 ? -6.939 10.216 8.744 1.00 86.44 355 SER A C 1
ATOM 2920 O O . SER A 1 355 ? -6.396 9.191 8.339 1.00 86.44 355 SER A O 1
ATOM 2922 N N . LEU A 1 356 ? -7.376 10.346 10.001 1.00 87.56 356 LEU A N 1
ATOM 2923 C CA . LEU A 1 356 ? -7.216 9.297 11.010 1.00 87.56 356 LEU A CA 1
ATOM 2924 C C . LEU A 1 356 ? -7.813 7.966 10.534 1.00 87.56 356 LEU A C 1
ATOM 2926 O O . LEU A 1 356 ? -7.133 6.948 10.557 1.00 87.56 356 LEU A O 1
ATOM 2930 N N . ILE A 1 357 ? -9.056 7.971 10.042 1.00 93.25 357 ILE A N 1
ATOM 2931 C CA . ILE A 1 357 ? -9.714 6.752 9.548 1.00 93.25 357 ILE A CA 1
ATOM 2932 C C . ILE A 1 357 ? -8.955 6.145 8.367 1.00 93.25 357 ILE A C 1
ATOM 2934 O O . ILE A 1 357 ? -8.738 4.934 8.358 1.00 93.25 357 ILE A O 1
ATOM 2938 N N . MET A 1 358 ? -8.557 6.956 7.382 1.00 95.06 358 MET A N 1
ATOM 2939 C CA . MET A 1 358 ? -7.871 6.465 6.187 1.00 95.06 358 MET A CA 1
ATOM 2940 C C . MET A 1 358 ? -6.542 5.793 6.548 1.00 95.06 358 MET A C 1
ATOM 2942 O O . MET A 1 358 ? -6.316 4.643 6.176 1.00 95.06 358 MET A O 1
ATOM 2946 N N . HIS A 1 359 ? -5.699 6.466 7.333 1.00 93.50 359 HIS A N 1
ATOM 2947 C CA . HIS A 1 359 ? -4.399 5.929 7.732 1.00 93.50 359 HIS A CA 1
ATOM 2948 C C . HIS A 1 359 ? -4.542 4.700 8.631 1.00 93.50 359 HIS A C 1
ATOM 2950 O O . HIS A 1 359 ? -3.830 3.720 8.434 1.00 93.50 359 HIS A O 1
ATOM 2956 N N . THR A 1 360 ? -5.513 4.682 9.552 1.00 96.44 360 THR A N 1
ATOM 2957 C CA . THR A 1 360 ? -5.835 3.475 10.326 1.00 96.44 360 THR A CA 1
ATOM 2958 C C . THR A 1 360 ? -6.235 2.308 9.423 1.00 96.44 360 THR A C 1
ATOM 2960 O O . THR A 1 360 ? -5.754 1.199 9.631 1.00 96.44 360 THR A O 1
ATOM 2963 N N . CYS A 1 361 ? -7.068 2.530 8.400 1.00 98.19 361 CYS A N 1
ATOM 2964 C CA . CYS A 1 361 ? -7.456 1.471 7.463 1.00 98.19 361 CYS A CA 1
ATOM 2965 C C . CYS A 1 361 ? -6.253 0.922 6.678 1.00 98.19 361 CYS A C 1
ATOM 2967 O O . CYS A 1 361 ? -6.178 -0.287 6.471 1.00 98.19 361 CYS A O 1
ATOM 2969 N N . ILE A 1 362 ? -5.315 1.785 6.274 1.00 97.62 362 ILE A N 1
ATOM 2970 C CA . ILE A 1 362 ? -4.082 1.402 5.565 1.00 97.62 362 ILE A CA 1
ATOM 2971 C C . ILE A 1 362 ? -3.142 0.600 6.476 1.00 97.62 362 ILE A C 1
ATOM 2973 O O . ILE A 1 362 ? -2.667 -0.463 6.086 1.00 97.62 362 ILE A O 1
ATOM 2977 N N . ILE A 1 363 ? -2.924 1.066 7.708 1.00 97.06 363 ILE A N 1
ATOM 2978 C CA . ILE A 1 363 ? -2.089 0.373 8.699 1.00 97.06 363 ILE A CA 1
ATOM 2979 C C . ILE A 1 363 ? -2.660 -1.015 8.991 1.00 97.06 363 ILE A C 1
ATOM 2981 O O . ILE A 1 363 ? -1.947 -2.010 8.893 1.00 97.06 363 ILE A O 1
ATOM 2985 N N . LEU A 1 364 ? -3.963 -1.103 9.281 1.00 98.38 364 LEU A N 1
ATOM 2986 C CA . LEU A 1 364 ? -4.617 -2.389 9.515 1.00 98.38 364 LEU A CA 1
ATOM 2987 C C . LEU A 1 364 ? -4.578 -3.284 8.275 1.00 98.38 364 LEU A C 1
ATOM 2989 O O . LEU A 1 364 ? -4.433 -4.491 8.422 1.00 98.38 364 LEU A O 1
ATOM 2993 N N . HIS A 1 365 ? -4.696 -2.720 7.067 1.00 97.69 365 HIS A N 1
ATOM 2994 C CA . HIS A 1 365 ? -4.541 -3.474 5.821 1.00 97.69 365 HIS A CA 1
ATOM 2995 C C . HIS A 1 365 ? -3.164 -4.139 5.763 1.00 97.69 365 HIS A C 1
ATOM 2997 O O . HIS A 1 365 ? -3.113 -5.359 5.657 1.00 97.69 365 HIS A O 1
ATOM 3003 N N . ASN A 1 366 ? -2.070 -3.394 5.939 1.00 97.06 366 ASN A N 1
ATOM 3004 C CA . ASN A 1 366 ? -0.719 -3.968 5.930 1.00 97.06 366 ASN A CA 1
ATOM 3005 C C . ASN A 1 366 ? -0.506 -4.994 7.061 1.00 97.06 366 ASN A C 1
ATOM 3007 O O . ASN A 1 366 ? 0.043 -6.066 6.815 1.00 97.06 366 ASN A O 1
ATOM 3011 N N . MET A 1 367 ? -1.024 -4.735 8.269 1.00 96.81 367 MET A N 1
ATOM 3012 C CA . MET A 1 367 ? -1.004 -5.713 9.370 1.00 96.81 367 MET A CA 1
ATOM 3013 C C . MET A 1 367 ? -1.730 -7.017 9.005 1.00 96.81 367 MET A C 1
ATOM 3015 O O . MET A 1 367 ? -1.256 -8.099 9.334 1.00 96.81 367 MET A O 1
ATOM 3019 N N . ILE A 1 368 ? -2.871 -6.930 8.315 1.00 96.00 368 ILE A N 1
ATOM 3020 C CA . ILE A 1 368 ? -3.618 -8.101 7.837 1.00 96.00 368 ILE A CA 1
ATOM 3021 C C . ILE A 1 368 ? -2.833 -8.839 6.746 1.00 96.00 368 ILE A C 1
ATOM 3023 O O . ILE A 1 368 ? -2.800 -10.065 6.767 1.00 96.00 368 ILE A O 1
ATOM 3027 N N . ARG A 1 369 ? -2.171 -8.128 5.819 1.00 94.44 369 ARG A N 1
ATOM 3028 C CA . ARG A 1 369 ? -1.333 -8.752 4.775 1.00 94.44 369 ARG A CA 1
ATOM 3029 C C . ARG A 1 369 ? -0.177 -9.556 5.375 1.00 94.44 369 ARG A C 1
ATOM 3031 O O . ARG A 1 369 ? 0.076 -10.670 4.916 1.00 94.44 369 ARG A O 1
ATOM 3038 N N . GLU A 1 370 ? 0.481 -9.017 6.403 1.00 93.94 370 GLU A N 1
ATOM 3039 C CA . GLU A 1 370 ? 1.502 -9.736 7.182 1.00 93.94 370 GLU A CA 1
ATOM 3040 C C . GLU A 1 370 ? 0.901 -10.978 7.857 1.00 93.94 370 GLU A C 1
ATOM 3042 O O . GLU A 1 370 ? 1.435 -12.079 7.737 1.00 93.94 370 GLU A O 1
ATOM 3047 N N . ASP A 1 371 ? -0.243 -10.821 8.528 1.00 93.38 371 ASP A N 1
ATOM 3048 C CA . ASP A 1 371 ? -0.899 -11.894 9.283 1.00 93.38 371 ASP A CA 1
ATOM 3049 C C . ASP A 1 371 ? -1.382 -13.059 8.404 1.00 93.38 371 ASP A C 1
ATOM 3051 O O . ASP A 1 371 ? -1.345 -14.216 8.825 1.00 93.38 371 ASP A O 1
ATOM 3055 N N . GLU A 1 372 ? -1.806 -12.750 7.177 1.00 91.19 372 GLU A N 1
ATOM 3056 C CA . GLU A 1 372 ? -2.198 -13.702 6.134 1.00 91.19 372 GLU A CA 1
ATOM 3057 C C . GLU A 1 372 ? -0.979 -14.364 5.444 1.00 91.19 372 GLU A C 1
ATOM 3059 O O . GLU A 1 372 ? -1.153 -15.271 4.629 1.00 91.19 372 GLU A O 1
ATOM 3064 N N . GLY A 1 373 ? 0.252 -13.945 5.767 1.00 88.62 373 GLY A N 1
ATOM 3065 C CA . GLY A 1 373 ? 1.494 -14.514 5.236 1.00 88.62 373 GLY A CA 1
ATOM 3066 C C . GLY A 1 373 ? 1.852 -14.055 3.820 1.00 88.62 373 GLY A C 1
ATOM 3067 O O . GLY A 1 373 ? 2.677 -14.690 3.165 1.00 88.62 373 GLY A O 1
ATOM 3068 N N . PHE A 1 374 ? 1.239 -12.974 3.326 1.00 76.75 374 PHE A N 1
ATOM 3069 C CA . PHE A 1 374 ? 1.497 -12.467 1.975 1.00 76.75 374 PHE A CA 1
ATOM 3070 C C . PHE A 1 374 ? 2.786 -11.659 1.857 1.00 76.75 374 PHE A C 1
ATOM 3072 O O . PHE A 1 374 ? 3.250 -11.450 0.740 1.00 76.75 374 PHE A O 1
ATOM 3079 N N . SER A 1 375 ? 3.354 -11.205 2.974 1.00 65.62 375 SER A N 1
ATOM 3080 C CA . SER A 1 375 ? 4.591 -10.440 2.953 1.00 65.62 375 SER A CA 1
ATOM 3081 C C . SER A 1 375 ? 5.316 -10.483 4.289 1.00 65.62 375 SER A C 1
ATOM 3083 O O . SER A 1 375 ? 4.690 -10.336 5.339 1.00 65.62 375 SER A O 1
ATOM 3085 N N . TYR A 1 376 ? 6.634 -10.672 4.246 1.00 65.56 376 TYR A N 1
ATOM 3086 C CA . TYR A 1 376 ? 7.511 -10.537 5.406 1.00 65.56 376 TYR A CA 1
ATOM 3087 C C . TYR A 1 376 ? 8.626 -9.554 5.058 1.00 65.56 376 TYR A C 1
ATOM 3089 O O . TYR A 1 376 ? 9.715 -9.943 4.637 1.00 65.56 376 TYR A O 1
ATOM 3097 N N . TYR A 1 377 ? 8.321 -8.267 5.213 1.00 79.75 377 TYR A N 1
ATOM 3098 C CA . TYR A 1 377 ? 9.321 -7.209 5.263 1.00 79.75 377 TYR A CA 1
ATOM 3099 C C . TYR A 1 377 ? 9.826 -7.129 6.707 1.00 79.75 377 TYR A C 1
ATOM 3101 O O . TYR A 1 377 ? 9.086 -6.646 7.569 1.00 79.75 377 TYR A O 1
ATOM 3109 N N . PRO A 1 378 ? 11.023 -7.663 7.022 1.00 75.31 378 PRO A N 1
ATOM 3110 C CA . PRO A 1 378 ? 11.513 -7.662 8.391 1.00 75.31 378 PRO A CA 1
ATOM 3111 C C . PRO A 1 378 ? 11.594 -6.219 8.887 1.00 75.31 378 PRO A C 1
ATOM 3113 O O . PRO A 1 378 ? 12.251 -5.375 8.284 1.00 75.31 378 PRO A O 1
ATOM 3116 N N . PHE A 1 379 ? 10.898 -5.939 9.984 1.00 83.88 379 PHE A N 1
ATOM 3117 C CA . PHE A 1 379 ? 10.996 -4.661 10.666 1.00 83.88 379 PHE A CA 1
ATOM 3118 C C . PHE A 1 379 ? 11.930 -4.812 11.856 1.00 83.88 379 PHE A C 1
ATOM 3120 O O . PHE A 1 379 ? 11.626 -5.553 12.793 1.00 83.88 379 PHE A O 1
ATOM 3127 N N . ASP A 1 380 ? 13.054 -4.106 11.816 1.00 83.88 380 ASP A N 1
ATOM 3128 C CA . ASP A 1 380 ? 13.918 -3.927 12.971 1.00 83.88 380 ASP A CA 1
ATOM 3129 C C . ASP A 1 380 ? 13.534 -2.609 13.666 1.00 83.88 380 ASP A C 1
ATOM 3131 O O . ASP A 1 380 ? 13.771 -1.533 13.116 1.00 83.88 380 ASP A O 1
ATOM 3135 N N . PRO A 1 381 ? 12.953 -2.648 14.881 1.00 82.69 381 PRO A N 1
ATOM 3136 C CA . PRO A 1 381 ? 12.604 -1.435 15.614 1.00 82.69 381 PRO A CA 1
ATOM 3137 C C . PRO A 1 381 ? 13.802 -0.525 15.908 1.00 82.69 381 PRO A C 1
ATOM 3139 O O . PRO A 1 381 ? 13.589 0.650 16.208 1.00 82.69 381 PRO A O 1
ATOM 3142 N N . THR A 1 382 ? 15.029 -1.051 15.852 1.00 83.69 382 THR A N 1
ATOM 3143 C CA . THR A 1 382 ? 16.273 -0.303 16.067 1.00 83.69 382 THR A CA 1
ATOM 3144 C C . THR A 1 382 ? 16.848 0.307 14.789 1.00 83.69 382 THR A C 1
ATOM 3146 O O . THR A 1 382 ? 17.741 1.150 14.877 1.00 83.69 382 THR A O 1
ATOM 3149 N N . GLU A 1 383 ? 16.327 -0.064 13.615 1.00 83.44 383 GLU A N 1
ATOM 3150 C CA . GLU A 1 383 ? 16.726 0.537 12.345 1.00 83.44 383 GLU A CA 1
ATOM 3151 C C . GLU A 1 383 ? 16.244 1.993 12.275 1.00 83.44 383 GLU A C 1
ATOM 3153 O O . GLU A 1 383 ? 15.102 2.320 12.625 1.00 83.44 383 GLU A O 1
ATOM 3158 N N . VAL A 1 384 ? 17.146 2.871 11.833 1.00 81.62 384 VAL A N 1
ATOM 3159 C CA . VAL A 1 384 ? 16.849 4.282 11.574 1.00 81.62 384 VAL A CA 1
ATOM 3160 C C . VAL A 1 384 ? 16.132 4.363 10.236 1.00 81.62 384 VAL A C 1
ATOM 3162 O O . VAL A 1 384 ? 16.693 3.999 9.201 1.00 81.62 384 VAL A O 1
ATOM 3165 N N . LEU A 1 385 ? 14.889 4.836 10.250 1.00 85.44 385 LEU A N 1
ATOM 3166 C CA . LEU A 1 385 ? 14.112 4.959 9.021 1.00 85.44 385 LEU A CA 1
ATOM 3167 C C . LEU A 1 385 ? 14.630 6.127 8.170 1.00 85.44 385 LEU A C 1
ATOM 3169 O O . LEU A 1 385 ? 15.123 7.105 8.732 1.00 85.44 385 LEU A O 1
ATOM 3173 N N . PRO A 1 386 ? 14.460 6.090 6.833 1.00 81.62 386 PRO A N 1
ATOM 3174 C CA . PRO A 1 386 ? 14.929 7.143 5.927 1.00 81.62 386 PRO A CA 1
ATOM 3175 C C . PRO A 1 386 ? 14.599 8.556 6.413 1.00 81.62 386 PRO A C 1
ATOM 3177 O O . PRO A 1 386 ? 15.467 9.416 6.508 1.00 81.62 386 PRO A O 1
ATOM 3180 N N . GLY A 1 387 ? 13.356 8.775 6.840 1.00 73.06 387 GLY A N 1
ATOM 3181 C CA . GLY A 1 387 ? 12.932 10.070 7.347 1.00 73.06 387 GLY A CA 1
ATOM 3182 C C . GLY A 1 387 ? 13.681 10.536 8.601 1.00 73.06 387 GLY A C 1
ATOM 3183 O O . GLY A 1 387 ? 13.949 11.725 8.735 1.00 73.06 387 GLY A O 1
ATOM 3184 N N . GLU A 1 388 ? 14.045 9.617 9.498 1.00 77.81 388 GLU A N 1
ATOM 3185 C CA . GLU A 1 388 ? 14.650 9.892 10.811 1.00 77.81 388 GLU A CA 1
ATOM 3186 C C . GLU A 1 388 ? 16.118 10.350 10.715 1.00 77.81 388 GLU A C 1
ATOM 3188 O O . GLU A 1 388 ? 16.678 10.837 11.699 1.00 77.81 388 GLU A O 1
ATOM 3193 N N . ILE A 1 389 ? 16.732 10.235 9.533 1.00 79.56 389 ILE A N 1
ATOM 3194 C CA . ILE A 1 389 ? 18.113 10.639 9.274 1.00 79.56 389 ILE A CA 1
ATOM 3195 C C . ILE A 1 389 ? 18.242 12.167 9.377 1.00 79.56 389 ILE A C 1
ATOM 3197 O O . ILE A 1 389 ? 17.633 12.925 8.619 1.00 79.56 389 ILE A O 1
ATOM 3201 N N . GLU A 1 390 ? 19.087 12.639 10.294 1.00 77.69 390 GLU A N 1
ATOM 3202 C CA . GLU A 1 390 ? 19.429 14.058 10.413 1.00 77.69 390 GLU A CA 1
ATOM 3203 C C . GLU A 1 390 ? 20.549 14.426 9.431 1.00 77.69 390 GLU A C 1
ATOM 3205 O O . GLU A 1 390 ? 21.737 14.274 9.715 1.00 77.69 390 GLU A O 1
ATOM 3210 N N . THR A 1 391 ? 20.168 14.922 8.254 1.00 75.50 391 THR A N 1
ATOM 3211 C CA . THR A 1 391 ? 21.084 15.485 7.254 1.00 75.50 391 THR A CA 1
ATOM 3212 C C . THR A 1 391 ? 20.741 16.941 6.962 1.00 75.50 391 THR A C 1
ATOM 3214 O O . THR A 1 391 ? 19.584 17.296 6.734 1.00 75.50 391 THR A O 1
ATOM 3217 N N . THR A 1 392 ? 21.770 17.789 6.918 1.00 79.38 392 THR A N 1
ATOM 3218 C CA . THR A 1 392 ? 21.672 19.159 6.403 1.00 79.38 392 THR A CA 1
ATOM 3219 C C . THR A 1 392 ? 22.368 19.194 5.052 1.00 79.38 392 THR A C 1
ATOM 3221 O O . THR A 1 392 ? 23.581 19.001 4.980 1.00 79.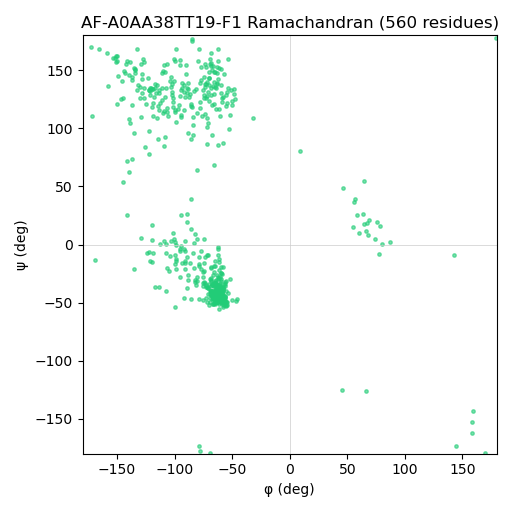38 392 THR A O 1
ATOM 3224 N N . ILE A 1 393 ? 21.613 19.426 3.982 1.00 89.06 393 ILE A N 1
ATOM 3225 C CA . ILE A 1 393 ? 22.162 19.598 2.632 1.00 89.06 393 ILE A CA 1
ATOM 3226 C C . ILE A 1 393 ? 22.032 21.054 2.192 1.00 89.06 393 ILE A C 1
ATOM 3228 O O . ILE A 1 393 ? 21.163 21.783 2.674 1.00 89.06 393 ILE A O 1
ATOM 3232 N N . SER A 1 394 ? 22.898 21.493 1.280 1.00 91.75 394 SER A N 1
ATOM 3233 C CA . SER A 1 394 ? 22.787 22.836 0.714 1.00 91.75 394 SER A CA 1
ATOM 3234 C C . SER A 1 394 ? 21.549 22.954 -0.189 1.00 91.75 394 SER A C 1
ATOM 3236 O O . SER A 1 394 ? 21.083 21.969 -0.766 1.00 91.75 394 SER A O 1
ATOM 3238 N N . GLU A 1 395 ? 21.028 24.172 -0.369 1.00 91.12 395 GLU A N 1
ATOM 3239 C CA . GLU A 1 395 ? 19.960 24.424 -1.352 1.00 91.12 395 GLU A CA 1
ATOM 3240 C C . GLU A 1 395 ? 20.392 24.054 -2.783 1.00 91.12 395 GLU A C 1
ATOM 3242 O O . GLU A 1 395 ? 19.564 23.635 -3.592 1.00 91.12 395 GLU A O 1
ATOM 3247 N N . GLU A 1 396 ? 21.690 24.154 -3.091 1.00 92.94 396 GLU A N 1
ATOM 3248 C CA . GLU A 1 396 ? 22.252 23.743 -4.381 1.00 92.94 396 GLU A CA 1
ATOM 3249 C C . GLU A 1 396 ? 22.187 22.221 -4.570 1.00 92.94 396 GLU A C 1
ATOM 3251 O O . GLU A 1 396 ? 21.746 21.750 -5.623 1.00 92.94 396 GLU A O 1
ATOM 3256 N N . ASP A 1 397 ? 22.548 21.445 -3.545 1.00 91.69 397 ASP A N 1
ATOM 3257 C CA . ASP A 1 397 ? 22.443 19.981 -3.568 1.00 91.69 397 ASP A CA 1
ATOM 3258 C C . ASP A 1 397 ? 20.983 19.536 -3.656 1.00 91.69 397 ASP A C 1
ATOM 3260 O O . ASP A 1 397 ? 20.640 18.670 -4.465 1.00 91.69 397 ASP A O 1
ATOM 3264 N N . ARG A 1 398 ? 20.091 20.192 -2.905 1.00 91.50 398 ARG A N 1
ATOM 3265 C CA . ARG A 1 398 ? 18.648 19.938 -2.975 1.00 91.50 398 ARG A CA 1
ATOM 3266 C C . ARG A 1 398 ? 18.116 20.200 -4.383 1.00 91.50 398 ARG A C 1
ATOM 3268 O O . ARG A 1 398 ? 17.405 19.366 -4.945 1.00 91.50 398 ARG A O 1
ATOM 3275 N N . ALA A 1 399 ? 18.494 21.323 -4.997 1.00 91.88 399 ALA A N 1
ATOM 3276 C CA . ALA A 1 399 ? 18.118 21.648 -6.372 1.00 91.88 399 ALA A CA 1
ATOM 3277 C C . ALA A 1 399 ? 18.682 20.632 -7.382 1.00 91.88 399 ALA A C 1
ATOM 3279 O O . ALA A 1 399 ? 17.991 20.245 -8.332 1.00 91.88 399 ALA A O 1
ATOM 3280 N N . ARG A 1 400 ? 19.912 20.147 -7.174 1.00 93.38 400 ARG A N 1
ATOM 3281 C CA . ARG A 1 400 ? 20.516 19.084 -7.988 1.00 93.38 400 ARG A CA 1
ATOM 3282 C C . ARG A 1 400 ? 19.732 17.777 -7.881 1.00 93.38 400 ARG A C 1
ATOM 3284 O O . ARG A 1 400 ? 19.438 17.177 -8.915 1.00 93.38 400 ARG A O 1
ATOM 3291 N N . ASN A 1 401 ? 19.341 17.375 -6.677 1.00 92.56 401 ASN A N 1
ATOM 3292 C CA . ASN A 1 401 ? 18.537 16.177 -6.436 1.00 92.56 401 ASN A CA 1
ATOM 3293 C C . ASN A 1 401 ? 17.158 16.276 -7.096 1.00 92.56 401 ASN A C 1
ATOM 3295 O O . ASN A 1 401 ? 16.732 15.356 -7.795 1.00 92.56 401 ASN A O 1
ATOM 3299 N N . VAL A 1 402 ? 16.497 17.432 -6.979 1.00 92.31 402 VAL A N 1
ATOM 3300 C CA . VAL A 1 402 ? 15.238 17.707 -7.690 1.00 92.31 402 VAL A CA 1
ATOM 3301 C C . VAL A 1 402 ? 15.417 17.536 -9.201 1.00 92.31 402 VAL A C 1
ATOM 3303 O O . VAL A 1 402 ? 14.593 16.890 -9.851 1.00 92.31 402 VAL A O 1
ATOM 3306 N N . ASN A 1 403 ? 16.507 18.059 -9.769 1.00 92.25 403 ASN A N 1
ATOM 3307 C CA . ASN A 1 403 ? 16.801 17.918 -11.195 1.00 92.25 403 ASN A CA 1
ATOM 3308 C C . ASN A 1 403 ? 17.093 16.469 -11.610 1.00 92.25 403 ASN A C 1
ATOM 3310 O O . ASN A 1 403 ? 16.745 16.094 -12.728 1.00 92.25 403 ASN A O 1
ATOM 3314 N N . LEU A 1 404 ? 17.706 15.653 -10.745 1.00 91.19 404 LEU A N 1
ATOM 3315 C CA . LEU A 1 404 ? 17.934 14.226 -11.000 1.00 91.19 404 LEU A CA 1
ATOM 3316 C C . LEU A 1 404 ? 16.613 13.458 -11.055 1.00 91.19 404 LEU A C 1
ATOM 3318 O O . LEU A 1 404 ? 16.347 12.789 -12.054 1.00 91.19 404 LEU A O 1
ATOM 3322 N N . VAL A 1 405 ? 15.760 13.632 -10.043 1.00 92.31 405 VAL A N 1
ATOM 3323 C CA . VAL A 1 405 ? 14.432 13.006 -9.970 1.00 92.31 405 VAL A CA 1
ATOM 3324 C C . VAL A 1 405 ? 13.589 13.405 -11.182 1.00 92.31 405 VAL A C 1
ATOM 3326 O O . VAL A 1 405 ? 13.068 12.543 -11.892 1.00 92.31 405 VAL A O 1
ATOM 3329 N N . LYS A 1 406 ? 13.527 14.703 -11.500 1.00 93.06 406 LYS A N 1
ATOM 3330 C CA . LYS A 1 406 ? 12.663 15.258 -12.557 1.00 93.06 406 LYS A CA 1
ATOM 3331 C C . LYS A 1 406 ? 13.280 15.228 -13.966 1.00 93.06 406 LYS A C 1
ATOM 3333 O O . LYS A 1 406 ? 12.757 15.865 -14.882 1.00 93.06 406 LYS A O 1
ATOM 3338 N N . ASN A 1 407 ? 14.380 14.497 -14.181 1.00 92.56 407 ASN A N 1
ATOM 3339 C CA . ASN A 1 407 ? 15.099 14.502 -15.458 1.00 92.56 407 ASN A CA 1
ATOM 3340 C C . ASN A 1 407 ? 14.331 13.790 -16.592 1.00 92.56 407 ASN A C 1
ATOM 3342 O O . ASN A 1 407 ? 14.332 12.566 -16.722 1.00 92.56 407 ASN A O 1
ATOM 3346 N N . ARG A 1 408 ? 13.759 14.576 -17.503 1.00 92.62 408 ARG A N 1
ATOM 3347 C CA . ARG A 1 408 ? 12.981 14.074 -18.646 1.00 92.62 408 ARG A CA 1
ATOM 3348 C C . ARG A 1 408 ? 13.771 13.199 -19.628 1.00 92.62 408 ARG A C 1
ATOM 3350 O O . ARG A 1 408 ? 13.230 12.249 -20.188 1.00 92.62 408 ARG A O 1
ATOM 3357 N N . LYS A 1 409 ? 15.053 13.503 -19.858 1.00 92.06 409 LYS A N 1
ATOM 3358 C CA . LYS A 1 409 ? 15.892 12.719 -20.781 1.00 92.06 409 LYS A CA 1
ATOM 3359 C C . LYS A 1 409 ? 16.142 11.322 -20.216 1.00 92.06 409 LYS A C 1
ATOM 3361 O O . LYS A 1 409 ? 15.999 10.334 -20.926 1.00 92.06 409 LYS A O 1
ATOM 3366 N N . ARG A 1 410 ? 16.454 11.241 -18.923 1.00 92.12 410 ARG A N 1
ATOM 3367 C CA . ARG A 1 410 ? 16.637 9.965 -18.225 1.00 92.12 410 ARG A CA 1
ATOM 3368 C C . ARG A 1 410 ? 15.340 9.169 -18.101 1.00 92.12 410 ARG A C 1
ATOM 3370 O O . ARG A 1 410 ? 15.399 7.958 -18.239 1.00 92.12 410 ARG A O 1
ATOM 3377 N N . HIS A 1 411 ? 14.190 9.829 -17.944 1.00 91.75 411 HIS A N 1
ATOM 3378 C CA . HIS A 1 411 ? 12.881 9.175 -18.053 1.00 91.75 411 HIS A CA 1
ATOM 3379 C C . HIS A 1 411 ? 12.707 8.471 -19.409 1.00 91.75 411 HIS A C 1
ATOM 3381 O O . HIS A 1 411 ? 12.322 7.304 -19.466 1.00 91.75 411 HIS A O 1
ATOM 3387 N N . ALA A 1 412 ? 13.010 9.168 -20.511 1.00 91.06 412 ALA A N 1
ATOM 3388 C CA . ALA A 1 412 ? 12.897 8.595 -21.850 1.00 91.06 412 ALA A CA 1
ATOM 3389 C C . ALA A 1 412 ? 13.845 7.401 -22.054 1.00 91.06 412 ALA A C 1
ATOM 3391 O O . ALA A 1 412 ? 13.413 6.389 -22.603 1.00 91.06 412 ALA A O 1
ATOM 3392 N N . ASN A 1 413 ? 15.088 7.504 -21.570 1.00 92.19 413 ASN A N 1
ATOM 3393 C CA . ASN A 1 413 ? 16.065 6.416 -21.622 1.00 92.19 413 ASN A CA 1
ATOM 3394 C C . ASN A 1 413 ? 15.607 5.203 -20.806 1.00 92.19 413 ASN A C 1
ATOM 3396 O O . ASN A 1 413 ? 15.549 4.112 -21.354 1.00 92.19 413 ASN A O 1
ATOM 3400 N N . LEU A 1 414 ? 15.186 5.404 -19.552 1.00 93.81 414 LEU A N 1
ATOM 3401 C CA . LEU A 1 414 ? 14.723 4.319 -18.683 1.00 93.81 414 LEU A CA 1
ATOM 3402 C C . LEU A 1 414 ? 13.563 3.560 -19.319 1.00 93.81 414 LEU A C 1
ATOM 3404 O O . LEU A 1 414 ? 13.556 2.337 -19.387 1.00 93.81 414 LEU A O 1
ATOM 3408 N N . ARG A 1 415 ? 12.580 4.299 -19.832 1.00 92.94 415 ARG A N 1
ATOM 3409 C CA . ARG A 1 415 ? 11.414 3.710 -20.486 1.00 92.94 415 ARG A CA 1
ATOM 3410 C C . ARG A 1 415 ? 11.778 2.964 -21.773 1.00 92.94 415 ARG A C 1
ATOM 3412 O O . ARG A 1 415 ? 11.118 1.984 -22.104 1.00 92.94 415 ARG A O 1
ATOM 3419 N N . HIS A 1 416 ? 12.794 3.424 -22.503 1.00 90.06 416 HIS A N 1
ATOM 3420 C CA . HIS A 1 416 ? 13.323 2.707 -23.658 1.00 90.06 416 HIS A CA 1
ATOM 3421 C C . HIS A 1 416 ? 14.046 1.426 -23.233 1.00 90.06 416 HIS A C 1
ATOM 3423 O O . HIS A 1 416 ? 13.700 0.363 -23.742 1.00 90.06 416 HIS A O 1
ATOM 3429 N N . ASP A 1 417 ? 14.954 1.507 -22.260 1.00 90.19 417 ASP A N 1
ATOM 3430 C CA . ASP A 1 417 ? 15.700 0.361 -21.738 1.00 90.19 417 ASP A CA 1
ATOM 3431 C C . ASP A 1 417 ? 14.755 -0.720 -21.217 1.00 90.19 417 ASP A C 1
ATOM 3433 O O . ASP A 1 417 ? 14.893 -1.887 -21.576 1.00 90.19 417 ASP A O 1
ATOM 3437 N N . LEU A 1 418 ? 13.732 -0.324 -20.456 1.00 90.31 418 LEU A N 1
ATOM 3438 C CA . LEU A 1 418 ? 12.660 -1.210 -20.002 1.00 90.31 418 LEU A CA 1
ATOM 3439 C C . LEU A 1 418 ? 11.872 -1.834 -21.148 1.00 90.31 418 LEU A C 1
ATOM 3441 O O . LEU A 1 418 ? 11.451 -2.983 -21.036 1.00 90.31 418 LEU A O 1
ATOM 3445 N N . SER A 1 419 ? 11.672 -1.103 -22.247 1.00 87.94 419 SER A N 1
ATOM 3446 C CA . SER A 1 419 ? 10.952 -1.639 -23.401 1.00 87.94 419 SER A CA 1
ATOM 3447 C C . SER A 1 419 ? 11.710 -2.732 -24.142 1.00 87.94 419 SER A C 1
ATOM 3449 O O . SER A 1 419 ? 11.077 -3.620 -24.700 1.00 87.94 419 SER A O 1
ATOM 3451 N N . ILE A 1 420 ? 13.042 -2.683 -24.114 1.00 81.94 420 ILE A N 1
ATOM 3452 C CA . ILE A 1 420 ? 13.911 -3.678 -24.752 1.00 81.94 420 ILE A CA 1
ATOM 3453 C C . ILE A 1 420 ? 14.444 -4.715 -23.747 1.00 81.94 420 ILE A C 1
ATOM 3455 O O . ILE A 1 420 ? 15.238 -5.590 -24.086 1.00 81.94 420 ILE A O 1
ATOM 3459 N N . HIS A 1 421 ? 14.034 -4.620 -22.481 1.00 73.44 421 HIS A N 1
ATOM 3460 C CA . HIS A 1 421 ? 14.479 -5.523 -21.432 1.00 73.44 421 HIS A CA 1
ATOM 3461 C C . HIS A 1 421 ? 13.621 -6.778 -21.360 1.00 73.44 421 HIS A C 1
ATOM 3463 O O . HIS A 1 421 ? 12.388 -6.727 -21.296 1.00 73.44 421 HIS A O 1
ATOM 3469 N N . GLY A 1 422 ? 14.300 -7.924 -21.362 1.00 54.84 422 GLY A N 1
ATOM 3470 C CA . GLY A 1 422 ? 13.672 -9.231 -21.525 1.00 54.84 422 GLY A CA 1
ATOM 3471 C C . GLY A 1 422 ? 13.293 -9.545 -22.976 1.00 54.84 422 GLY A C 1
ATOM 3472 O O . GLY A 1 422 ? 12.976 -10.690 -23.270 1.00 54.84 422 GLY A O 1
ATOM 3473 N N . SER A 1 423 ? 13.399 -8.587 -23.907 1.00 49.88 423 SER A N 1
ATOM 3474 C CA . SER A 1 423 ? 13.304 -8.846 -25.350 1.00 49.88 423 SER A CA 1
ATOM 3475 C C . SER A 1 423 ? 14.664 -9.248 -25.927 1.00 49.88 423 SER A C 1
ATOM 3477 O O . SER A 1 423 ? 15.037 -8.761 -26.991 1.00 49.88 423 SER A O 1
ATOM 3479 N N . GLY A 1 424 ? 15.432 -10.054 -25.185 1.00 40.81 424 GLY A N 1
ATOM 3480 C CA . GLY A 1 424 ? 16.797 -10.436 -25.530 1.00 40.81 424 GLY A CA 1
ATOM 3481 C C . GLY A 1 424 ? 16.872 -11.003 -26.943 1.00 40.81 424 GLY A C 1
ATOM 3482 O O . GLY A 1 424 ? 16.564 -12.165 -27.165 1.00 40.81 424 GLY A O 1
ATOM 3483 N N . LYS A 1 425 ? 17.299 -10.156 -27.878 1.00 35.00 425 LYS A N 1
ATOM 3484 C CA . LYS A 1 425 ? 17.905 -10.550 -29.140 1.00 35.00 425 LYS A CA 1
ATOM 3485 C C . LYS A 1 425 ? 19.282 -11.078 -28.769 1.00 35.00 425 LYS A C 1
ATOM 3487 O O . LYS A 1 425 ? 20.170 -10.302 -28.424 1.00 35.00 425 LYS A O 1
ATOM 3492 N N . ALA A 1 426 ? 19.431 -12.39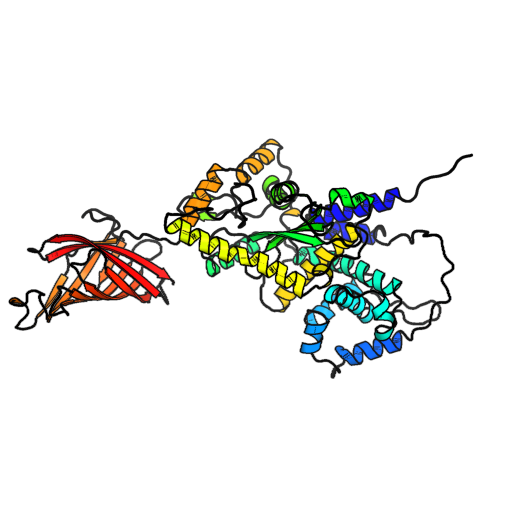1 -28.726 1.00 36.06 426 ALA A N 1
ATOM 3493 C CA . ALA A 1 426 ? 20.741 -12.976 -28.915 1.00 36.06 426 ALA A CA 1
ATOM 3494 C C . ALA A 1 426 ? 20.840 -13.166 -30.422 1.00 36.06 426 ALA A C 1
ATOM 3496 O O . ALA A 1 426 ? 20.278 -14.129 -30.909 1.00 36.06 426 ALA A O 1
ATOM 3497 N N . ASP A 1 427 ? 21.454 -12.239 -31.156 1.00 32.09 427 ASP A N 1
ATOM 3498 C CA . ASP A 1 427 ? 21.796 -12.494 -32.556 1.00 32.09 427 ASP A CA 1
ATOM 3499 C C . ASP A 1 427 ? 22.880 -13.576 -32.525 1.00 32.09 427 ASP A C 1
ATOM 3501 O O . ASP A 1 427 ? 24.048 -13.295 -32.268 1.00 32.09 427 ASP A O 1
ATOM 3505 N N . VAL A 1 428 ? 22.482 -14.842 -32.648 1.00 42.41 428 VAL A N 1
ATOM 3506 C CA . VAL A 1 428 ? 23.435 -15.951 -32.650 1.00 42.41 428 VAL A CA 1
ATOM 3507 C C . VAL A 1 428 ? 23.558 -16.472 -34.066 1.00 42.41 428 VAL A C 1
ATOM 3509 O O . VAL A 1 428 ? 22.625 -17.080 -34.588 1.00 42.41 428 VAL A O 1
ATOM 3512 N N . ALA A 1 429 ? 24.709 -16.245 -34.689 1.00 38.69 429 ALA A N 1
ATOM 3513 C CA . ALA A 1 429 ? 25.059 -16.881 -35.945 1.00 38.69 429 ALA A CA 1
ATOM 3514 C C . ALA A 1 429 ? 25.741 -18.224 -35.657 1.00 38.69 429 ALA A C 1
ATOM 3516 O O . ALA A 1 429 ? 26.693 -18.298 -34.882 1.00 38.69 429 ALA A O 1
ATOM 3517 N N . ALA A 1 430 ? 25.238 -19.301 -36.258 1.00 43.31 430 ALA A N 1
ATOM 3518 C CA . ALA A 1 430 ? 25.892 -20.603 -36.209 1.00 43.31 430 ALA A CA 1
ATOM 3519 C C . ALA A 1 430 ? 26.748 -20.821 -37.463 1.00 43.31 430 ALA A C 1
ATOM 3521 O O . ALA A 1 430 ? 26.192 -20.836 -38.561 1.00 43.31 430 ALA A O 1
ATOM 3522 N N . ASP A 1 431 ? 28.059 -21.026 -37.299 1.00 42.78 431 ASP A N 1
ATOM 3523 C CA . ASP A 1 431 ? 28.969 -21.455 -38.373 1.00 42.78 431 ASP A CA 1
ATOM 3524 C C . ASP A 1 431 ? 29.051 -22.994 -38.404 1.00 42.78 431 ASP A C 1
ATOM 3526 O O . ASP A 1 431 ? 29.298 -23.643 -37.382 1.00 42.78 431 ASP A O 1
ATOM 3530 N N . VAL A 1 432 ? 28.808 -23.600 -39.571 1.00 51.34 432 VAL A N 1
ATOM 3531 C CA . VAL A 1 432 ? 28.612 -25.058 -39.751 1.00 51.34 432 VAL A CA 1
ATOM 3532 C C . VAL A 1 432 ? 29.930 -25.812 -40.006 1.00 51.34 432 VAL A C 1
ATOM 3534 O O . VAL A 1 432 ? 29.932 -26.960 -40.442 1.00 51.34 432 VAL A O 1
ATOM 3537 N N . ALA A 1 433 ? 31.081 -25.233 -39.661 1.00 49.94 433 ALA A N 1
ATOM 3538 C CA . ALA A 1 433 ? 32.398 -25.814 -39.949 1.00 49.94 433 ALA A CA 1
ATOM 3539 C C . ALA A 1 433 ? 32.705 -27.184 -39.277 1.00 49.94 433 ALA A C 1
ATOM 3541 O O . ALA A 1 433 ? 33.767 -27.757 -39.524 1.00 49.94 433 ALA A O 1
ATOM 3542 N N . ALA A 1 434 ? 31.810 -27.747 -38.450 1.00 66.06 434 ALA A N 1
ATOM 3543 C CA . ALA A 1 434 ? 32.017 -29.010 -37.731 1.00 66.06 434 ALA A CA 1
ATOM 3544 C C . ALA A 1 434 ? 30.761 -29.911 -37.693 1.00 66.06 434 ALA A C 1
ATOM 3546 O O . ALA A 1 434 ? 30.238 -30.257 -36.630 1.00 66.06 434 ALA A O 1
ATOM 3547 N N . ALA A 1 435 ? 30.299 -30.344 -38.872 1.00 76.12 435 ALA A N 1
ATOM 3548 C CA . ALA A 1 435 ? 29.225 -31.328 -39.023 1.00 76.12 435 ALA A CA 1
ATOM 3549 C C . ALA A 1 435 ? 29.683 -32.566 -39.823 1.00 76.12 435 ALA A C 1
ATOM 3551 O O . ALA A 1 435 ? 30.318 -32.453 -40.869 1.00 76.12 435 ALA A O 1
ATOM 3552 N N . VAL A 1 436 ? 29.352 -33.769 -39.342 1.00 82.62 436 VAL A N 1
ATOM 3553 C CA . VAL A 1 436 ? 29.751 -35.051 -39.949 1.00 82.62 436 VAL A CA 1
ATOM 3554 C C . VAL A 1 436 ? 28.526 -35.919 -40.200 1.00 82.62 436 VAL A C 1
ATOM 3556 O O . VAL A 1 436 ? 27.750 -36.218 -39.291 1.00 82.62 436 VAL A O 1
ATOM 3559 N N . ARG A 1 437 ? 28.358 -36.374 -41.445 1.00 86.94 437 ARG A N 1
ATOM 3560 C CA . ARG A 1 437 ? 27.317 -37.345 -41.799 1.00 86.94 437 ARG A CA 1
ATOM 3561 C C . ARG A 1 437 ? 27.606 -38.685 -41.120 1.00 86.94 437 ARG A C 1
ATOM 3563 O O . ARG A 1 437 ? 28.640 -39.293 -41.382 1.00 86.94 437 ARG A O 1
ATOM 3570 N N . VAL A 1 438 ? 26.675 -39.159 -40.295 1.00 92.62 438 VAL A N 1
ATOM 3571 C CA . VAL A 1 438 ? 26.806 -40.416 -39.535 1.00 92.62 438 VAL A CA 1
ATOM 3572 C C . VAL A 1 438 ? 25.971 -41.558 -40.105 1.00 92.62 438 VAL A C 1
ATOM 3574 O O . VAL A 1 438 ? 26.306 -42.721 -39.899 1.00 92.62 438 VAL A O 1
ATOM 3577 N N . ALA A 1 439 ? 24.911 -41.246 -40.854 1.00 90.88 439 ALA A N 1
ATOM 3578 C CA . ALA A 1 439 ? 24.113 -42.241 -41.563 1.00 90.88 439 ALA A CA 1
ATOM 3579 C C . ALA A 1 439 ? 23.480 -41.656 -42.833 1.00 90.88 439 ALA A C 1
ATOM 3581 O O . ALA A 1 439 ? 23.287 -40.444 -42.954 1.00 90.88 439 ALA A O 1
ATOM 3582 N N . ALA A 1 440 ? 23.153 -42.534 -43.779 1.00 92.00 440 ALA A N 1
ATOM 3583 C CA . ALA A 1 440 ? 22.364 -42.220 -44.965 1.00 92.00 440 ALA A CA 1
ATOM 3584 C C . ALA A 1 440 ? 21.549 -43.446 -45.392 1.00 92.00 440 ALA A C 1
ATOM 3586 O O . ALA A 1 440 ? 22.025 -44.580 -45.293 1.00 92.00 440 ALA A O 1
ATOM 3587 N N . ALA A 1 441 ? 20.341 -43.219 -45.901 1.00 88.50 441 ALA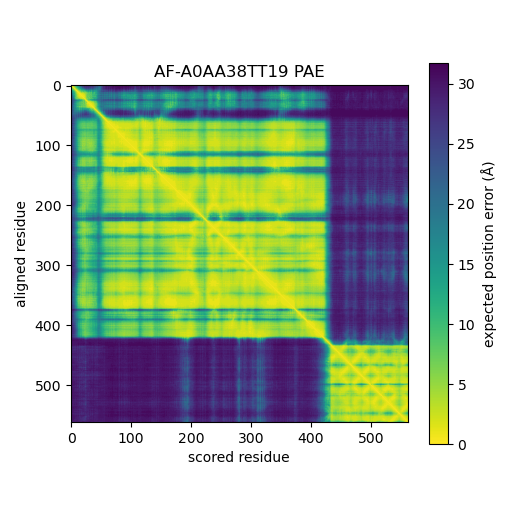 A N 1
ATOM 3588 C CA . ALA A 1 441 ? 19.539 -44.257 -46.532 1.00 88.50 441 ALA A CA 1
ATOM 3589 C C . ALA A 1 441 ? 20.023 -44.512 -47.976 1.00 88.50 441 ALA A C 1
ATOM 3591 O O . ALA A 1 441 ? 20.593 -43.616 -48.604 1.00 88.50 441 ALA A O 1
ATOM 3592 N N . PRO A 1 442 ? 19.743 -45.690 -48.569 1.00 89.19 442 PRO A N 1
ATOM 3593 C CA . PRO A 1 442 ? 20.120 -45.978 -49.958 1.00 89.19 442 PRO A CA 1
ATOM 3594 C C . PRO A 1 442 ? 19.589 -44.952 -50.969 1.00 89.19 442 PRO A C 1
ATOM 3596 O O . PRO A 1 442 ? 20.238 -44.668 -51.971 1.00 89.19 442 PRO A O 1
ATOM 3599 N N . ILE A 1 443 ? 18.419 -44.371 -50.686 1.00 87.56 443 ILE A N 1
ATOM 3600 C CA . ILE A 1 443 ? 17.765 -43.372 -51.539 1.00 87.56 443 ILE A CA 1
ATOM 3601 C C . ILE A 1 443 ? 18.276 -41.943 -51.315 1.00 87.56 443 ILE A C 1
ATOM 3603 O O . ILE A 1 443 ? 17.900 -41.046 -52.061 1.00 87.56 443 ILE A O 1
ATOM 3607 N N . SER A 1 444 ? 19.119 -41.690 -50.307 1.00 86.25 444 SER A N 1
ATOM 3608 C CA . SER A 1 444 ? 19.467 -40.320 -49.909 1.00 86.25 444 SER A CA 1
ATOM 3609 C C . SER A 1 444 ? 20.215 -39.541 -50.992 1.00 86.25 444 SER A C 1
ATOM 3611 O O . SER A 1 444 ? 20.000 -38.343 -51.123 1.00 86.25 444 SER A O 1
ATOM 3613 N N . ASN A 1 445 ? 21.062 -40.203 -51.787 1.00 80.31 445 ASN A N 1
ATOM 3614 C CA . ASN A 1 445 ? 21.855 -39.539 -52.833 1.00 80.31 445 ASN A CA 1
ATOM 3615 C C . ASN A 1 445 ? 21.041 -39.193 -54.089 1.00 80.31 445 ASN A C 1
ATOM 3617 O O . ASN A 1 445 ? 21.460 -38.344 -54.870 1.00 80.31 445 ASN A O 1
ATOM 3621 N N . THR A 1 446 ? 19.911 -39.868 -54.308 1.00 85.62 446 THR A N 1
ATOM 3622 C CA . THR A 1 446 ? 19.000 -39.610 -55.435 1.00 85.62 446 THR A CA 1
ATOM 3623 C C . THR A 1 446 ? 17.749 -38.847 -55.006 1.00 85.62 446 THR A C 1
ATOM 3625 O O . THR A 1 446 ? 16.983 -38.403 -55.859 1.00 85.62 446 THR A O 1
ATOM 3628 N N . SER A 1 447 ? 17.538 -38.689 -53.697 1.00 84.88 447 SER A N 1
ATOM 3629 C CA . SER A 1 447 ? 16.429 -37.933 -53.131 1.00 84.88 447 SER A CA 1
ATOM 3630 C C . SER A 1 447 ? 16.658 -36.424 -53.288 1.00 84.88 447 SER A C 1
ATOM 3632 O O . SER A 1 447 ? 17.695 -35.924 -52.844 1.00 84.88 447 SER A O 1
ATOM 3634 N N . PRO A 1 448 ? 15.684 -35.669 -53.831 1.00 82.69 448 PRO A N 1
ATOM 3635 C CA . PRO A 1 448 ? 15.781 -34.213 -53.941 1.00 82.69 448 PRO A CA 1
ATOM 3636 C C . PRO A 1 448 ? 15.796 -33.504 -52.576 1.00 82.69 448 PRO A C 1
ATOM 3638 O O . PRO A 1 448 ? 16.234 -32.361 -52.495 1.00 82.69 448 PRO A O 1
ATOM 3641 N N . THR A 1 449 ? 15.354 -34.171 -51.505 1.00 86.88 449 THR A N 1
ATOM 3642 C CA . THR A 1 449 ? 15.352 -33.638 -50.133 1.00 86.88 449 THR A CA 1
ATOM 3643 C C . THR A 1 449 ? 16.475 -34.215 -49.276 1.00 86.88 449 THR A C 1
ATOM 3645 O O . THR A 1 449 ? 16.553 -33.926 -48.083 1.00 86.88 449 THR A O 1
ATOM 3648 N N . ALA A 1 450 ? 17.352 -35.053 -49.846 1.00 87.44 450 ALA A N 1
ATOM 3649 C CA . ALA A 1 450 ? 18.377 -35.772 -49.090 1.00 87.44 450 ALA A CA 1
ATOM 3650 C C . ALA A 1 450 ? 17.796 -36.675 -47.972 1.00 87.44 450 ALA A C 1
ATOM 3652 O O . ALA A 1 450 ? 18.482 -36.984 -46.994 1.00 87.44 450 ALA A O 1
ATOM 3653 N N . PHE A 1 451 ? 16.538 -37.115 -48.119 1.00 90.88 451 PHE A N 1
ATOM 3654 C CA . PHE A 1 451 ? 15.810 -37.898 -47.115 1.00 90.88 451 PHE A CA 1
ATOM 3655 C C . PHE A 1 451 ? 16.629 -39.076 -46.573 1.00 90.88 451 PHE A C 1
ATOM 3657 O O . PHE A 1 451 ? 17.215 -39.850 -47.337 1.00 90.88 451 PHE A O 1
ATOM 3664 N N . GLY A 1 452 ? 16.637 -39.238 -45.250 1.00 87.38 452 GLY A N 1
ATOM 3665 C CA . GLY A 1 452 ? 17.318 -40.333 -44.558 1.00 87.38 452 GLY A CA 1
ATOM 3666 C C . GLY A 1 452 ? 18.793 -40.078 -44.236 1.00 87.38 452 GLY A C 1
ATOM 3667 O O . GLY A 1 452 ? 19.445 -40.968 -43.692 1.00 87.38 452 GLY A O 1
ATOM 3668 N N . ILE A 1 453 ? 19.334 -38.895 -44.547 1.00 90.56 453 ILE A N 1
ATOM 3669 C CA . ILE A 1 453 ? 20.639 -38.457 -44.033 1.00 90.56 453 ILE A CA 1
ATOM 3670 C C . ILE A 1 453 ? 20.516 -38.077 -42.557 1.00 90.56 453 ILE A C 1
ATOM 3672 O O . ILE A 1 453 ? 19.595 -37.354 -42.191 1.00 90.56 453 ILE A O 1
ATOM 3676 N N . VAL A 1 454 ? 21.473 -38.521 -41.737 1.00 93.25 454 VAL A N 1
ATOM 3677 C CA . VAL A 1 454 ? 21.658 -38.105 -40.338 1.00 93.25 454 VAL A CA 1
ATOM 3678 C C . VAL A 1 454 ? 23.061 -37.532 -40.180 1.00 93.25 454 VAL A C 1
ATOM 3680 O O . VAL A 1 454 ? 24.041 -38.131 -40.636 1.00 93.25 454 VAL A O 1
ATOM 3683 N N . VAL A 1 455 ? 23.161 -36.381 -39.529 1.00 88.12 455 VAL A N 1
ATOM 3684 C CA . VAL A 1 455 ? 24.399 -35.625 -39.341 1.00 88.12 455 VAL A CA 1
ATOM 3685 C C . VAL A 1 455 ? 24.567 -35.303 -37.861 1.00 88.12 455 VAL A C 1
ATOM 3687 O O . VAL A 1 455 ? 23.635 -34.806 -37.237 1.00 88.12 455 VAL A O 1
ATOM 3690 N N . MET A 1 456 ? 25.748 -35.583 -37.311 1.00 89.50 456 MET A N 1
ATOM 3691 C CA . MET A 1 456 ? 26.174 -35.082 -36.001 1.00 89.50 456 MET A CA 1
ATOM 3692 C C . MET A 1 456 ? 26.856 -33.731 -36.183 1.00 89.50 456 MET A C 1
ATOM 3694 O O . MET A 1 456 ? 27.646 -33.572 -37.113 1.00 89.50 456 MET A O 1
ATOM 3698 N N . MET A 1 457 ? 26.580 -32.779 -35.300 1.00 89.06 457 MET A N 1
ATOM 3699 C CA . MET A 1 457 ? 27.130 -31.429 -35.375 1.00 89.06 457 MET A CA 1
ATOM 3700 C C . MET A 1 457 ? 27.640 -30.940 -34.023 1.00 89.06 457 MET A C 1
ATOM 3702 O O . MET A 1 457 ? 27.084 -31.265 -32.969 1.00 89.06 457 MET A O 1
ATOM 3706 N N . ASP A 1 458 ? 28.683 -30.125 -34.096 1.00 88.38 458 ASP A N 1
ATOM 3707 C CA . ASP A 1 458 ? 29.263 -29.377 -32.989 1.00 88.38 458 ASP A CA 1
ATOM 3708 C C . ASP A 1 458 ? 29.678 -27.994 -33.509 1.00 88.38 458 ASP A C 1
ATOM 3710 O O . ASP A 1 458 ? 30.850 -27.709 -33.743 1.00 88.38 458 ASP A O 1
ATOM 3714 N N . ASN A 1 459 ? 28.680 -27.158 -33.780 1.00 86.25 459 ASN A N 1
ATOM 3715 C CA . ASN A 1 459 ? 28.844 -25.901 -34.505 1.00 86.25 459 ASN A CA 1
ATOM 3716 C C . ASN A 1 459 ? 29.137 -24.740 -33.552 1.00 86.25 459 ASN A C 1
ATOM 3718 O O . ASN A 1 459 ? 28.618 -24.706 -32.436 1.00 86.25 459 ASN A O 1
ATOM 3722 N N . LEU A 1 460 ? 29.939 -23.773 -33.999 1.00 85.31 460 LEU A N 1
ATOM 3723 C CA . LEU A 1 460 ? 30.211 -22.554 -33.233 1.00 85.31 460 LEU A CA 1
ATOM 3724 C C . LEU A 1 460 ? 28.965 -21.668 -33.181 1.00 85.31 460 LEU A C 1
ATOM 3726 O O . LEU A 1 460 ? 28.242 -21.579 -34.169 1.00 85.31 460 LEU A O 1
ATOM 3730 N N . LEU A 1 461 ? 28.743 -21.013 -32.042 1.00 86.81 461 LEU A N 1
ATOM 3731 C CA . LEU A 1 461 ? 27.765 -19.942 -31.874 1.00 86.81 461 LEU A CA 1
ATOM 3732 C C . LEU A 1 461 ? 28.518 -18.631 -31.664 1.00 86.81 461 LEU A C 1
ATOM 3734 O O . LEU A 1 461 ? 29.335 -18.535 -30.747 1.00 86.81 461 LEU A O 1
ATOM 3738 N N . THR A 1 462 ? 28.238 -17.626 -32.487 1.00 82.69 462 THR A N 1
ATOM 3739 C CA . THR A 1 462 ? 28.880 -16.307 -32.423 1.00 82.69 462 THR A CA 1
ATOM 3740 C C . THR A 1 462 ? 27.852 -15.178 -32.348 1.00 82.69 462 THR A C 1
ATOM 3742 O O . THR A 1 462 ? 26.718 -15.345 -32.787 1.00 82.69 462 THR A O 1
ATOM 3745 N N . VAL A 1 463 ? 28.249 -14.007 -31.830 1.00 77.94 463 VAL A N 1
ATOM 3746 C CA . VAL A 1 463 ? 27.397 -12.792 -31.714 1.00 77.94 463 VAL A CA 1
ATOM 3747 C C . VAL A 1 463 ? 26.978 -12.214 -33.077 1.00 77.94 463 VAL A C 1
ATOM 3749 O O . VAL A 1 463 ? 26.069 -11.400 -33.182 1.00 77.94 463 VAL A O 1
ATOM 3752 N N . GLY A 1 464 ? 27.680 -12.578 -34.144 1.00 72.88 464 GLY A N 1
ATOM 3753 C CA . GLY A 1 464 ? 27.479 -12.019 -35.475 1.00 72.88 464 GLY A CA 1
ATOM 3754 C C . GLY A 1 464 ? 27.905 -13.002 -36.558 1.00 72.88 464 GLY A C 1
ATOM 3755 O O . GLY A 1 464 ? 28.655 -13.937 -36.260 1.00 72.88 464 GLY A O 1
ATOM 3756 N N . PRO A 1 465 ? 27.422 -12.817 -37.797 1.00 72.38 465 PRO A N 1
ATOM 3757 C CA . PRO A 1 465 ? 27.606 -13.761 -38.898 1.00 72.38 465 PRO A CA 1
ATOM 3758 C C . PRO A 1 465 ? 29.030 -13.806 -39.463 1.00 72.38 465 PRO A C 1
ATOM 3760 O O . PRO A 1 465 ? 29.332 -14.653 -40.304 1.00 72.38 465 PRO A O 1
ATOM 3763 N N . GLU A 1 466 ? 29.903 -12.885 -39.061 1.00 76.38 466 GLU A N 1
ATOM 3764 C CA . GLU A 1 466 ? 31.274 -12.810 -39.541 1.00 76.38 466 GLU A CA 1
ATOM 3765 C C . GLU A 1 466 ? 32.170 -13.882 -38.888 1.00 76.38 466 GLU A C 1
ATOM 3767 O O . GLU A 1 466 ? 32.106 -14.072 -37.674 1.00 76.38 466 GLU A O 1
ATOM 3772 N N . PRO A 1 467 ? 33.112 -14.499 -39.632 1.00 64.88 467 PRO A N 1
ATOM 3773 C CA . PRO A 1 467 ? 34.010 -15.538 -39.102 1.00 64.88 467 PRO A CA 1
ATOM 3774 C C . PRO A 1 467 ? 34.886 -15.126 -37.905 1.00 64.88 467 PRO A C 1
ATOM 3776 O O . PRO A 1 467 ? 35.404 -15.982 -37.198 1.00 64.88 467 PRO A O 1
ATOM 3779 N N . ASN A 1 468 ? 35.081 -13.820 -37.688 1.00 74.25 468 ASN A N 1
ATOM 3780 C CA . ASN A 1 468 ? 35.881 -13.273 -36.585 1.00 74.25 468 ASN A CA 1
ATOM 3781 C C . ASN A 1 468 ? 35.012 -12.749 -35.427 1.00 74.25 468 ASN A C 1
ATOM 3783 O O . ASN A 1 468 ? 35.518 -12.026 -34.567 1.00 74.25 468 ASN A O 1
ATOM 3787 N N . SER A 1 469 ? 33.707 -13.021 -35.453 1.00 77.62 469 SER A N 1
ATOM 3788 C CA . SER A 1 469 ? 32.780 -12.570 -34.422 1.00 77.62 469 SER A CA 1
ATOM 3789 C C . SER A 1 469 ? 33.029 -13.282 -33.090 1.00 77.62 469 SER A C 1
ATOM 3791 O O . SER A 1 469 ? 33.554 -14.397 -33.049 1.00 77.62 469 SER A O 1
ATOM 3793 N N . SER A 1 470 ? 32.670 -12.617 -31.992 1.00 80.44 470 SER A N 1
ATOM 3794 C CA . SER A 1 470 ? 32.856 -13.141 -30.640 1.00 80.44 470 SER A CA 1
ATOM 3795 C C . SER A 1 470 ? 32.092 -14.450 -30.461 1.00 80.44 470 SER A C 1
ATOM 3797 O O . SER A 1 470 ? 30.909 -14.540 -30.790 1.00 80.44 470 SER A O 1
ATOM 3799 N N . HIS A 1 471 ? 32.788 -15.455 -29.943 1.00 83.50 471 HIS A N 1
ATOM 3800 C CA . HIS A 1 471 ? 32.262 -16.780 -29.628 1.00 83.50 471 HIS A CA 1
ATOM 3801 C C . HIS A 1 471 ? 31.423 -16.728 -28.350 1.00 83.50 471 HIS A C 1
ATOM 3803 O O . HIS A 1 471 ? 31.888 -16.173 -27.373 1.00 83.50 471 HIS A O 1
ATOM 3809 N N . VAL A 1 472 ? 30.230 -17.325 -28.339 1.00 87.12 472 VAL A N 1
ATOM 3810 C CA . VAL A 1 472 ? 29.320 -17.323 -27.169 1.00 87.12 472 VAL A CA 1
ATOM 3811 C C . VAL A 1 472 ? 28.916 -18.721 -26.697 1.00 87.12 472 VAL A C 1
ATOM 3813 O O . VAL A 1 472 ? 28.218 -18.873 -25.688 1.00 87.12 472 VAL A O 1
ATOM 3816 N N . GLY A 1 473 ? 29.285 -19.752 -27.457 1.00 89.94 473 GLY A N 1
ATOM 3817 C CA . GLY A 1 473 ? 28.922 -21.128 -27.155 1.00 89.94 473 GLY A CA 1
ATOM 3818 C C . GLY A 1 473 ? 28.983 -22.055 -28.360 1.00 89.94 473 GLY A C 1
ATOM 3819 O O . GLY A 1 473 ? 29.592 -21.760 -29.389 1.00 89.94 473 GLY A O 1
ATOM 3820 N N . ARG A 1 474 ? 28.329 -23.212 -28.242 1.00 90.69 474 ARG A N 1
ATOM 3821 C CA . ARG A 1 474 ? 28.268 -24.232 -29.298 1.00 90.69 474 ARG A CA 1
ATOM 3822 C C . ARG A 1 474 ? 26.867 -24.820 -29.448 1.00 90.69 474 ARG A C 1
ATOM 3824 O O . ARG A 1 474 ? 26.162 -25.029 -28.462 1.00 90.69 474 ARG A O 1
ATOM 3831 N N . ALA A 1 475 ? 26.470 -25.123 -30.682 1.00 91.88 475 ALA A N 1
ATOM 3832 C CA . ALA A 1 475 ? 25.296 -25.932 -30.995 1.00 91.88 475 ALA A CA 1
ATOM 3833 C C . ALA A 1 475 ? 25.715 -27.390 -31.193 1.00 91.88 475 ALA A C 1
ATOM 3835 O O . ALA A 1 475 ? 26.352 -27.738 -32.187 1.00 91.88 475 ALA A O 1
ATOM 3836 N N . GLN A 1 476 ? 25.327 -28.243 -30.251 1.00 94.12 476 GLN A N 1
ATOM 3837 C CA . GLN A 1 476 ? 25.753 -29.637 -30.179 1.00 94.12 476 GLN A CA 1
ATOM 3838 C C . GLN A 1 476 ? 24.567 -30.578 -30.305 1.00 94.12 476 GLN A C 1
ATOM 3840 O O . GLN A 1 476 ? 23.600 -30.474 -29.550 1.00 94.12 476 GLN A O 1
ATOM 3845 N N . GLY A 1 477 ? 24.638 -31.531 -31.229 1.00 94.56 477 GLY A N 1
ATOM 3846 C CA . GLY A 1 477 ? 23.588 -32.531 -31.382 1.00 94.56 477 GLY A CA 1
ATOM 3847 C C . GLY A 1 477 ? 23.585 -33.181 -32.75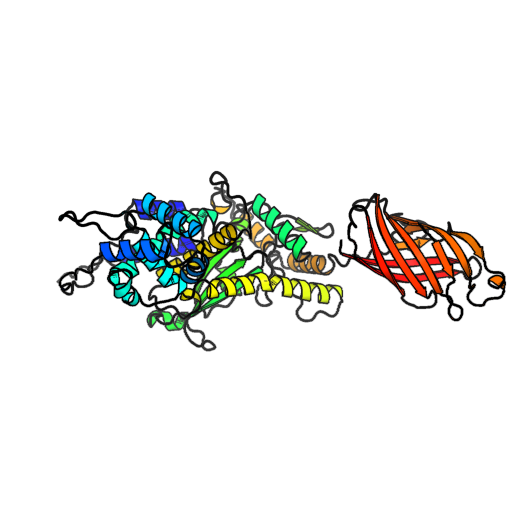0 1.00 94.56 477 GLY A C 1
ATOM 3848 O O . GLY A 1 477 ? 24.636 -33.425 -33.339 1.00 94.56 477 GLY A O 1
ATOM 3849 N N . MET A 1 478 ? 22.390 -33.464 -33.254 1.00 94.25 478 MET A N 1
ATOM 3850 C CA . MET A 1 478 ? 22.197 -34.042 -34.574 1.00 94.25 478 MET A CA 1
ATOM 3851 C C . MET A 1 478 ? 21.026 -33.409 -35.309 1.00 94.25 478 MET A C 1
ATOM 3853 O O . MET A 1 478 ? 20.078 -32.901 -34.706 1.00 94.25 478 MET A O 1
ATOM 3857 N N . TYR A 1 479 ? 21.071 -33.521 -36.628 1.00 92.56 479 TYR A N 1
ATOM 3858 C CA . TYR A 1 479 ? 19.914 -33.289 -37.470 1.00 92.56 479 TYR A CA 1
ATOM 3859 C C . TYR A 1 479 ? 19.766 -34.386 -38.517 1.00 92.56 479 TYR A C 1
ATOM 3861 O O . TYR A 1 479 ? 20.744 -35.008 -38.939 1.00 92.56 479 TYR A O 1
ATOM 3869 N N . ALA A 1 480 ? 18.528 -34.638 -38.934 1.00 93.88 480 ALA A N 1
ATOM 3870 C CA . ALA A 1 480 ? 18.223 -35.635 -39.950 1.00 93.88 480 ALA A CA 1
ATOM 3871 C C . ALA A 1 480 ? 17.287 -35.076 -41.017 1.00 93.88 480 ALA A C 1
ATOM 3873 O O . ALA A 1 480 ? 16.303 -34.426 -40.675 1.00 93.88 480 ALA A O 1
ATOM 3874 N N . SER A 1 481 ? 17.544 -35.363 -42.295 1.00 91.75 481 SER A N 1
ATOM 3875 C CA . SER A 1 481 ? 16.573 -35.074 -43.354 1.00 91.75 481 SER A CA 1
ATOM 3876 C C . SER A 1 481 ? 15.400 -36.041 -43.246 1.00 91.75 481 SER A C 1
ATOM 3878 O O . SER A 1 481 ? 15.544 -37.244 -43.484 1.00 91.75 481 SER A O 1
ATOM 3880 N N . ALA A 1 482 ? 14.255 -35.509 -42.826 1.00 89.31 482 ALA A N 1
ATOM 3881 C CA . ALA A 1 482 ? 13.121 -36.291 -42.340 1.00 89.31 482 ALA A CA 1
ATOM 3882 C C . ALA A 1 482 ? 11.840 -36.089 -43.164 1.00 89.31 482 ALA A C 1
ATOM 3884 O O . ALA A 1 482 ? 10.800 -36.646 -42.819 1.00 89.31 482 ALA A O 1
ATOM 3885 N N . ASP A 1 483 ? 11.906 -35.319 -44.251 1.00 90.00 483 ASP A N 1
ATOM 3886 C CA . ASP A 1 483 ? 10.765 -35.006 -45.110 1.00 90.00 483 ASP A CA 1
ATOM 3887 C C . ASP A 1 483 ? 11.046 -35.437 -46.561 1.00 90.00 483 ASP A C 1
ATOM 3889 O O . ASP A 1 483 ? 12.139 -35.241 -47.094 1.00 90.00 483 ASP A O 1
ATOM 3893 N N . LEU A 1 484 ? 10.079 -36.123 -47.176 1.00 88.88 484 LEU A N 1
ATOM 3894 C CA . LEU A 1 484 ? 10.188 -36.650 -48.541 1.00 88.88 484 LEU A CA 1
ATOM 3895 C C . LEU A 1 484 ? 9.859 -35.601 -49.607 1.00 88.88 484 LEU A C 1
ATOM 3897 O O . LEU A 1 484 ? 10.236 -35.785 -50.763 1.00 88.88 484 LEU A O 1
ATOM 3901 N N . ASN A 1 485 ? 9.142 -34.541 -49.232 1.00 88.75 485 ASN A N 1
ATOM 3902 C CA . ASN A 1 485 ? 8.622 -33.541 -50.159 1.00 88.75 485 ASN A CA 1
ATOM 3903 C C . ASN A 1 485 ? 9.384 -32.219 -50.045 1.00 88.75 485 ASN A C 1
ATOM 3905 O O . ASN A 1 485 ? 9.707 -31.616 -51.065 1.00 88.75 485 ASN A O 1
ATOM 3909 N N . ASP A 1 486 ? 9.717 -31.814 -48.818 1.00 88.06 486 ASP A N 1
ATOM 3910 C CA . ASP A 1 486 ? 10.445 -30.576 -48.539 1.00 88.06 486 ASP A CA 1
ATOM 3911 C C . ASP A 1 486 ? 11.863 -30.864 -48.031 1.00 88.06 486 ASP A C 1
ATOM 3913 O O . ASP A 1 486 ? 12.097 -31.833 -47.310 1.00 88.06 486 ASP A O 1
ATOM 3917 N N . LEU A 1 487 ? 12.832 -29.993 -48.338 1.00 85.31 487 LEU A N 1
ATOM 3918 C CA . LEU A 1 487 ? 14.144 -30.040 -47.684 1.00 85.31 487 LEU A CA 1
ATOM 3919 C C . LEU A 1 487 ? 14.000 -29.554 -46.233 1.00 85.31 487 LEU A C 1
ATOM 3921 O O . LEU A 1 487 ? 14.158 -28.368 -45.929 1.00 85.31 487 LEU A O 1
ATOM 3925 N N . SER A 1 488 ? 13.654 -30.483 -45.341 1.00 89.12 488 SER A N 1
ATOM 3926 C CA . SER A 1 488 ? 13.421 -30.211 -43.928 1.00 89.12 488 SER A CA 1
ATOM 3927 C C . SER A 1 488 ? 14.181 -31.171 -43.023 1.00 89.12 488 SER A C 1
ATOM 3929 O O . SER A 1 488 ? 14.190 -32.390 -43.216 1.00 89.12 488 SER A O 1
ATOM 3931 N N . PHE A 1 489 ? 14.800 -30.594 -41.998 1.00 91.50 489 PHE A N 1
ATOM 3932 C CA . PHE A 1 489 ? 15.543 -31.323 -40.990 1.00 91.50 489 PHE A CA 1
ATOM 3933 C C . PHE A 1 489 ? 14.727 -31.499 -39.709 1.00 91.50 489 PHE A C 1
ATOM 3935 O O . PHE A 1 489 ? 14.043 -30.583 -39.264 1.00 91.50 489 PHE A O 1
ATOM 3942 N N . MET A 1 490 ? 14.823 -32.663 -39.079 1.00 94.75 490 MET A N 1
ATOM 3943 C CA . MET A 1 490 ? 14.494 -32.838 -37.668 1.00 94.75 490 MET A CA 1
ATOM 3944 C C . MET A 1 490 ? 15.731 -32.468 -36.854 1.00 94.75 490 MET A C 1
ATOM 3946 O O . MET A 1 490 ? 16.764 -33.113 -37.012 1.00 94.75 490 MET A O 1
ATOM 3950 N N . MET A 1 491 ? 15.626 -31.449 -36.005 1.00 94.75 491 MET A N 1
ATOM 3951 C CA . MET A 1 491 ? 16.707 -30.988 -35.134 1.00 94.75 491 MET A CA 1
ATOM 3952 C C . MET A 1 491 ? 16.571 -31.639 -33.759 1.00 94.75 491 MET A C 1
ATOM 3954 O O . MET A 1 491 ? 15.484 -31.621 -33.180 1.00 94.75 491 MET A O 1
ATOM 3958 N N . VAL A 1 492 ? 17.672 -32.172 -33.231 1.00 96.19 492 VAL A N 1
ATOM 3959 C CA . VAL A 1 492 ? 17.800 -32.640 -31.845 1.00 96.19 492 VAL A CA 1
ATOM 3960 C C . VAL A 1 492 ? 19.138 -32.135 -31.322 1.00 96.19 492 VAL A C 1
ATOM 3962 O O . VAL A 1 492 ? 20.182 -32.731 -31.589 1.00 96.19 492 VAL A O 1
ATOM 3965 N N . GLN A 1 493 ? 19.127 -31.001 -30.625 1.00 94.81 493 GLN A N 1
ATOM 3966 C CA . GLN A 1 493 ? 20.359 -30.293 -30.274 1.00 94.81 493 GLN A CA 1
ATOM 3967 C C . GLN A 1 493 ? 20.254 -29.520 -28.964 1.00 94.81 493 GLN A C 1
ATOM 3969 O O . GLN A 1 493 ? 19.162 -29.193 -28.505 1.00 94.81 493 GLN A O 1
ATOM 3974 N N . ASN A 1 494 ? 21.412 -29.172 -28.413 1.00 95.81 494 ASN A N 1
ATOM 3975 C CA . ASN A 1 494 ? 21.559 -28.230 -27.320 1.00 95.81 494 ASN A CA 1
ATOM 3976 C C . ASN A 1 494 ? 22.367 -27.014 -27.776 1.00 95.81 494 ASN A C 1
ATOM 3978 O O . ASN A 1 494 ? 23.394 -27.169 -28.433 1.00 95.81 494 ASN A O 1
ATOM 3982 N N . TYR A 1 495 ? 21.943 -25.823 -27.367 1.00 94.19 495 TYR A N 1
ATOM 3983 C CA . TYR A 1 495 ? 22.822 -24.661 -27.294 1.00 94.19 495 TYR A CA 1
ATOM 3984 C C . TYR A 1 495 ? 23.531 -24.692 -25.947 1.00 94.19 495 TYR A C 1
ATOM 3986 O O . TYR A 1 495 ? 22.870 -24.702 -24.909 1.00 94.19 495 TYR A O 1
ATOM 3994 N N . VAL A 1 496 ? 24.857 -24.773 -25.973 1.00 94.25 496 VAL A N 1
ATOM 3995 C CA . VAL A 1 496 ? 25.732 -24.830 -24.800 1.00 94.25 496 VAL A CA 1
ATOM 3996 C C . VAL A 1 496 ? 26.491 -23.516 -24.732 1.00 94.25 496 VAL A C 1
ATOM 3998 O O . VAL A 1 496 ? 27.293 -23.239 -25.618 1.00 94.25 496 VAL A O 1
ATOM 4001 N N . PHE A 1 497 ? 26.221 -22.707 -23.712 1.00 93.81 497 PHE A N 1
ATOM 4002 C CA . PHE A 1 497 ? 26.839 -21.391 -23.554 1.00 93.81 497 PHE A CA 1
ATOM 4003 C C . PHE A 1 497 ? 28.081 -21.483 -22.668 1.00 93.81 497 PHE A C 1
ATOM 4005 O O . PHE A 1 497 ? 28.066 -22.180 -21.650 1.00 93.81 497 PHE A O 1
ATOM 4012 N N . ASP A 1 498 ? 29.145 -20.770 -23.026 1.00 86.94 498 ASP A N 1
ATOM 4013 C CA . ASP A 1 498 ? 30.422 -20.767 -22.295 1.00 86.94 498 ASP A CA 1
ATOM 4014 C C . ASP A 1 498 ? 30.945 -19.358 -21.955 1.00 86.94 498 ASP A C 1
ATOM 4016 O O . ASP A 1 498 ? 32.001 -19.233 -21.333 1.00 86.94 498 ASP A O 1
ATOM 4020 N N . GLU A 1 499 ? 30.163 -18.306 -22.232 1.00 78.81 499 GLU A N 1
ATOM 4021 C CA . GLU A 1 499 ? 30.482 -16.920 -21.866 1.00 78.81 499 GLU A CA 1
ATOM 4022 C C . GLU A 1 499 ? 29.586 -16.318 -20.759 1.00 78.81 499 GLU A C 1
ATOM 4024 O O . GLU A 1 499 ? 28.399 -16.629 -20.605 1.00 78.81 499 GLU A O 1
ATOM 4029 N N . GLU A 1 500 ? 30.193 -15.406 -19.987 1.00 78.94 500 GLU A N 1
ATOM 4030 C CA . GLU A 1 500 ? 29.566 -14.510 -19.003 1.00 78.94 500 GLU A CA 1
ATOM 4031 C C . GLU A 1 500 ? 28.541 -15.175 -18.053 1.00 78.94 500 GLU A C 1
ATOM 4033 O O . GLU A 1 500 ? 28.851 -16.121 -17.326 1.00 78.94 500 GLU A O 1
ATOM 4038 N N . ARG A 1 501 ? 27.313 -14.629 -18.021 1.00 77.56 501 ARG A N 1
ATOM 4039 C CA . ARG A 1 501 ? 26.199 -14.983 -17.134 1.00 77.56 501 ARG A CA 1
ATOM 4040 C C . ARG A 1 501 ? 25.667 -16.395 -17.384 1.00 77.56 501 ARG A C 1
ATOM 4042 O O . ARG A 1 501 ? 25.043 -16.960 -16.488 1.00 77.56 501 ARG A O 1
ATOM 4049 N N . TYR A 1 502 ? 25.874 -16.949 -18.578 1.00 84.88 502 TYR A N 1
ATOM 4050 C CA . TYR A 1 502 ? 25.262 -18.211 -19.002 1.00 84.88 502 TYR A CA 1
ATOM 4051 C C . TYR A 1 502 ? 26.258 -19.364 -19.099 1.00 84.88 502 TYR A C 1
ATOM 4053 O O . TYR A 1 502 ? 25.853 -20.469 -19.456 1.00 84.88 502 TYR A O 1
ATOM 4061 N N . ASN A 1 503 ? 27.523 -19.140 -18.738 1.00 90.69 503 ASN A N 1
ATOM 4062 C CA . ASN A 1 503 ? 28.569 -20.153 -18.788 1.00 90.69 503 ASN A CA 1
ATOM 4063 C C . ASN A 1 503 ? 28.140 -21.464 -18.094 1.00 90.69 503 ASN A C 1
ATOM 4065 O O . ASN A 1 503 ? 27.740 -21.478 -16.926 1.00 90.69 503 ASN A O 1
ATOM 4069 N N . GLY A 1 504 ? 28.191 -22.567 -18.843 1.00 88.31 504 GLY A N 1
ATOM 4070 C CA . GLY A 1 504 ? 27.805 -23.907 -18.405 1.00 88.31 504 GLY A CA 1
ATOM 4071 C C . GLY A 1 504 ? 26.297 -24.186 -18.430 1.00 88.31 504 GLY A C 1
ATOM 4072 O O . GLY A 1 504 ? 25.881 -25.284 -18.059 1.00 88.31 504 GLY A O 1
ATOM 4073 N N . SER A 1 505 ? 25.469 -23.227 -18.852 1.00 94.81 505 SER A N 1
ATOM 4074 C CA . SER A 1 505 ? 24.020 -23.401 -19.016 1.00 94.81 505 SER A CA 1
ATOM 4075 C C . SER A 1 505 ? 23.678 -23.875 -20.426 1.00 94.81 505 SER A C 1
ATOM 4077 O O . SER A 1 505 ? 24.411 -23.614 -21.382 1.00 94.81 505 SER A O 1
ATOM 4079 N N . THR A 1 506 ? 22.542 -24.563 -20.574 1.00 96.19 506 THR A N 1
ATOM 4080 C CA . THR A 1 506 ? 22.121 -25.102 -21.876 1.00 96.19 506 THR A CA 1
ATOM 4081 C C . THR A 1 506 ? 20.649 -24.859 -22.173 1.00 96.19 506 THR A C 1
ATOM 4083 O O . THR A 1 506 ? 19.827 -24.854 -21.259 1.00 96.19 506 THR A O 1
ATOM 4086 N N . LEU A 1 507 ? 20.309 -24.762 -23.458 1.00 96.56 507 LEU A N 1
ATOM 4087 C CA . LEU A 1 507 ? 18.936 -24.829 -23.969 1.00 96.56 507 LEU A CA 1
ATOM 4088 C C . LEU A 1 507 ? 18.793 -26.015 -24.913 1.00 96.56 507 LEU A C 1
ATOM 4090 O O . LEU A 1 507 ? 19.633 -26.201 -25.787 1.00 96.56 507 LEU A O 1
ATOM 4094 N N . SER A 1 508 ? 17.728 -26.792 -24.757 1.00 96.94 508 SER A N 1
ATOM 4095 C CA . SER A 1 508 ? 17.450 -27.971 -25.577 1.00 96.94 508 SER A CA 1
ATOM 4096 C C . SER A 1 508 ? 16.387 -27.660 -26.625 1.00 96.94 508 SER A C 1
ATOM 4098 O O . SER A 1 508 ? 15.304 -27.172 -26.296 1.00 96.94 508 SER A O 1
ATOM 4100 N N . ILE A 1 509 ? 16.684 -27.985 -27.880 1.00 95.75 509 ILE A N 1
ATOM 4101 C CA . ILE A 1 509 ? 15.816 -27.790 -29.041 1.00 95.75 509 ILE A CA 1
ATOM 4102 C C . ILE A 1 509 ? 15.460 -29.152 -29.639 1.00 95.75 509 ILE A C 1
ATOM 4104 O O . ILE A 1 509 ? 16.341 -29.970 -29.925 1.00 95.75 509 ILE A O 1
ATOM 4108 N N . LEU A 1 510 ? 14.165 -29.370 -29.873 1.00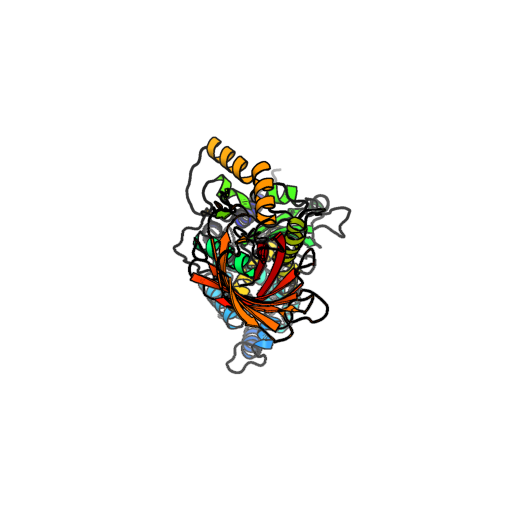 95.88 510 LEU A N 1
ATOM 4109 C CA . LEU A 1 510 ? 13.658 -30.539 -30.589 1.00 95.88 510 LEU A CA 1
ATOM 4110 C C . LEU A 1 510 ? 12.520 -30.115 -31.516 1.00 95.88 510 LEU A C 1
ATOM 4112 O O . LEU A 1 510 ? 11.428 -29.811 -31.049 1.00 95.88 510 LEU A O 1
ATOM 4116 N N . GLY A 1 511 ? 12.750 -30.094 -32.829 1.00 92.44 511 GLY A N 1
ATOM 4117 C CA . GLY A 1 511 ? 11.740 -29.578 -33.755 1.00 92.44 511 GLY A CA 1
ATOM 4118 C C . GLY A 1 511 ? 12.047 -29.762 -35.235 1.00 92.44 511 GLY A C 1
ATOM 4119 O O . GLY A 1 511 ? 13.147 -30.152 -35.622 1.00 92.44 511 GLY A O 1
ATOM 4120 N N . ARG A 1 512 ? 11.043 -29.479 -36.073 1.00 92.06 512 ARG A N 1
ATOM 4121 C CA . ARG A 1 512 ? 11.153 -29.486 -37.539 1.00 92.06 512 ARG A CA 1
ATOM 4122 C C . ARG A 1 512 ? 11.733 -28.155 -38.024 1.00 92.06 512 ARG A C 1
ATOM 4124 O O . ARG A 1 512 ? 11.235 -27.098 -37.667 1.00 92.06 512 ARG A O 1
ATOM 4131 N N . ASN A 1 513 ? 12.729 -28.215 -38.898 1.00 90.88 513 ASN A N 1
ATOM 4132 C CA . ASN A 1 513 ? 13.454 -27.085 -39.467 1.00 90.88 513 ASN A CA 1
ATOM 4133 C C . ASN A 1 513 ? 13.330 -27.121 -40.998 1.00 90.88 513 ASN A C 1
ATOM 4135 O O . ASN A 1 513 ? 14.011 -27.890 -41.673 1.00 90.88 513 ASN A O 1
ATOM 4139 N N . SER A 1 514 ? 12.398 -26.353 -41.561 1.00 89.19 514 SER A N 1
ATOM 4140 C CA . SER A 1 514 ? 12.163 -26.281 -43.013 1.00 89.19 514 SER A CA 1
ATOM 4141 C C . SER A 1 514 ? 13.102 -25.255 -43.646 1.00 89.19 514 SER A C 1
ATOM 4143 O O . SER A 1 514 ? 12.773 -24.075 -43.695 1.00 89.19 514 SER A O 1
ATOM 4145 N N . VAL A 1 515 ? 14.288 -25.676 -44.092 1.00 80.75 515 VAL A N 1
ATOM 4146 C CA . VAL A 1 515 ? 15.435 -24.784 -44.381 1.00 80.75 515 VAL A CA 1
ATOM 4147 C C . VAL A 1 515 ? 15.142 -23.737 -45.463 1.00 80.75 515 VAL A C 1
ATOM 4149 O O . VAL A 1 515 ? 15.706 -22.646 -45.429 1.00 80.75 515 VAL A O 1
ATOM 4152 N N . MET A 1 516 ? 14.223 -24.040 -46.385 1.00 80.62 516 MET A N 1
ATOM 4153 C CA . MET A 1 516 ? 13.806 -23.133 -47.464 1.00 80.62 516 MET A CA 1
ATOM 4154 C C . MET A 1 516 ? 12.820 -22.044 -47.012 1.00 80.62 516 MET A C 1
ATOM 4156 O O . MET A 1 516 ? 12.536 -21.117 -47.769 1.00 80.62 516 MET A O 1
ATOM 4160 N N . SER A 1 517 ? 12.281 -22.139 -45.796 1.00 84.12 517 SER A N 1
ATOM 4161 C CA . SER A 1 517 ? 11.401 -21.123 -45.221 1.00 84.12 517 SER A CA 1
ATOM 4162 C C . SER A 1 517 ? 12.216 -19.925 -44.722 1.00 84.12 517 SER A C 1
ATOM 4164 O O . SER A 1 517 ? 13.268 -20.092 -44.098 1.00 84.12 517 SER A O 1
ATOM 4166 N N . SER A 1 518 ? 11.703 -18.714 -44.970 1.00 80.00 518 SER A N 1
ATOM 4167 C CA . SER A 1 518 ? 12.346 -17.444 -44.593 1.00 80.00 518 SER A CA 1
ATOM 4168 C C . SER A 1 518 ? 12.508 -17.259 -43.081 1.00 80.00 518 SER A C 1
ATOM 4170 O O . SER A 1 518 ? 13.410 -16.552 -42.643 1.00 80.00 518 SER A O 1
ATOM 4172 N N . MET A 1 519 ? 11.648 -17.902 -42.295 1.00 84.75 519 MET A N 1
ATOM 4173 C CA . MET A 1 519 ? 11.669 -17.928 -40.838 1.00 84.75 519 MET A CA 1
ATOM 4174 C C . MET A 1 519 ? 11.176 -19.295 -40.372 1.00 84.75 519 MET A C 1
ATOM 4176 O O . MET A 1 519 ? 10.259 -19.865 -40.972 1.00 84.75 519 MET A O 1
ATOM 4180 N N . ARG A 1 520 ? 11.810 -19.838 -39.331 1.00 90.69 520 ARG A N 1
ATOM 4181 C CA . ARG A 1 520 ? 11.551 -21.193 -38.834 1.00 90.69 520 ARG A CA 1
ATOM 4182 C C . ARG A 1 520 ? 11.493 -21.170 -37.319 1.00 90.69 520 ARG A C 1
ATOM 4184 O O . ARG A 1 520 ? 12.475 -20.808 -36.689 1.00 90.69 520 ARG A O 1
ATOM 4191 N N . GLU A 1 521 ? 10.368 -21.569 -36.749 1.00 92.44 521 GLU A N 1
ATOM 4192 C CA . GLU A 1 521 ? 10.213 -21.662 -35.300 1.00 92.44 521 GLU A CA 1
ATOM 4193 C C . GLU A 1 521 ? 10.635 -23.053 -34.805 1.00 92.44 521 GLU A C 1
ATOM 4195 O O . GLU A 1 521 ? 10.212 -24.077 -35.346 1.00 92.44 521 GLU A O 1
ATOM 4200 N N . LEU A 1 522 ? 11.476 -23.092 -33.775 1.00 93.38 522 LEU A N 1
ATOM 4201 C CA . LEU A 1 522 ? 11.982 -24.299 -33.135 1.00 93.38 522 LEU A CA 1
ATOM 4202 C C . LEU A 1 522 ? 11.676 -24.233 -31.634 1.00 93.38 522 LEU A C 1
ATOM 4204 O O . LEU A 1 522 ? 12.144 -23.314 -30.964 1.00 93.38 522 LEU A O 1
ATOM 4208 N N . PRO A 1 523 ? 10.922 -25.181 -31.061 1.00 94.50 523 PRO A N 1
ATOM 4209 C CA . PRO A 1 523 ? 10.549 -25.108 -29.657 1.00 94.50 523 PRO A CA 1
ATOM 4210 C C . PRO A 1 523 ? 11.749 -25.388 -28.743 1.00 94.50 523 PRO A C 1
ATOM 4212 O O . PRO A 1 523 ? 12.537 -26.312 -28.973 1.00 94.50 523 PRO A O 1
ATOM 4215 N N . VAL A 1 524 ? 11.834 -24.615 -27.661 1.00 96.00 524 VAL A N 1
ATOM 4216 C CA . VAL A 1 524 ? 12.722 -24.879 -26.527 1.00 96.00 524 VAL A CA 1
ATOM 4217 C C . VAL A 1 524 ? 12.008 -25.858 -25.607 1.00 96.00 524 VAL A C 1
ATOM 4219 O O . VAL A 1 524 ? 11.013 -25.519 -24.965 1.00 96.00 524 VAL A O 1
ATOM 4222 N N . VAL A 1 525 ? 12.513 -27.089 -25.562 1.00 96.31 525 VAL A N 1
ATOM 4223 C CA . VAL A 1 525 ? 11.897 -28.207 -24.826 1.00 96.31 525 VAL A CA 1
ATOM 4224 C C . VAL A 1 525 ? 12.478 -28.404 -23.425 1.00 96.31 525 VAL A C 1
ATOM 4226 O O . VAL A 1 525 ? 12.004 -29.254 -22.674 1.00 96.31 525 VAL A O 1
ATOM 4229 N N . GLY A 1 526 ? 13.499 -27.628 -23.061 1.00 93.62 526 GLY A N 1
ATOM 4230 C CA . GLY A 1 526 ? 14.097 -27.640 -21.733 1.00 93.62 526 GLY A CA 1
ATOM 4231 C C . GLY A 1 526 ? 15.400 -26.852 -21.671 1.00 93.62 526 GLY A C 1
ATOM 4232 O O . GLY A 1 526 ? 15.861 -26.296 -22.668 1.00 93.62 526 GLY A O 1
ATOM 4233 N N . GLY A 1 527 ? 16.013 -26.833 -20.491 1.00 94.75 527 GLY A N 1
ATOM 4234 C CA . GLY A 1 527 ? 17.305 -26.198 -20.272 1.00 94.75 527 GLY A CA 1
ATOM 4235 C C . GLY A 1 527 ? 17.945 -26.597 -18.944 1.00 94.75 527 GLY A C 1
ATOM 4236 O O . GLY A 1 527 ? 17.319 -27.229 -18.086 1.00 94.75 527 GLY A O 1
ATOM 4237 N N . SER A 1 528 ? 19.222 -26.255 -18.795 1.00 93.12 528 SER A N 1
ATOM 4238 C CA . SER A 1 528 ? 20.039 -26.545 -17.615 1.00 93.12 528 SER A CA 1
ATOM 4239 C C . SER A 1 528 ? 20.817 -25.307 -17.155 1.00 93.12 528 SER A C 1
ATOM 4241 O O . SER A 1 528 ? 20.868 -24.296 -17.857 1.00 93.12 528 SER A O 1
ATOM 4243 N N . GLY A 1 529 ? 21.401 -25.363 -15.955 1.00 93.88 529 GLY A N 1
ATOM 4244 C CA . GLY A 1 529 ? 22.065 -24.207 -15.346 1.00 93.88 529 GLY A CA 1
ATOM 4245 C C . GLY A 1 529 ? 21.068 -23.096 -15.014 1.00 93.88 529 GLY A C 1
ATOM 4246 O O . GLY A 1 529 ? 20.069 -23.351 -14.338 1.00 93.88 529 GLY A O 1
ATOM 4247 N N . VAL A 1 530 ? 21.334 -21.885 -15.506 1.00 89.75 530 VAL A N 1
ATOM 4248 C CA . VAL A 1 530 ? 20.441 -20.718 -15.385 1.00 89.75 530 VAL A CA 1
ATOM 4249 C C . VAL A 1 530 ? 19.096 -20.967 -16.075 1.00 89.75 530 VAL A C 1
ATOM 4251 O O . VAL A 1 530 ? 18.075 -20.470 -15.614 1.00 89.75 530 VAL A O 1
ATOM 4254 N N . PHE A 1 531 ? 19.071 -21.804 -17.117 1.00 92.25 531 PHE A N 1
ATOM 4255 C CA . PHE A 1 531 ? 17.878 -22.122 -17.905 1.00 92.25 531 PHE A CA 1
ATOM 4256 C C . PHE A 1 531 ? 17.076 -23.315 -17.358 1.00 92.25 531 PHE A C 1
ATOM 4258 O O . PHE A 1 531 ? 16.411 -24.035 -18.107 1.00 92.25 531 PHE A O 1
ATOM 4265 N N . ARG A 1 532 ? 17.156 -23.603 -16.056 1.00 91.25 532 ARG A N 1
ATOM 4266 C CA . ARG A 1 532 ? 16.398 -24.715 -15.466 1.00 91.25 532 ARG A CA 1
ATOM 4267 C C . ARG A 1 532 ? 14.896 -24.447 -15.592 1.00 91.25 532 ARG A C 1
ATOM 4269 O O . ARG A 1 532 ? 14.445 -23.360 -15.288 1.00 91.25 532 ARG A O 1
ATOM 4276 N N . PHE A 1 533 ? 14.129 -25.458 -16.005 1.00 86.31 533 PHE A N 1
ATOM 4277 C CA . PHE A 1 533 ? 12.694 -25.333 -16.325 1.00 86.31 533 PHE A CA 1
ATOM 4278 C C . PHE A 1 533 ? 12.378 -24.430 -17.529 1.00 86.31 533 PHE A C 1
ATOM 4280 O O . PHE A 1 533 ? 11.222 -24.045 -17.711 1.00 86.31 533 PHE A O 1
ATOM 4287 N N . ALA A 1 534 ? 13.379 -24.155 -18.376 1.00 87.50 534 ALA A N 1
ATOM 4288 C CA . ALA A 1 534 ? 13.204 -23.351 -19.574 1.00 87.50 534 ALA A CA 1
ATOM 4289 C C . ALA A 1 534 ? 12.075 -23.861 -20.478 1.00 87.50 534 ALA A C 1
ATOM 4291 O O . ALA A 1 534 ? 11.996 -25.051 -20.798 1.00 87.50 534 ALA A O 1
ATOM 4292 N N . ARG A 1 535 ? 11.247 -22.922 -20.937 1.00 85.75 535 ARG A N 1
ATOM 4293 C CA . ARG A 1 535 ? 10.244 -23.108 -21.992 1.00 85.75 535 ARG A CA 1
ATOM 4294 C C . ARG A 1 535 ? 10.218 -21.889 -22.903 1.00 85.75 535 ARG A C 1
ATOM 4296 O O . ARG A 1 535 ? 10.393 -20.765 -22.436 1.00 85.75 535 ARG A O 1
ATOM 4303 N N . GLY A 1 536 ? 9.960 -22.103 -24.186 1.00 90.38 536 GLY A N 1
ATOM 4304 C CA . GLY A 1 536 ? 9.934 -21.022 -25.164 1.00 90.38 536 GLY A CA 1
ATOM 4305 C C . GLY A 1 536 ? 10.149 -21.522 -26.584 1.00 90.38 536 GLY A C 1
ATOM 4306 O O . GLY A 1 536 ? 9.840 -22.675 -26.890 1.00 90.38 536 GLY A O 1
ATOM 4307 N N . TYR A 1 537 ? 10.686 -20.663 -27.441 1.00 89.00 537 TYR A N 1
ATOM 4308 C CA . TYR A 1 537 ? 10.934 -20.966 -28.848 1.00 89.00 537 TYR A CA 1
ATOM 4309 C C . TYR A 1 537 ? 12.137 -20.178 -29.376 1.00 89.00 537 TYR A C 1
ATOM 4311 O O . TYR A 1 537 ? 12.521 -19.153 -28.819 1.00 89.00 537 TYR A O 1
ATOM 4319 N N . ALA A 1 538 ? 12.734 -20.675 -30.453 1.00 89.56 538 ALA A N 1
ATOM 4320 C CA . ALA A 1 538 ? 13.765 -20.007 -31.227 1.00 89.56 538 ALA A CA 1
ATOM 4321 C C . ALA A 1 538 ? 13.256 -19.761 -32.649 1.00 89.56 538 ALA A C 1
ATOM 4323 O O . ALA A 1 538 ? 12.715 -20.673 -33.271 1.00 89.56 538 ALA A O 1
ATOM 4324 N N . GLU A 1 539 ? 13.459 -18.567 -33.186 1.00 88.25 539 GLU A N 1
ATOM 4325 C CA . GLU A 1 539 ? 13.276 -18.282 -34.605 1.00 88.25 539 GLU A CA 1
ATOM 4326 C C . GLU A 1 539 ? 14.621 -18.393 -35.314 1.00 88.25 539 GLU A C 1
ATOM 4328 O O . GLU A 1 539 ? 15.597 -17.783 -34.902 1.00 88.25 539 GLU A O 1
ATOM 4333 N N . ALA A 1 540 ? 14.682 -19.170 -36.389 1.00 86.69 540 ALA A N 1
ATOM 4334 C CA . ALA A 1 540 ? 15.880 -19.359 -37.189 1.00 86.69 540 ALA A CA 1
ATOM 4335 C C . ALA A 1 540 ? 15.702 -18.758 -38.587 1.00 86.69 540 ALA A C 1
ATOM 4337 O O . ALA A 1 540 ? 14.707 -19.032 -39.272 1.00 86.69 540 ALA A O 1
ATOM 4338 N N . ARG A 1 541 ? 16.700 -17.999 -39.044 1.00 85.69 541 ARG A N 1
ATOM 4339 C CA . ARG A 1 541 ? 16.771 -17.390 -40.379 1.00 85.69 541 ARG A CA 1
ATOM 4340 C C . ARG A 1 541 ? 18.085 -17.770 -41.039 1.00 85.69 541 ARG A C 1
ATOM 4342 O O . ARG A 1 541 ? 19.143 -17.751 -40.423 1.00 85.69 541 ARG A O 1
ATOM 4349 N N . THR A 1 542 ? 18.034 -18.170 -42.303 1.00 82.00 542 THR A N 1
ATOM 4350 C CA . THR A 1 542 ? 19.261 -18.499 -43.041 1.00 82.00 542 THR A CA 1
ATOM 4351 C C . THR A 1 542 ? 19.906 -17.206 -43.522 1.00 82.00 542 THR A C 1
ATOM 4353 O O . THR A 1 542 ? 19.337 -16.535 -44.379 1.00 82.00 542 THR A O 1
ATOM 4356 N N . TYR A 1 543 ? 21.077 -16.870 -42.985 1.00 79.94 543 TYR A N 1
ATOM 4357 C CA . TYR A 1 543 ? 21.862 -15.713 -43.411 1.00 79.94 543 TYR A CA 1
ATOM 4358 C C . TYR A 1 543 ? 22.626 -16.019 -44.703 1.00 79.94 543 TYR A C 1
ATOM 4360 O O . TYR A 1 543 ? 22.579 -15.260 -45.671 1.00 79.94 543 TYR A O 1
ATOM 4368 N N . SER A 1 544 ? 23.284 -17.178 -44.754 1.00 78.12 544 SER A N 1
ATOM 4369 C CA . SER A 1 544 ? 23.936 -17.689 -45.959 1.00 78.12 544 SER A CA 1
ATOM 4370 C C . SER A 1 544 ? 23.809 -19.208 -46.031 1.00 78.12 544 SER A C 1
ATOM 4372 O O . SER A 1 544 ? 23.717 -19.890 -45.011 1.00 78.12 544 SER A O 1
ATOM 4374 N N . PHE A 1 545 ? 23.760 -19.751 -47.246 1.00 75.50 545 PHE A N 1
ATOM 4375 C CA . PHE A 1 545 ? 23.768 -21.193 -47.467 1.00 75.50 545 PHE A CA 1
ATOM 4376 C C . PHE A 1 545 ? 24.432 -21.524 -48.799 1.00 75.50 545 PHE A C 1
ATOM 4378 O O . PHE A 1 545 ? 23.989 -21.073 -49.857 1.00 75.50 545 PHE A O 1
ATOM 4385 N N . ASN A 1 546 ? 25.500 -22.315 -48.748 1.00 70.62 546 ASN A N 1
ATOM 4386 C CA . ASN A 1 546 ? 26.200 -22.810 -49.919 1.00 70.62 546 ASN A CA 1
ATOM 4387 C C . ASN A 1 546 ? 25.747 -24.240 -50.219 1.00 70.62 546 ASN A C 1
ATOM 4389 O O . ASN A 1 546 ? 26.167 -25.196 -49.576 1.00 70.62 546 ASN A O 1
ATOM 4393 N N . LEU A 1 547 ? 24.931 -24.398 -51.258 1.00 63.94 547 LEU A N 1
ATOM 4394 C CA . LEU A 1 547 ? 24.405 -25.699 -51.686 1.00 63.94 547 LEU A CA 1
ATOM 4395 C C . LEU A 1 547 ? 25.491 -26.707 -52.105 1.00 63.94 547 LEU A C 1
ATOM 4397 O O . LEU A 1 547 ? 25.232 -27.908 -52.106 1.00 63.94 547 LEU A O 1
ATOM 4401 N N . THR A 1 548 ? 26.687 -26.238 -52.477 1.00 66.31 548 THR A N 1
ATOM 4402 C CA . THR A 1 548 ? 27.779 -27.105 -52.949 1.00 66.31 548 THR A CA 1
ATOM 4403 C C . THR A 1 548 ? 28.602 -27.652 -51.789 1.00 66.31 548 THR A C 1
ATOM 4405 O O . THR A 1 548 ? 28.882 -28.848 -51.760 1.00 66.31 548 THR A O 1
ATOM 4408 N N . SER A 1 549 ? 28.985 -26.796 -50.835 1.00 65.69 549 SER A N 1
ATOM 4409 C CA . SER A 1 549 ? 29.748 -27.218 -49.650 1.00 65.69 549 SER A CA 1
ATOM 4410 C C . SER A 1 549 ? 28.865 -27.694 -48.494 1.00 65.69 549 SER A C 1
ATOM 4412 O O . SER A 1 549 ? 29.353 -28.394 -47.619 1.00 65.69 549 SER A O 1
ATOM 4414 N N . GLN A 1 550 ? 27.564 -27.387 -48.536 1.00 68.81 550 GLN A N 1
ATOM 4415 C CA . GLN A 1 550 ? 26.588 -27.572 -47.452 1.00 68.81 550 GLN A CA 1
ATOM 4416 C C . GLN A 1 550 ? 26.835 -26.684 -46.225 1.00 68.81 550 GLN A C 1
ATOM 4418 O O . GLN A 1 550 ? 26.161 -26.852 -45.209 1.00 68.81 550 GLN A O 1
ATOM 4423 N N . ASP A 1 551 ? 27.727 -25.697 -46.336 1.00 70.94 551 ASP A N 1
ATOM 4424 C CA . ASP A 1 551 ? 27.955 -24.717 -45.277 1.00 70.94 551 ASP A CA 1
ATOM 4425 C C . ASP A 1 551 ? 26.782 -23.742 -45.196 1.00 70.94 551 ASP A C 1
ATOM 4427 O O . ASP A 1 551 ? 26.274 -23.262 -46.217 1.00 70.94 551 ASP A O 1
ATOM 4431 N N . ALA A 1 552 ? 26.373 -23.415 -43.976 1.00 77.69 552 ALA A N 1
ATOM 4432 C CA . ALA A 1 552 ? 25.340 -22.429 -43.716 1.00 77.69 552 ALA A CA 1
ATOM 4433 C C . ALA A 1 552 ? 25.775 -21.496 -42.591 1.00 77.69 552 ALA A C 1
ATOM 4435 O O . ALA A 1 552 ? 26.461 -21.922 -41.668 1.00 77.69 552 ALA A O 1
ATOM 4436 N N . VAL A 1 553 ? 25.295 -20.258 -42.645 1.00 81.94 553 VAL A N 1
ATOM 4437 C CA . VAL A 1 553 ? 25.230 -19.380 -41.480 1.00 81.94 553 VAL A CA 1
ATOM 4438 C C . VAL A 1 553 ? 23.760 -19.163 -41.164 1.00 81.94 553 VAL A C 1
ATOM 4440 O O . VAL A 1 553 ? 22.986 -18.726 -42.022 1.00 81.94 553 VAL A O 1
ATOM 4443 N N . VAL A 1 554 ? 23.362 -19.513 -39.944 1.00 83.94 554 VAL A N 1
ATOM 4444 C CA . VAL A 1 554 ? 21.974 -19.400 -39.482 1.00 83.94 554 VAL A CA 1
ATOM 4445 C C . VAL A 1 554 ? 21.926 -18.458 -38.295 1.00 83.94 554 VAL A C 1
ATOM 4447 O O . VAL A 1 554 ? 22.595 -18.709 -37.299 1.00 83.94 554 VAL A O 1
ATOM 4450 N N . GLU A 1 555 ? 21.136 -17.400 -38.424 1.00 83.25 555 GLU A N 1
ATOM 4451 C CA . GLU A 1 555 ? 20.797 -16.471 -37.351 1.00 83.25 555 GLU A CA 1
ATOM 4452 C C . GLU A 1 555 ? 19.664 -17.076 -36.516 1.00 83.25 555 GLU A C 1
ATOM 4454 O O . GLU A 1 555 ? 18.686 -17.586 -37.076 1.00 83.25 555 GLU A O 1
ATOM 4459 N N . TYR A 1 556 ? 19.798 -17.029 -35.194 1.00 84.69 556 TYR A N 1
ATOM 4460 C CA . TYR A 1 556 ? 18.784 -17.478 -34.248 1.00 84.69 556 TYR A CA 1
ATOM 4461 C C . TYR A 1 556 ? 18.372 -16.342 -33.323 1.00 84.69 556 TYR A C 1
ATOM 4463 O O . TYR A 1 556 ? 19.239 -15.798 -32.664 1.00 84.69 556 TYR A O 1
ATOM 4471 N N . ASP A 1 557 ? 17.072 -16.080 -33.196 1.00 80.19 557 ASP A N 1
ATOM 4472 C CA . ASP A 1 557 ? 16.478 -15.283 -32.119 1.00 80.19 557 ASP A CA 1
ATOM 4473 C C . ASP A 1 557 ? 15.852 -16.251 -31.098 1.00 80.19 557 ASP A C 1
ATOM 4475 O O . ASP A 1 557 ? 14.952 -17.013 -31.452 1.00 80.19 557 ASP A O 1
ATOM 4479 N N . VAL A 1 558 ? 16.306 -16.277 -29.839 1.00 84.75 558 VAL A N 1
ATOM 4480 C CA . VAL A 1 558 ? 15.844 -17.271 -28.843 1.00 84.75 558 VAL A CA 1
ATOM 4481 C C . VAL A 1 558 ? 15.078 -16.612 -27.693 1.00 84.75 558 VAL A C 1
ATOM 4483 O O . VAL A 1 558 ? 15.636 -15.826 -26.933 1.00 84.75 558 VAL A O 1
ATOM 4486 N N . TYR A 1 559 ? 13.810 -16.993 -27.514 1.00 78.00 559 TYR A N 1
ATOM 4487 C CA . TYR A 1 559 ? 12.907 -16.476 -26.484 1.00 78.00 559 TYR A CA 1
ATOM 4488 C C . TYR A 1 559 ? 12.648 -17.545 -25.423 1.00 78.00 559 TYR A C 1
ATOM 4490 O O . TYR A 1 559 ? 12.048 -18.583 -25.710 1.00 78.00 559 TYR A O 1
ATOM 4498 N N . VAL A 1 560 ? 13.085 -17.302 -24.183 1.00 78.94 560 VAL A N 1
ATOM 4499 C CA . VAL A 1 560 ? 13.043 -18.302 -23.102 1.00 78.94 560 VAL A CA 1
ATOM 4500 C C . VAL A 1 560 ? 12.479 -17.714 -21.814 1.00 78.94 560 VAL A C 1
ATOM 4502 O O . VAL A 1 560 ? 12.915 -16.661 -21.361 1.00 78.94 560 VAL A O 1
ATOM 4505 N N . LEU A 1 561 ? 11.547 -18.438 -21.193 1.00 71.75 561 LEU A N 1
ATOM 4506 C CA . LEU A 1 561 ? 11.126 -18.258 -19.802 1.00 71.75 561 LEU A CA 1
ATOM 4507 C C . LEU A 1 561 ? 11.808 -19.336 -18.959 1.00 71.75 561 LEU A C 1
ATOM 4509 O O . LEU A 1 561 ? 11.617 -20.515 -19.262 1.00 71.75 561 LEU A O 1
ATOM 4513 N N . HIS A 1 562 ? 12.571 -18.956 -17.934 1.00 73.75 562 HIS A N 1
ATOM 4514 C CA . HIS A 1 562 ? 13.342 -19.872 -17.090 1.00 73.75 562 HIS A CA 1
ATOM 4515 C C . HIS A 1 562 ? 13.419 -19.406 -15.633 1.00 73.75 562 HIS A C 1
ATOM 4517 O O . HIS A 1 562 ? 13.240 -18.190 -15.396 1.00 73.75 562 HIS A O 1
#

Organism: NCBI:txid347529

InterPro domains:
  IPR004265 Dirigent protein [PF03018] (432-560)
  IPR006912 Harbinger transposase-derived protein [PF04827] (172-373)
  IPR044859 Allene oxide cyclase/Dirigent protein [G3DSA:2.40.480.10] (404-557)
  IPR059462 Domain of unknown function DUF8418 [PF28509] (64-102)